Protein AF-0000000075079757 (afdb_homodimer)

Organism: Methylotuvimicrobium buryatense (NCBI:txid95641)

Structure (mmCIF, N/CA/C/O backbone):
data_AF-0000000075079757-model_v1
#
loop_
_entity.id
_entity.type
_entity.pdbx_description
1 polymer "Bis(5'-nucleosyl)-tetraphosphatase, symmetrical"
#
loop_
_atom_site.group_PDB
_atom_site.id
_atom_site.type_symbol
_atom_site.label_atom_id
_atom_site.label_alt_id
_atom_site.label_comp_id
_atom_site.label_asym_id
_atom_site.label_entity_id
_atom_site.label_seq_id
_atom_site.pdbx_PDB_ins_code
_atom_site.Cartn_x
_atom_site.Cartn_y
_atom_site.Cartn_z
_atom_site.occupancy
_atom_site.B_iso_or_equiv
_atom_site.auth_seq_id
_atom_site.auth_comp_id
_atom_site.auth_asym_id
_atom_site.auth_atom_id
_atom_site.pdbx_PDB_model_num
ATOM 1 N N . MET A 1 1 ? -8.094 17.25 -14.203 1 77.25 1 MET A N 1
ATOM 2 C CA . MET A 1 1 ? -7.004 17.594 -13.289 1 77.25 1 MET A CA 1
ATOM 3 C C . MET A 1 1 ? -6.969 16.625 -12.109 1 77.25 1 MET A C 1
ATOM 5 O O . MET A 1 1 ? -7.992 16.359 -11.477 1 77.25 1 MET A O 1
ATOM 9 N N . SER A 1 2 ? -5.805 15.953 -11.891 1 91.06 2 SER A N 1
ATOM 10 C CA . SER A 1 2 ? -5.684 14.984 -10.805 1 91.06 2 SER A CA 1
ATOM 11 C C . SER A 1 2 ? -5 15.609 -9.594 1 91.06 2 SER A C 1
ATOM 13 O O . SER A 1 2 ? -4.062 16.391 -9.734 1 91.06 2 SER A O 1
ATOM 15 N N . ILE A 1 3 ? -5.578 15.391 -8.453 1 97.31 3 ILE A N 1
ATOM 16 C CA . ILE A 1 3 ? -4.965 15.805 -7.195 1 97.31 3 ILE A CA 1
ATOM 17 C C . ILE A 1 3 ? -4.383 14.594 -6.477 1 97.31 3 ILE A C 1
ATOM 19 O O . ILE A 1 3 ? -5.059 13.57 -6.324 1 97.31 3 ILE A O 1
ATOM 23 N N . TYR A 1 4 ? -3.117 14.688 -6.078 1 98.44 4 TYR A N 1
ATOM 24 C CA . TYR A 1 4 ? -2.459 13.672 -5.266 1 98.44 4 TYR A CA 1
ATOM 25 C C . TYR A 1 4 ? -2.012 14.242 -3.928 1 98.44 4 TYR A C 1
ATOM 27 O O . TYR A 1 4 ? -1.356 15.289 -3.881 1 98.44 4 TYR A O 1
ATOM 35 N N . ALA A 1 5 ? -2.391 13.578 -2.891 1 98.88 5 ALA A N 1
ATOM 36 C CA . ALA A 1 5 ? -1.828 13.922 -1.586 1 98.88 5 ALA A CA 1
ATOM 37 C C . ALA A 1 5 ? -0.62 13.047 -1.267 1 98.88 5 ALA A C 1
ATOM 39 O O . ALA A 1 5 ? -0.66 11.828 -1.456 1 98.88 5 ALA A O 1
ATOM 40 N N . ILE A 1 6 ? 0.448 13.656 -0.804 1 98.88 6 ILE A N 1
ATOM 41 C CA . ILE A 1 6 ? 1.671 12.914 -0.513 1 98.88 6 ILE A CA 1
ATOM 42 C C . ILE A 1 6 ? 2.021 13.055 0.966 1 98.88 6 ILE A C 1
ATOM 44 O O . ILE A 1 6 ? 1.962 14.156 1.521 1 98.88 6 ILE A O 1
ATOM 48 N N . GLY A 1 7 ? 2.389 11.945 1.608 1 98.81 7 GLY A N 1
ATOM 49 C CA . GLY A 1 7 ? 2.709 11.922 3.027 1 98.81 7 GLY A CA 1
ATOM 50 C C . GLY A 1 7 ? 4.047 12.562 3.35 1 98.81 7 GLY A C 1
ATOM 51 O O . GLY A 1 7 ? 4.656 13.195 2.49 1 98.81 7 GLY A O 1
ATOM 52 N N . ASP A 1 8 ? 4.539 12.398 4.594 1 98.75 8 ASP A N 1
ATOM 53 C CA . ASP A 1 8 ? 5.723 13.055 5.141 1 98.75 8 ASP A CA 1
ATOM 54 C C . ASP A 1 8 ? 6.973 12.688 4.348 1 98.75 8 ASP A C 1
ATOM 56 O O . ASP A 1 8 ? 7.309 11.508 4.223 1 98.75 8 ASP A O 1
ATOM 60 N N . ILE A 1 9 ? 7.691 13.75 3.871 1 98.5 9 ILE A N 1
ATOM 61 C CA . ILE A 1 9 ? 8.898 13.539 3.078 1 98.5 9 ILE A CA 1
ATOM 62 C C . ILE A 1 9 ? 10.117 13.523 3.992 1 98.5 9 ILE A C 1
ATOM 64 O O . ILE A 1 9 ? 11 12.664 3.852 1 98.5 9 ILE A O 1
ATOM 68 N N . GLN A 1 10 ? 10.203 14.531 4.875 1 97.94 10 GLN A N 1
ATOM 69 C CA . GLN A 1 10 ? 11.242 14.688 5.879 1 97.94 10 GLN A CA 1
ATOM 70 C C . GLN A 1 10 ? 12.633 14.625 5.25 1 97.94 10 GLN A C 1
ATOM 72 O O . GLN A 1 10 ? 13.516 13.922 5.75 1 97.94 10 GLN A O 1
ATOM 77 N N . GLY A 1 11 ? 12.719 15.305 4.09 1 98 11 GLY A N 1
ATOM 78 C CA . GLY A 1 11 ? 14.023 15.438 3.463 1 98 11 GLY A CA 1
ATOM 79 C C . GLY A 1 11 ? 14.383 14.266 2.568 1 98 11 GLY A C 1
ATOM 80 O O . GLY A 1 11 ? 15.484 14.219 2.012 1 98 11 GLY A O 1
ATOM 81 N N . CYS A 1 12 ? 13.531 13.297 2.42 1 97.88 12 CYS A N 1
ATOM 82 C CA . CYS A 1 12 ? 13.75 12.18 1.512 1 97.88 12 CYS A CA 1
ATOM 83 C C . CYS A 1 12 ? 13.422 12.562 0.076 1 97.88 12 CYS A C 1
ATOM 85 O O . CYS A 1 12 ? 12.547 11.961 -0.549 1 97.88 12 CYS A O 1
ATOM 87 N N . TYR A 1 13 ? 14.266 13.43 -0.418 1 98 13 TYR A N 1
ATOM 88 C CA . TYR A 1 13 ? 14.055 14.102 -1.692 1 98 13 TYR A CA 1
ATOM 89 C C . TYR A 1 13 ? 14.109 13.117 -2.85 1 98 13 TYR A C 1
ATOM 91 O O . TYR A 1 13 ? 13.273 13.172 -3.762 1 98 13 TYR A O 1
ATOM 99 N N . ASP A 1 14 ? 15.062 12.227 -2.865 1 97.69 14 ASP A N 1
ATOM 100 C CA . ASP A 1 14 ? 15.203 11.258 -3.949 1 97.69 14 ASP A CA 1
ATOM 101 C C . ASP A 1 14 ? 13.984 10.344 -4.027 1 97.69 14 ASP A C 1
ATOM 103 O O . ASP A 1 14 ? 13.547 9.984 -5.121 1 97.69 14 ASP A O 1
ATOM 107 N N . ASP A 1 15 ? 13.469 9.945 -2.9 1 97.88 15 ASP A N 1
ATOM 108 C CA . ASP A 1 15 ? 12.25 9.141 -2.865 1 97.88 15 ASP A CA 1
ATOM 109 C C . ASP A 1 15 ? 11.07 9.914 -3.441 1 97.88 15 ASP A C 1
ATOM 111 O O . ASP A 1 15 ? 10.234 9.344 -4.148 1 97.88 15 ASP A O 1
ATOM 115 N N . LEU A 1 16 ? 10.977 11.195 -3.105 1 98.44 16 LEU A N 1
ATOM 116 C CA . LEU A 1 16 ? 9.922 12.031 -3.666 1 98.44 16 LEU A CA 1
ATOM 117 C C . LEU A 1 16 ? 9.992 12.047 -5.188 1 98.44 16 LEU A C 1
ATOM 119 O O . LEU A 1 16 ? 8.969 11.891 -5.863 1 98.44 16 LEU A O 1
ATOM 123 N N . LEU A 1 17 ? 11.164 12.219 -5.727 1 97.94 17 LEU A N 1
ATOM 124 C CA . LEU A 1 17 ? 11.32 12.25 -7.176 1 97.94 17 LEU A CA 1
ATOM 125 C C . LEU A 1 17 ? 10.891 10.922 -7.801 1 97.94 17 LEU A C 1
ATOM 127 O O . LEU A 1 17 ? 10.242 10.906 -8.844 1 97.94 17 LEU A O 1
ATOM 131 N N . ARG A 1 18 ? 11.258 9.844 -7.168 1 97 18 ARG A N 1
ATOM 132 C CA . ARG A 1 18 ? 10.867 8.523 -7.664 1 97 18 ARG A CA 1
ATOM 133 C C . ARG A 1 18 ? 9.352 8.367 -7.66 1 97 18 ARG A C 1
ATOM 135 O O . ARG A 1 18 ? 8.773 7.805 -8.594 1 97 18 ARG A O 1
ATOM 142 N N . LEU A 1 19 ? 8.75 8.836 -6.598 1 98.19 19 LEU A N 1
ATOM 143 C CA . LEU A 1 19 ? 7.293 8.758 -6.516 1 98.19 19 LEU A CA 1
ATOM 144 C C . LEU A 1 19 ? 6.641 9.594 -7.613 1 98.19 19 LEU A C 1
ATOM 146 O O . LEU A 1 19 ? 5.695 9.141 -8.266 1 98.19 19 LEU A O 1
ATOM 150 N N . LEU A 1 20 ? 7.137 10.773 -7.812 1 97.75 20 LEU A N 1
ATO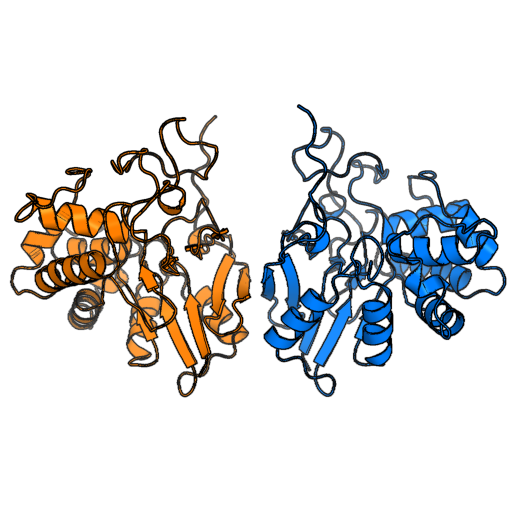M 151 C CA . LEU A 1 20 ? 6.578 11.648 -8.836 1 97.75 20 LEU A CA 1
ATOM 152 C C . LEU A 1 20 ? 6.75 11.047 -10.227 1 97.75 20 LEU A C 1
ATOM 154 O O . LEU A 1 20 ? 5.883 11.211 -11.086 1 97.75 20 LEU A O 1
ATOM 158 N N . ASP A 1 21 ? 7.859 10.43 -10.453 1 95.69 21 ASP A N 1
ATOM 159 C CA . ASP A 1 21 ? 8.07 9.711 -11.711 1 95.69 21 ASP A CA 1
ATOM 160 C C . ASP A 1 21 ? 7.031 8.602 -11.891 1 95.69 21 ASP A C 1
ATOM 162 O O . ASP A 1 21 ? 6.445 8.461 -12.961 1 95.69 21 ASP A O 1
ATOM 166 N N . ALA A 1 22 ? 6.793 7.891 -10.836 1 93.88 22 ALA A N 1
ATOM 167 C CA . ALA A 1 22 ? 5.805 6.816 -10.875 1 93.88 22 ALA A CA 1
ATOM 168 C C . ALA A 1 22 ? 4.414 7.359 -11.188 1 93.88 22 ALA A C 1
ATOM 170 O O . ALA A 1 22 ? 3.635 6.719 -11.898 1 93.88 22 ALA A O 1
ATOM 171 N N . LEU A 1 23 ? 4.125 8.508 -10.656 1 94.75 23 LEU A N 1
ATOM 172 C CA . LEU A 1 23 ? 2.834 9.148 -10.867 1 94.75 23 LEU A CA 1
ATOM 173 C C . LEU A 1 23 ? 2.744 9.758 -12.258 1 94.75 23 LEU A C 1
ATOM 175 O O . LEU A 1 23 ? 1.661 10.148 -12.703 1 94.75 23 LEU A O 1
ATOM 179 N N . ARG A 1 24 ? 3.854 9.852 -12.938 1 92.44 24 ARG A N 1
ATOM 180 C CA . ARG A 1 24 ? 3.92 10.664 -14.148 1 92.44 24 ARG A CA 1
ATOM 181 C C . ARG A 1 24 ? 3.332 12.047 -13.914 1 92.44 24 ARG A C 1
ATOM 183 O O . ARG A 1 24 ? 2.504 12.516 -14.695 1 92.44 24 ARG A O 1
ATOM 190 N N . PHE A 1 25 ? 3.785 12.625 -12.844 1 95.44 25 PHE A N 1
ATOM 191 C CA . PHE A 1 25 ? 3.256 13.922 -12.43 1 95.44 25 PHE A CA 1
ATOM 192 C C . PHE A 1 25 ? 3.535 14.984 -13.484 1 95.44 25 PHE A C 1
ATOM 194 O O . PHE A 1 25 ? 4.656 15.086 -13.984 1 95.44 25 PHE A O 1
ATOM 201 N N . ASN A 1 26 ? 2.488 15.688 -13.781 1 94.62 26 ASN A N 1
ATOM 202 C CA . ASN A 1 26 ? 2.559 16.812 -14.695 1 94.62 26 ASN A CA 1
ATOM 203 C C . ASN A 1 26 ? 2.066 18.109 -14.039 1 94.62 26 ASN A C 1
ATOM 205 O O . ASN A 1 26 ? 0.864 18.281 -13.836 1 94.62 26 ASN A O 1
ATOM 209 N N . GLU A 1 27 ? 2.979 19.016 -13.836 1 92.94 27 GLU A N 1
ATOM 210 C CA . GLU A 1 27 ? 2.672 20.219 -13.086 1 92.94 27 GLU A CA 1
ATOM 211 C C . GLU A 1 27 ? 1.675 21.094 -13.836 1 92.94 27 GLU A C 1
ATOM 213 O O . GLU A 1 27 ? 1.091 22.016 -13.266 1 92.94 27 GLU A O 1
ATOM 218 N N . ARG A 1 28 ? 1.474 20.891 -15.078 1 92.81 28 ARG A N 1
ATOM 219 C CA . ARG A 1 28 ? 0.554 21.703 -15.875 1 92.81 28 ARG A CA 1
ATOM 220 C C . ARG A 1 28 ? -0.88 21.203 -15.727 1 92.81 28 ARG A C 1
ATOM 222 O O . ARG A 1 28 ? -1.831 21.953 -15.969 1 92.81 28 ARG A O 1
ATOM 229 N N . SER A 1 29 ? -0.98 19.906 -15.312 1 94.12 29 SER A N 1
ATOM 230 C CA . SER A 1 29 ? -2.326 19.344 -15.305 1 94.12 29 SER A CA 1
ATOM 231 C C . SER A 1 29 ? -2.662 18.734 -13.953 1 94.12 29 SER A C 1
ATOM 233 O O . SER A 1 29 ? -3.822 18.422 -13.672 1 94.12 29 SER A O 1
ATOM 235 N N . ASP A 1 30 ? -1.65 18.547 -13.094 1 96.06 30 ASP A N 1
ATOM 236 C CA . ASP A 1 30 ? -1.853 17.906 -11.797 1 96.06 30 ASP A CA 1
ATOM 237 C C . ASP A 1 30 ? -1.539 18.875 -10.656 1 96.06 30 ASP A C 1
ATOM 239 O O . ASP A 1 30 ? -0.921 19.922 -10.867 1 96.06 30 ASP A O 1
ATOM 243 N N . GLN A 1 31 ? -2.061 18.531 -9.516 1 97.81 31 GLN A N 1
ATOM 244 C CA . GLN A 1 31 ? -1.737 19.25 -8.289 1 97.81 31 GLN A CA 1
ATOM 245 C C . GLN A 1 31 ? -1.336 18.297 -7.172 1 97.81 31 GLN A C 1
ATOM 247 O O . GLN A 1 31 ? -1.921 17.219 -7.031 1 97.81 31 GLN A O 1
ATOM 252 N N . ILE A 1 32 ? -0.38 18.719 -6.352 1 98.62 32 ILE A N 1
ATOM 253 C CA . ILE A 1 32 ? 0.059 17.906 -5.223 1 98.62 32 ILE A CA 1
ATOM 254 C C . ILE A 1 32 ? -0.317 18.594 -3.914 1 98.62 32 ILE A C 1
ATOM 256 O O . ILE A 1 32 ? -0.126 19.797 -3.766 1 98.62 32 ILE A O 1
ATOM 260 N N . TRP A 1 33 ? -0.937 17.844 -3.004 1 98.88 33 TRP A N 1
ATOM 261 C CA . TRP A 1 33 ? -1.124 18.234 -1.612 1 98.88 33 TRP A CA 1
ATOM 262 C C . TRP A 1 33 ? -0.117 17.547 -0.707 1 98.88 33 TRP A C 1
ATOM 264 O O . TRP A 1 33 ? -0.206 16.328 -0.489 1 98.88 33 TRP A O 1
ATOM 274 N N . PHE A 1 34 ? 0.832 18.25 -0.147 1 98.94 34 PHE A N 1
ATOM 275 C CA . PHE A 1 34 ? 1.771 17.656 0.795 1 98.94 34 PHE A CA 1
ATOM 276 C C . PHE A 1 34 ? 1.229 17.734 2.217 1 98.94 34 PHE A C 1
ATOM 278 O O . PHE A 1 34 ? 0.808 18.797 2.678 1 98.94 34 PHE A O 1
ATOM 285 N N . ALA A 1 35 ? 1.307 16.609 2.949 1 98.88 35 ALA A N 1
ATOM 286 C CA . ALA A 1 35 ? 0.706 16.5 4.277 1 98.88 35 ALA A CA 1
ATOM 287 C C . ALA A 1 35 ? 1.61 17.109 5.344 1 98.88 35 ALA A C 1
ATOM 289 O O . ALA A 1 35 ? 1.354 16.953 6.539 1 98.88 35 ALA A O 1
ATOM 290 N N . GLY A 1 36 ? 2.627 17.812 4.957 1 98.75 36 GLY A N 1
ATOM 291 C CA . GLY A 1 36 ? 3.516 18.453 5.902 1 98.75 36 GLY A CA 1
ATOM 292 C C . GLY A 1 36 ? 4.738 17.625 6.246 1 98.75 36 GLY A C 1
ATOM 293 O O . GLY A 1 36 ? 4.934 16.547 5.695 1 98.75 36 GLY A O 1
ATOM 294 N N . ASP A 1 37 ? 5.574 18.266 7.129 1 98.75 37 ASP A N 1
ATOM 295 C CA . ASP A 1 37 ? 6.855 17.641 7.465 1 98.75 37 ASP A CA 1
ATOM 296 C C . ASP A 1 37 ? 7.672 17.359 6.207 1 98.75 37 ASP A C 1
ATOM 298 O O . ASP A 1 37 ? 8.086 16.219 5.977 1 98.75 37 ASP A O 1
ATOM 302 N N . LEU A 1 38 ? 7.965 18.453 5.531 1 98.69 38 LEU A N 1
ATOM 303 C CA . LEU A 1 38 ? 8.812 18.391 4.344 1 98.69 38 LEU A CA 1
ATOM 304 C C . LEU A 1 38 ? 10.266 18.125 4.727 1 98.69 38 LEU A C 1
ATOM 306 O O . LEU A 1 38 ? 10.984 17.438 3.992 1 98.69 38 LEU A O 1
ATOM 310 N N . VAL A 1 39 ? 10.594 18.594 5.914 1 97.81 39 VAL A N 1
ATOM 311 C CA . VAL A 1 39 ? 12.008 18.703 6.25 1 97.81 39 VAL A CA 1
ATOM 312 C C . VAL A 1 39 ? 12.289 17.938 7.543 1 97.81 39 VAL A C 1
ATOM 314 O O . VAL A 1 39 ? 11.359 17.453 8.195 1 97.81 39 VAL A O 1
ATOM 317 N N . ASN A 1 40 ? 13.586 17.828 7.789 1 93.81 40 ASN A N 1
ATOM 318 C CA . ASN A 1 40 ? 14.172 17.344 9.031 1 93.81 40 ASN A CA 1
ATOM 319 C C . ASN A 1 40 ? 14.344 15.82 9 1 93.81 40 ASN A C 1
ATOM 321 O O . ASN A 1 40 ? 13.516 15.109 8.438 1 93.81 40 ASN A O 1
ATOM 325 N N . ARG A 1 41 ? 15.438 15.352 9.508 1 94.69 41 ARG A N 1
ATOM 326 C CA . ARG A 1 41 ? 15.852 13.977 9.742 1 94.69 41 ARG A CA 1
ATOM 327 C C . ARG A 1 41 ? 16.453 13.359 8.477 1 94.69 41 ARG A C 1
ATOM 329 O O . ARG A 1 41 ? 17.516 12.758 8.523 1 94.69 41 ARG A O 1
ATOM 336 N N . GLY A 1 42 ? 15.797 13.523 7.344 1 94.88 42 GLY A N 1
ATOM 337 C CA . GLY A 1 42 ? 16.359 13.016 6.102 1 94.88 42 GLY A CA 1
ATOM 338 C C . GLY A 1 42 ? 17.5 13.852 5.574 1 94.88 42 GLY A C 1
ATOM 339 O O . GLY A 1 42 ? 17.766 14.945 6.086 1 94.88 42 GLY A O 1
ATOM 340 N N . PRO A 1 43 ? 18.125 13.414 4.523 1 94.94 43 PRO A N 1
ATOM 341 C CA . PRO A 1 43 ? 19.406 13.984 4.121 1 94.94 43 PRO A CA 1
ATOM 342 C C . PRO A 1 43 ? 19.266 15.227 3.24 1 94.94 43 PRO A C 1
ATOM 344 O O . PRO A 1 43 ? 20.203 16.016 3.102 1 94.94 43 PRO A O 1
ATOM 347 N N . LYS A 1 44 ? 18.188 15.438 2.572 1 97.75 44 LYS A N 1
ATOM 348 C CA . LYS A 1 44 ? 18.078 16.484 1.548 1 97.75 44 LYS A CA 1
ATOM 349 C C . LYS A 1 44 ? 16.891 17.406 1.813 1 97.75 44 LYS A C 1
ATOM 351 O O . LYS A 1 44 ? 16.078 17.625 0.925 1 97.75 44 LYS A O 1
ATOM 356 N N . SER A 1 45 ? 16.906 17.938 3.027 1 97.94 45 SER A N 1
ATOM 357 C CA . SER A 1 45 ? 15.844 18.844 3.436 1 97.94 45 SER A CA 1
ATOM 358 C C . SER A 1 45 ? 15.836 20.109 2.582 1 97.94 45 SER A C 1
ATOM 360 O O . SER A 1 45 ? 14.773 20.594 2.191 1 97.94 45 SER A O 1
ATOM 362 N N . LEU A 1 46 ? 17.031 20.641 2.281 1 98.31 46 LEU A N 1
ATOM 363 C CA . LEU A 1 46 ? 17.125 21.859 1.487 1 98.31 46 LEU A CA 1
ATOM 364 C C . LEU A 1 46 ? 16.578 21.641 0.084 1 98.31 46 LEU A C 1
ATOM 366 O O . LEU A 1 46 ? 15.758 22.438 -0.396 1 98.31 46 LEU A O 1
ATOM 370 N N . GLU A 1 47 ? 17 20.578 -0.577 1 98.5 47 GLU A N 1
ATOM 371 C CA . GLU A 1 47 ? 16.531 20.234 -1.915 1 98.5 47 GLU A CA 1
ATOM 372 C C . GLU A 1 47 ? 15.016 20.047 -1.928 1 98.5 47 GLU A C 1
ATOM 374 O O . GLU A 1 47 ? 14.336 20.469 -2.859 1 98.5 47 GLU A O 1
ATOM 379 N N . THR A 1 48 ? 14.523 19.422 -0.893 1 98.69 48 THR A N 1
ATOM 380 C CA . THR A 1 48 ? 13.094 19.188 -0.783 1 98.69 48 THR A CA 1
ATOM 381 C C . THR A 1 48 ? 12.32 20.5 -0.709 1 98.69 48 THR A C 1
ATOM 383 O O . THR A 1 48 ? 11.359 20.703 -1.452 1 98.69 48 THR A O 1
ATOM 386 N N . LEU A 1 49 ? 12.773 21.328 0.17 1 98.56 49 LEU A N 1
ATOM 387 C CA . LEU A 1 49 ? 12.109 22.609 0.368 1 98.56 49 LEU A CA 1
ATOM 388 C C . LEU A 1 49 ? 12.117 23.422 -0.917 1 98.56 49 LEU A C 1
ATOM 390 O O . LEU A 1 49 ? 11.086 23.969 -1.322 1 98.56 49 LEU A O 1
ATOM 394 N N . ARG A 1 50 ? 13.242 23.516 -1.576 1 98.62 50 ARG A N 1
ATOM 395 C CA . ARG A 1 50 ? 13.375 24.266 -2.822 1 98.62 50 ARG A CA 1
ATOM 396 C C . ARG A 1 50 ? 12.461 23.703 -3.902 1 98.62 50 ARG A C 1
ATOM 398 O O . ARG A 1 50 ? 11.812 24.453 -4.633 1 98.62 50 ARG A O 1
ATOM 405 N N . PHE A 1 51 ? 12.492 22.469 -3.99 1 98.69 51 PHE A N 1
ATOM 406 C CA . PHE A 1 51 ? 11.695 21.812 -5.02 1 98.69 51 PHE A CA 1
ATOM 407 C C . PHE A 1 51 ? 10.211 22.094 -4.824 1 98.69 51 PHE A C 1
ATOM 409 O O . PHE A 1 51 ? 9.523 22.5 -5.762 1 98.69 51 PHE A O 1
ATOM 416 N N . VAL A 1 52 ? 9.68 21.875 -3.602 1 98.69 52 VAL A N 1
ATOM 417 C CA . VAL A 1 52 ? 8.25 22.062 -3.34 1 98.69 52 VAL A CA 1
ATOM 418 C C . VAL A 1 52 ? 7.867 23.516 -3.59 1 98.69 52 VAL A C 1
ATOM 420 O O . VAL A 1 52 ? 6.82 23.797 -4.18 1 98.69 52 VAL A O 1
ATOM 423 N N . ARG A 1 53 ? 8.664 24.359 -3.15 1 98.38 53 ARG A N 1
ATOM 424 C CA . ARG A 1 53 ? 8.406 25.781 -3.406 1 98.38 53 ARG A CA 1
ATOM 425 C C . ARG A 1 53 ? 8.336 26.062 -4.902 1 98.38 53 ARG A C 1
ATOM 427 O O . ARG A 1 53 ? 7.496 26.844 -5.352 1 98.38 53 ARG A O 1
ATOM 434 N N . SER A 1 54 ? 9.219 25.453 -5.664 1 98.19 54 SER A N 1
ATOM 435 C CA . SER A 1 54 ? 9.328 25.719 -7.094 1 98.19 54 SER A CA 1
ATOM 436 C C . SER A 1 54 ? 8.078 25.266 -7.84 1 98.19 54 SER A C 1
ATOM 438 O O . SER A 1 54 ? 7.832 25.688 -8.969 1 98.19 54 SER A O 1
ATOM 440 N N . LEU A 1 55 ? 7.305 24.453 -7.238 1 97.88 55 LEU A N 1
ATOM 441 C CA . LEU A 1 55 ? 6.109 23.922 -7.883 1 97.88 55 LEU A CA 1
ATOM 442 C C . LEU A 1 55 ? 5.016 24.984 -7.953 1 97.88 55 LEU A C 1
ATOM 444 O O . LEU A 1 55 ? 4.047 24.828 -8.703 1 97.88 55 LEU A O 1
ATOM 448 N N . GLY A 1 56 ? 5.129 26.016 -7.16 1 96.62 56 GLY A N 1
ATOM 449 C CA . GLY A 1 56 ? 4.184 27.109 -7.211 1 96.62 56 GLY A CA 1
ATOM 450 C C . GLY A 1 56 ? 2.748 26.688 -6.961 1 96.62 56 GLY A C 1
ATOM 451 O O . GLY A 1 56 ? 2.461 26 -5.973 1 96.62 56 GLY A O 1
ATOM 452 N N . SER A 1 57 ? 1.841 26.969 -7.891 1 95.56 57 SER A N 1
ATOM 453 C CA . SER A 1 57 ? 0.415 26.719 -7.703 1 95.56 57 SER A CA 1
ATOM 454 C C . SER A 1 57 ? 0.073 25.25 -7.926 1 95.56 57 SER A C 1
ATOM 456 O O . SER A 1 57 ? -1.03 24.812 -7.598 1 95.56 57 SER A O 1
ATOM 458 N N . SER A 1 58 ? 0.982 24.516 -8.391 1 97.38 58 SER A N 1
ATOM 459 C CA . SER A 1 58 ? 0.732 23.109 -8.625 1 97.38 58 SER A CA 1
ATOM 460 C C . SER A 1 58 ? 0.94 22.281 -7.359 1 97.38 58 SER A C 1
ATOM 462 O O . SER A 1 58 ? 0.816 21.062 -7.379 1 97.38 58 SER A O 1
ATOM 464 N N . ALA A 1 59 ? 1.233 22.984 -6.277 1 98.06 59 ALA A N 1
ATOM 465 C CA . ALA A 1 59 ? 1.37 22.266 -5.012 1 98.06 59 ALA A CA 1
ATOM 466 C C . ALA A 1 59 ? 0.894 23.125 -3.842 1 98.06 59 ALA A C 1
ATOM 468 O O . ALA A 1 59 ? 0.998 24.359 -3.883 1 98.06 59 ALA A O 1
ATOM 469 N N . VAL A 1 60 ? 0.359 22.469 -2.914 1 98.38 60 VAL A N 1
ATOM 470 C CA . VAL A 1 60 ? 0.08 23.047 -1.607 1 98.38 60 VAL A CA 1
ATOM 471 C C . VAL A 1 60 ? 0.655 22.156 -0.507 1 98.38 60 VAL A C 1
ATOM 473 O O . VAL A 1 60 ? 0.642 20.938 -0.624 1 98.38 60 VAL A O 1
ATOM 476 N N . THR A 1 61 ? 1.222 22.797 0.49 1 98.88 61 THR A N 1
ATOM 477 C CA . THR A 1 61 ? 1.72 22.031 1.632 1 98.88 61 THR A CA 1
ATOM 478 C C . THR A 1 61 ? 1.211 22.625 2.941 1 98.88 61 THR A C 1
ATOM 480 O O . THR A 1 61 ? 1.243 23.844 3.131 1 98.88 61 THR A O 1
ATOM 483 N N . VAL A 1 62 ? 0.679 21.719 3.758 1 98.94 62 VAL A N 1
ATOM 484 C CA . VAL A 1 62 ? 0.367 22.188 5.105 1 98.94 62 VAL A CA 1
ATOM 485 C C . VAL A 1 62 ? 1.606 22.078 5.992 1 98.94 62 VAL A C 1
ATOM 487 O O . VAL A 1 62 ? 2.541 21.328 5.668 1 98.94 62 VAL A O 1
ATOM 490 N N . LEU A 1 63 ? 1.604 22.812 7.09 1 98.88 63 LEU A N 1
ATOM 491 C CA . LEU A 1 63 ? 2.74 22.812 8 1 98.88 63 LEU A CA 1
ATOM 492 C C . LEU A 1 63 ? 2.676 21.625 8.953 1 98.88 63 LEU A C 1
ATOM 494 O O . LEU A 1 63 ? 1.611 21.312 9.492 1 98.88 63 LEU A O 1
ATOM 498 N N . GLY A 1 64 ? 3.766 20.922 9.125 1 98.75 64 GLY A N 1
ATOM 499 C CA . GLY A 1 64 ? 3.928 19.906 10.156 1 98.75 64 GLY A CA 1
ATOM 500 C C . GLY A 1 64 ? 4.824 20.344 11.297 1 98.75 64 GLY A C 1
ATOM 501 O O . GLY A 1 64 ? 5.352 21.469 11.281 1 98.75 64 GLY A O 1
ATOM 502 N N . ASN A 1 65 ? 4.973 19.5 12.305 1 98.38 65 ASN A N 1
ATOM 503 C CA . ASN A 1 65 ? 5.754 19.875 13.477 1 98.38 65 ASN A CA 1
ATOM 504 C C . ASN A 1 65 ? 7.234 20.016 13.148 1 98.38 65 ASN A C 1
ATOM 506 O O . ASN A 1 65 ? 7.934 20.828 13.758 1 98.38 65 ASN A O 1
ATOM 510 N N . HIS A 1 66 ? 7.715 19.281 12.242 1 98 66 HIS A N 1
ATOM 511 C CA . HIS A 1 66 ? 9.117 19.422 11.859 1 98 66 HIS A CA 1
ATOM 512 C C . HIS A 1 66 ? 9.344 20.688 11.047 1 98 66 HIS A C 1
ATOM 514 O O . HIS A 1 66 ? 10.414 21.297 11.109 1 98 66 HIS A O 1
ATOM 520 N N . ASP A 1 67 ? 8.414 21.078 10.297 1 98.56 67 ASP A N 1
ATOM 521 C CA . ASP A 1 67 ? 8.477 22.359 9.594 1 98.56 67 ASP A CA 1
ATOM 522 C C . ASP A 1 67 ? 8.508 23.531 10.578 1 98.56 67 ASP A C 1
ATOM 524 O O . ASP A 1 67 ? 9.328 24.438 10.445 1 98.56 67 ASP A O 1
ATOM 528 N N . LEU A 1 68 ? 7.656 23.438 11.539 1 98 68 LEU A N 1
ATOM 529 C CA . LEU A 1 68 ? 7.613 24.484 12.562 1 98 68 LEU A CA 1
ATOM 530 C C . LEU A 1 68 ? 8.898 24.484 13.391 1 98 68 LEU A C 1
ATOM 532 O O . LEU A 1 68 ? 9.367 25.547 13.812 1 98 68 LEU A O 1
ATOM 536 N N . HIS A 1 69 ? 9.414 23.328 13.602 1 96.25 69 HIS A N 1
ATOM 537 C CA . HIS A 1 69 ? 10.68 23.234 14.32 1 96.25 69 HIS A CA 1
ATOM 538 C C . HIS A 1 69 ? 11.797 23.953 13.57 1 96.25 69 HIS A C 1
ATOM 540 O O . HIS A 1 69 ? 12.633 24.625 14.18 1 96.25 69 HIS A O 1
ATOM 546 N N . LEU A 1 70 ? 11.844 23.766 12.297 1 96.69 70 LEU A N 1
ATOM 547 C CA . LEU A 1 70 ? 12.812 24.484 11.484 1 96.69 70 LEU A CA 1
ATOM 548 C C . LEU A 1 70 ? 12.68 26 11.672 1 96.69 70 LEU A C 1
ATOM 550 O O . LEU A 1 70 ? 13.68 26.688 11.875 1 96.69 70 LEU A O 1
ATOM 554 N N . LEU A 1 71 ? 11.484 26.5 11.625 1 97.25 71 LEU A N 1
ATOM 555 C CA . LEU A 1 71 ? 11.234 27.922 11.789 1 97.25 71 LEU A CA 1
ATOM 556 C C . LEU A 1 71 ? 11.68 28.406 13.172 1 97.25 71 LEU A C 1
ATOM 558 O O . LEU A 1 71 ? 12.32 29.453 13.297 1 97.25 71 LEU A O 1
ATOM 562 N N . ALA A 1 72 ? 11.398 27.641 14.18 1 95.5 72 ALA A N 1
ATOM 563 C CA . ALA A 1 72 ? 11.797 27.984 15.547 1 95.5 72 ALA A CA 1
ATOM 564 C C . ALA A 1 72 ? 13.312 27.984 15.695 1 95.5 72 ALA A C 1
ATOM 566 O O . ALA A 1 72 ? 13.883 28.891 16.312 1 95.5 72 ALA A O 1
ATOM 567 N N . THR A 1 73 ? 13.875 26.984 15.133 1 93.62 73 THR A N 1
ATOM 568 C CA . THR A 1 73 ? 15.328 26.875 15.188 1 93.62 73 THR A CA 1
ATOM 569 C C . THR A 1 73 ? 15.992 28.078 14.523 1 93.62 73 THR A C 1
ATOM 571 O O . THR A 1 73 ? 16.984 28.609 15.023 1 93.62 73 THR A O 1
ATOM 574 N N . ALA A 1 74 ? 15.508 28.484 13.453 1 93.69 74 ALA A N 1
ATOM 575 C CA . ALA A 1 74 ? 16.047 29.609 12.703 1 93.69 74 ALA A CA 1
ATOM 576 C C . ALA A 1 74 ? 15.977 30.891 13.531 1 93.69 74 ALA A C 1
ATOM 578 O O . ALA A 1 74 ? 16.781 31.812 13.336 1 93.69 74 ALA A O 1
ATOM 579 N N . CYS A 1 75 ? 15.023 31.016 14.422 1 92.06 75 CYS A N 1
ATOM 580 C CA . CYS A 1 75 ? 14.836 32.219 15.25 1 92.06 75 CYS A CA 1
ATOM 581 C C . CYS A 1 75 ? 15.719 32.156 16.484 1 92.06 75 CYS A C 1
ATOM 583 O O . CYS A 1 75 ? 15.883 33.156 17.188 1 92.06 75 CYS A O 1
ATOM 585 N N . SER A 1 76 ? 16.156 31.047 16.797 1 83.75 76 SER A N 1
ATOM 586 C CA . SER A 1 76 ? 16.969 30.891 18 1 83.75 76 SER A CA 1
ATOM 587 C C . SER A 1 76 ? 18.422 31.219 17.75 1 83.75 76 SER A C 1
ATOM 589 O O . SER A 1 76 ? 18.938 31 16.641 1 83.75 76 SER A O 1
ATOM 591 N N . ILE A 1 77 ? 19.047 32.219 18.453 1 60.78 77 ILE A N 1
ATOM 592 C CA . ILE A 1 77 ? 20.422 32.656 18.344 1 60.78 77 ILE A CA 1
ATOM 593 C C . ILE A 1 77 ? 21.375 31.484 18.438 1 60.78 77 ILE A C 1
ATOM 595 O O . ILE A 1 77 ? 22.422 31.453 17.781 1 60.78 77 ILE A O 1
ATOM 599 N N . ARG A 1 78 ? 21.156 30.531 19.344 1 55.09 78 ARG A N 1
ATOM 600 C CA . ARG A 1 78 ? 22.125 29.5 19.688 1 55.09 78 ARG A CA 1
ATOM 601 C C . ARG A 1 78 ? 22.125 28.375 18.641 1 55.09 78 ARG A C 1
ATOM 603 O O . ARG A 1 78 ? 22.344 27.219 18.984 1 55.09 78 ARG A O 1
ATOM 610 N N . SER A 1 79 ? 21.609 28.688 17.562 1 50.97 79 SER A N 1
ATOM 611 C CA . SER A 1 79 ? 21.484 27.562 16.641 1 50.97 79 SER A CA 1
ATOM 612 C C . SER A 1 79 ? 22.844 26.922 16.359 1 50.97 79 SER A C 1
ATOM 614 O O . SER A 1 79 ? 23.562 27.359 15.453 1 50.97 79 SER A O 1
ATOM 616 N N . GLU A 1 80 ? 23.625 26.938 17.25 1 47.62 80 GLU A N 1
ATOM 617 C CA . GLU A 1 80 ? 24.938 26.375 16.969 1 47.62 80 GLU A CA 1
ATOM 618 C C . GLU A 1 80 ? 24.844 25.141 16.078 1 47.62 80 GLU A C 1
ATOM 620 O O . GLU A 1 80 ? 23.75 24.578 15.922 1 47.62 80 GLU A O 1
ATOM 625 N N . ARG A 1 81 ? 26.141 24.25 16.078 1 45.81 81 ARG A N 1
ATOM 626 C CA . ARG A 1 81 ? 27.094 23.375 15.383 1 45.81 81 ARG A CA 1
ATOM 627 C C . ARG A 1 81 ? 26.469 22.016 15.086 1 45.81 81 ARG A C 1
ATOM 629 O O . ARG A 1 81 ? 27.109 21.141 14.508 1 45.81 81 ARG A O 1
ATOM 636 N N . LYS A 1 82 ? 25.641 21.625 15.953 1 48.78 82 LYS A N 1
ATOM 637 C CA . LYS A 1 82 ? 25.672 20.203 15.625 1 48.78 82 LYS A CA 1
ATOM 638 C C . LYS A 1 82 ? 25 19.938 14.273 1 48.78 82 LYS A C 1
ATOM 640 O O . LYS A 1 82 ? 23.953 20.531 13.969 1 48.78 82 LYS A O 1
ATOM 645 N N . LYS A 1 83 ? 25.734 19.406 13.461 1 54.78 83 LYS A N 1
ATOM 646 C CA . LYS A 1 83 ? 25.453 18.844 12.141 1 54.78 83 LYS A CA 1
ATOM 647 C C . LYS A 1 83 ? 24.109 18.125 12.125 1 54.78 83 LYS A C 1
ATOM 649 O O . LYS A 1 83 ? 24.031 16.938 12.461 1 54.78 83 LYS A O 1
ATOM 654 N N . ASP A 1 84 ? 22.875 19.109 12.172 1 79.75 84 ASP A N 1
ATOM 655 C CA . ASP A 1 84 ? 21.609 18.375 12.055 1 79.75 84 ASP A CA 1
ATOM 656 C C . ASP A 1 84 ? 21.047 18.484 10.641 1 79.75 84 ASP A C 1
ATOM 658 O O . ASP A 1 84 ? 21.672 19.094 9.758 1 79.75 84 ASP A O 1
ATOM 662 N N . SER A 1 85 ? 20.062 17.781 10.328 1 83.38 85 SER A N 1
ATOM 663 C CA . SER A 1 85 ? 19.469 17.641 9 1 83.38 85 SER A CA 1
ATOM 664 C C . SER A 1 85 ? 18.906 18.969 8.508 1 83.38 85 SER A C 1
ATOM 666 O O . SER A 1 85 ? 18.5 19.078 7.348 1 83.38 85 SER A O 1
ATOM 668 N N . LEU A 1 86 ? 19.094 20.125 9.398 1 92.19 86 LEU A N 1
ATOM 669 C CA . LEU A 1 86 ? 18.516 21.406 9.055 1 92.19 86 LEU A CA 1
ATOM 670 C C . LEU A 1 86 ? 19.594 22.438 8.75 1 92.19 86 LEU A C 1
ATOM 672 O O . LEU A 1 86 ? 19.297 23.516 8.234 1 92.19 86 LEU A O 1
ATOM 676 N N . SER A 1 87 ? 20.828 22.125 8.992 1 92.19 87 SER A N 1
ATOM 677 C CA . SER A 1 87 ? 21.938 23.062 8.891 1 92.19 87 SER A CA 1
ATOM 678 C C . SER A 1 87 ? 22.078 23.609 7.477 1 92.19 87 SER A C 1
ATOM 680 O O . SER A 1 87 ? 22.359 24.797 7.289 1 92.19 87 SER A O 1
ATOM 682 N N . GLU A 1 88 ? 21.875 22.734 6.531 1 94.44 88 GLU A N 1
ATOM 683 C CA . GLU A 1 88 ? 22.031 23.141 5.141 1 94.44 88 GLU A CA 1
ATOM 684 C C . GLU A 1 88 ? 21.031 24.234 4.785 1 94.44 88 GLU A C 1
ATOM 686 O O . GLU A 1 88 ? 21.328 25.141 3.998 1 94.44 88 GLU A O 1
ATOM 691 N N . ILE A 1 89 ? 19.859 24.156 5.336 1 96.19 89 ILE A N 1
ATOM 692 C CA . ILE A 1 89 ? 18.859 25.188 5.094 1 96.19 89 ILE A CA 1
ATOM 693 C C . ILE A 1 89 ? 19.266 26.469 5.793 1 96.19 89 ILE A C 1
ATOM 695 O O . ILE A 1 89 ? 19.219 27.547 5.191 1 96.19 89 ILE A O 1
ATOM 699 N N . LEU A 1 90 ? 19.703 26.391 7.023 1 94.69 90 LEU A N 1
ATOM 700 C CA . LEU A 1 90 ? 20.016 27.531 7.863 1 94.69 90 LEU A CA 1
ATOM 701 C C . LEU A 1 90 ? 21.234 28.281 7.336 1 94.69 90 LEU A C 1
ATOM 703 O O . LEU A 1 90 ? 21.406 29.469 7.598 1 94.69 90 LEU A O 1
ATOM 707 N N . GLU A 1 91 ? 22.062 27.594 6.582 1 94.31 91 GLU A N 1
ATOM 708 C CA . GLU A 1 91 ? 23.281 28.188 6.055 1 94.31 91 GLU A CA 1
ATOM 709 C C . GLU A 1 91 ? 23.125 28.578 4.59 1 94.31 91 GLU A C 1
ATOM 711 O O . GLU A 1 91 ? 24.016 29.188 3.998 1 94.31 91 GLU A O 1
ATOM 716 N N . ALA A 1 92 ? 22.047 28.281 4.027 1 96.44 92 ALA A N 1
ATOM 717 C CA . ALA A 1 92 ? 21.844 28.531 2.604 1 96.44 92 ALA A CA 1
ATOM 718 C C . ALA A 1 92 ? 21.719 30.016 2.316 1 96.44 92 ALA A C 1
ATOM 720 O O . ALA A 1 92 ? 21.188 30.781 3.131 1 96.44 92 ALA A O 1
ATOM 721 N N . PRO A 1 93 ? 22.141 30.469 1.075 1 97.5 93 PRO A N 1
ATOM 722 C CA . PRO A 1 93 ? 22.031 31.891 0.722 1 97.5 93 PRO A CA 1
ATOM 723 C C . PRO A 1 93 ? 20.594 32.375 0.619 1 97.5 93 PRO A C 1
ATOM 725 O O . PRO A 1 93 ? 20.297 33.531 0.847 1 97.5 93 PRO A O 1
ATOM 728 N N . ASP A 1 94 ? 19.703 31.453 0.269 1 97.94 94 ASP A N 1
ATOM 729 C CA . ASP A 1 94 ? 18.297 31.812 0.122 1 97.94 94 ASP A CA 1
ATOM 730 C C . ASP A 1 94 ? 17.484 31.391 1.344 1 97.94 94 ASP A C 1
ATOM 732 O O . ASP A 1 94 ? 16.281 31.156 1.248 1 97.94 94 ASP A O 1
ATOM 736 N N . ARG A 1 95 ? 18.125 31.234 2.451 1 96.62 95 ARG A N 1
ATOM 737 C CA . ARG A 1 95 ? 17.531 30.812 3.715 1 96.62 95 ARG A CA 1
ATOM 738 C C . ARG A 1 95 ? 16.297 31.641 4.051 1 96.62 95 ARG A C 1
ATOM 740 O O . ARG A 1 95 ? 15.219 31.078 4.297 1 96.62 95 ARG A O 1
ATOM 747 N N . ASP A 1 96 ? 16.469 32.938 4.059 1 97.12 96 ASP A N 1
ATOM 748 C CA . ASP A 1 96 ? 15.398 33.812 4.512 1 97.12 96 ASP A CA 1
ATOM 749 C C . ASP A 1 96 ? 14.18 33.719 3.602 1 97.12 96 ASP A C 1
ATOM 751 O O . ASP A 1 96 ? 13.039 33.75 4.074 1 97.12 96 ASP A O 1
ATOM 755 N N . GLU A 1 97 ? 14.398 33.594 2.348 1 98.06 97 GLU A N 1
ATOM 756 C CA . GLU A 1 97 ? 13.305 33.406 1.397 1 98.06 97 GLU A CA 1
ATOM 757 C C . GLU A 1 97 ? 12.57 32.094 1.642 1 98.06 97 GLU A C 1
ATOM 759 O O . GLU A 1 97 ? 11.336 32.062 1.61 1 98.06 97 GLU A O 1
ATOM 764 N N . LEU A 1 98 ? 13.328 31.062 1.834 1 98.44 98 LEU A N 1
ATOM 765 C CA . LEU A 1 98 ? 12.758 29.734 2.074 1 98.44 98 LEU A CA 1
ATOM 766 C C . LEU A 1 98 ? 11.945 29.734 3.365 1 98.44 98 LEU A C 1
ATOM 768 O O . LEU A 1 98 ? 10.836 29.188 3.402 1 98.44 98 LEU A O 1
ATOM 772 N N . LEU A 1 99 ? 12.484 30.312 4.391 1 98.12 99 LEU A N 1
ATOM 773 C CA . LEU A 1 99 ? 11.812 30.344 5.688 1 98.12 99 LEU A CA 1
ATOM 774 C C . LEU A 1 99 ? 10.547 31.188 5.625 1 98.12 99 LEU A C 1
ATOM 776 O O . LEU A 1 99 ? 9.531 30.844 6.23 1 98.12 99 LEU A O 1
ATOM 780 N N . ASP A 1 100 ? 10.664 32.281 4.961 1 98.31 100 ASP A N 1
ATOM 781 C CA . ASP A 1 100 ? 9.484 33.125 4.797 1 98.31 100 ASP A CA 1
ATOM 782 C C . ASP A 1 100 ? 8.383 32.406 4.027 1 98.31 100 ASP A C 1
ATOM 784 O O . ASP A 1 100 ? 7.211 32.469 4.398 1 98.31 100 ASP A O 1
ATOM 788 N N . TRP A 1 101 ? 8.75 31.766 2.963 1 98.62 101 TRP A N 1
ATOM 789 C CA . TRP A 1 101 ? 7.797 30.969 2.193 1 98.62 101 TRP A CA 1
ATOM 790 C C . TRP A 1 101 ? 7.133 29.906 3.072 1 98.62 101 TRP A C 1
ATOM 792 O O . TRP A 1 101 ? 5.906 29.766 3.066 1 98.62 101 TRP A O 1
ATOM 802 N N . LEU A 1 102 ? 7.945 29.203 3.811 1 98.62 102 LEU A N 1
ATOM 803 C CA . LEU A 1 102 ? 7.453 28.125 4.652 1 98.62 102 LEU A CA 1
ATOM 804 C C . LEU A 1 102 ? 6.488 28.641 5.711 1 98.62 102 LEU A C 1
ATOM 806 O O . LEU A 1 102 ? 5.434 28.047 5.941 1 98.62 102 LEU A O 1
ATOM 810 N N . ARG A 1 103 ? 6.863 29.734 6.293 1 97.88 103 ARG A N 1
ATOM 811 C CA . ARG A 1 103 ? 6.09 30.344 7.371 1 97.88 103 ARG A CA 1
ATOM 812 C C . ARG A 1 103 ? 4.695 30.734 6.891 1 97.88 103 ARG A C 1
ATOM 814 O O . ARG A 1 103 ? 3.773 30.875 7.699 1 97.88 103 ARG A O 1
ATOM 821 N N . HIS A 1 104 ? 4.5 30.891 5.641 1 98.5 104 HIS A N 1
ATOM 822 C CA . HIS A 1 104 ? 3.246 31.375 5.07 1 98.5 104 HIS A CA 1
ATOM 823 C C . HIS A 1 104 ? 2.406 30.219 4.535 1 98.5 104 HIS A C 1
ATOM 825 O O . HIS A 1 104 ? 1.351 30.438 3.938 1 98.5 104 HIS A O 1
ATOM 831 N N . ARG A 1 105 ? 2.852 28.984 4.645 1 98.69 105 ARG A N 1
ATOM 832 C CA . ARG A 1 105 ? 2.043 27.844 4.254 1 98.69 105 ARG A CA 1
ATOM 833 C C . ARG A 1 105 ? 0.894 27.625 5.234 1 98.69 105 ARG A C 1
ATOM 835 O O . ARG A 1 105 ? 1.002 27.969 6.414 1 98.69 105 ARG A O 1
ATOM 842 N N . PRO A 1 106 ? -0.173 27.031 4.773 1 98.88 106 PRO A N 1
ATOM 843 C CA . PRO A 1 106 ? -1.347 26.875 5.637 1 98.88 106 PRO A CA 1
ATOM 844 C C . PRO A 1 106 ? -1.205 25.719 6.613 1 98.88 106 PRO A C 1
ATOM 846 O O . PRO A 1 106 ? -0.318 24.875 6.453 1 98.88 106 PRO A O 1
ATOM 849 N N . LEU A 1 107 ? -2.053 25.719 7.66 1 98.88 107 LEU A N 1
ATOM 850 C CA . LEU A 1 107 ? -2.195 24.594 8.586 1 98.88 107 LEU A CA 1
ATOM 851 C C . LEU A 1 107 ? -3.361 23.703 8.188 1 98.88 107 LEU A C 1
ATOM 853 O O . LEU A 1 107 ? -3.463 22.562 8.648 1 98.88 107 LEU A O 1
ATOM 857 N N . PHE A 1 108 ? -4.234 24.234 7.438 1 98.94 108 PHE A N 1
ATOM 858 C CA . PHE A 1 108 ? -5.453 23.562 6.992 1 98.94 108 PHE A CA 1
ATOM 859 C C . PHE A 1 108 ? -5.758 23.891 5.539 1 98.94 108 PHE A C 1
ATOM 861 O O . PHE A 1 108 ? -5.742 25.062 5.152 1 98.94 108 PHE A O 1
ATOM 868 N N . HIS A 1 109 ? -5.902 22.891 4.691 1 98.88 109 HIS A N 1
ATOM 869 C CA . HIS A 1 109 ? -6.301 23.047 3.295 1 98.88 109 HIS A CA 1
ATOM 870 C C . HIS A 1 109 ? -7.477 22.141 2.949 1 98.88 109 HIS A C 1
ATOM 872 O O . HIS A 1 109 ? -7.641 21.078 3.543 1 98.88 109 HIS A O 1
ATOM 878 N N . TYR A 1 110 ? -8.289 22.625 2.057 1 98.69 110 TYR A N 1
ATOM 879 C CA . TYR A 1 110 ? -9.469 21.828 1.739 1 98.69 110 TYR A CA 1
ATOM 880 C C . TYR A 1 110 ? -10.031 22.203 0.371 1 98.69 110 TYR A C 1
ATOM 882 O O . TYR A 1 110 ? -9.688 23.25 -0.181 1 98.69 110 TYR A O 1
ATOM 890 N N . ASN A 1 111 ? -10.695 21.344 -0.243 1 97.62 111 ASN A N 1
ATOM 891 C CA . ASN A 1 111 ? -11.625 21.594 -1.336 1 97.62 111 ASN A CA 1
ATOM 892 C C . ASN A 1 111 ? -13.016 21.047 -1.03 1 97.62 111 ASN A C 1
ATOM 894 O O . ASN A 1 111 ? -13.359 20.812 0.132 1 97.62 111 ASN A O 1
ATOM 898 N N . ASP A 1 112 ? -13.891 20.844 -1.978 1 96.62 112 ASP A N 1
ATOM 899 C CA . ASP A 1 112 ? -15.281 20.469 -1.753 1 96.62 112 ASP A CA 1
ATOM 900 C C . ASP A 1 112 ? -15.375 19.047 -1.206 1 96.62 112 ASP A C 1
ATOM 902 O O . ASP A 1 112 ? -16.328 18.703 -0.515 1 96.62 112 ASP A O 1
ATOM 906 N N . ASP A 1 113 ? -14.344 18.281 -1.443 1 97.31 113 ASP A N 1
ATOM 907 C CA . ASP A 1 113 ? -14.484 16.859 -1.174 1 97.31 113 ASP A CA 1
ATOM 908 C C . ASP A 1 113 ? -13.531 16.406 -0.071 1 97.31 113 ASP A C 1
ATOM 910 O O . ASP A 1 113 ? -13.82 15.453 0.651 1 97.31 113 ASP A O 1
ATOM 914 N N . PHE A 1 114 ? -12.367 17.156 0.051 1 98.5 114 PHE A N 1
ATOM 915 C CA . PHE A 1 114 ? -11.328 16.656 0.944 1 98.5 114 PHE A CA 1
ATOM 916 C C . PHE A 1 114 ? -10.75 17.797 1.787 1 98.5 114 PHE A C 1
ATOM 918 O O . PHE A 1 114 ? -10.758 18.953 1.365 1 98.5 114 PHE A O 1
ATOM 925 N N . CYS A 1 115 ? -10.273 17.391 2.971 1 98.81 115 CYS A N 1
ATOM 926 C CA . CYS A 1 115 ? -9.492 18.25 3.857 1 98.81 115 CYS A CA 1
ATOM 927 C C . CYS A 1 115 ? -8.094 17.672 4.062 1 98.81 115 CYS A C 1
ATOM 929 O O . CYS A 1 115 ? -7.902 16.469 4.055 1 98.81 115 CYS A O 1
ATOM 931 N N . LEU A 1 116 ? -7.152 18.578 4.246 1 98.94 116 LEU A N 1
ATOM 932 C CA . LEU A 1 116 ? -5.766 18.188 4.484 1 98.94 116 LEU A CA 1
ATOM 933 C C . LEU A 1 116 ? -5.227 18.844 5.75 1 98.94 116 LEU A C 1
ATOM 935 O O . LEU A 1 116 ? -5.301 20.062 5.898 1 98.94 116 LEU A O 1
ATOM 939 N N . VAL A 1 117 ? -4.797 18.031 6.664 1 98.94 117 VAL A N 1
ATOM 940 C CA . VAL A 1 117 ? -4.059 18.469 7.848 1 98.94 117 VAL A CA 1
ATOM 941 C C . VAL A 1 117 ? -2.826 17.594 8.039 1 98.94 117 VAL A C 1
ATOM 943 O O . VAL A 1 117 ? -2.719 16.516 7.434 1 98.94 117 VAL A O 1
ATOM 946 N N . HIS A 1 118 ? -1.893 18.062 8.859 1 98.94 118 HIS A N 1
ATOM 947 C CA . HIS A 1 118 ? -0.708 17.25 9.086 1 98.94 118 HIS A CA 1
ATOM 948 C C . HIS A 1 118 ? -0.994 16.141 10.086 1 98.94 118 HIS A C 1
ATOM 950 O O . HIS A 1 118 ? -0.664 14.969 9.844 1 98.94 118 HIS A O 1
ATOM 956 N N . ALA A 1 119 ? -1.619 16.438 11.172 1 98.88 119 ALA A N 1
ATOM 957 C CA . ALA A 1 119 ? -1.772 15.461 12.242 1 98.88 119 ALA A CA 1
ATOM 958 C C . ALA A 1 119 ? -3.234 15.047 12.406 1 98.88 119 ALA A C 1
ATOM 960 O O . ALA A 1 119 ? -3.605 13.914 12.094 1 98.88 119 ALA A O 1
ATOM 961 N N . GLY A 1 120 ? -4.082 16.016 12.922 1 98.69 120 GLY A N 1
ATOM 962 C CA . GLY A 1 120 ? -5.477 15.656 13.109 1 98.69 120 GLY A CA 1
ATOM 963 C C . GLY A 1 120 ? -6.32 16.812 13.633 1 98.69 120 GLY A C 1
ATOM 964 O O . GLY A 1 120 ? -5.844 17.938 13.75 1 98.69 120 GLY A O 1
ATOM 965 N N . LEU A 1 121 ? -7.605 16.484 13.867 1 98.75 121 LEU A N 1
ATOM 966 C CA . LEU A 1 121 ? -8.57 17.438 14.414 1 98.75 121 LEU A CA 1
ATOM 967 C C . LEU A 1 121 ? -9.18 16.906 15.703 1 98.75 121 LEU A C 1
ATOM 969 O O . LEU A 1 121 ? -9.594 15.742 15.766 1 98.75 121 LEU A O 1
ATOM 973 N N . PRO A 1 122 ? -9.203 17.734 16.719 1 98.56 122 PRO A N 1
ATOM 974 C CA . PRO A 1 122 ? -9.883 17.281 17.938 1 98.56 122 PRO A CA 1
ATOM 975 C C . PRO A 1 122 ? -11.383 17.078 17.734 1 98.56 122 PRO A C 1
ATOM 977 O O . PRO A 1 122 ? -11.992 17.75 16.906 1 98.56 122 PRO A O 1
ATOM 980 N N . PRO A 1 123 ? -11.953 16.156 18.5 1 98.44 123 PRO A N 1
ATOM 981 C CA . PRO A 1 123 ? -13.359 15.812 18.281 1 98.44 123 PRO A CA 1
ATOM 982 C C . PRO A 1 123 ? -14.297 17.016 18.438 1 98.44 123 PRO A C 1
ATOM 984 O O . PRO A 1 123 ? -15.406 17 17.906 1 98.44 123 PRO A O 1
ATOM 987 N N . GLN A 1 124 ? -13.875 18.047 19.047 1 98.12 124 GLN A N 1
ATOM 988 C CA . GLN A 1 124 ? -14.711 19.203 19.359 1 98.12 124 GLN A CA 1
ATOM 989 C C . GLN A 1 124 ? -14.812 20.156 18.172 1 98.12 124 GLN A C 1
ATOM 991 O O . GLN A 1 124 ? -15.633 21.078 18.188 1 98.12 124 GLN A O 1
ATOM 996 N N . TRP A 1 125 ? -13.953 20.031 17.203 1 98.75 125 TRP A N 1
ATOM 997 C CA . TRP A 1 125 ? -13.898 21 16.109 1 98.75 125 TRP A CA 1
ATOM 998 C C . TRP A 1 125 ? -14.703 20.516 14.914 1 98.75 125 TRP A C 1
ATOM 1000 O O . TRP A 1 125 ? -14.508 19.406 14.43 1 98.75 125 TRP A O 1
ATOM 1010 N N . ASP A 1 126 ? -15.656 21.266 14.43 1 98.56 126 ASP A N 1
ATOM 1011 C CA . ASP A 1 126 ? -16.281 21.078 13.125 1 98.56 126 ASP A CA 1
ATOM 1012 C C . ASP A 1 126 ? -15.508 21.828 12.039 1 98.56 126 ASP A C 1
ATOM 1014 O O . ASP A 1 126 ? -14.438 22.375 12.289 1 98.56 126 ASP A O 1
ATOM 1018 N N . PHE A 1 127 ? -16.031 21.812 10.844 1 98.75 127 PHE A N 1
ATOM 1019 C CA . PHE A 1 127 ? -15.352 22.422 9.711 1 98.75 127 PHE A CA 1
ATOM 1020 C C . PHE A 1 127 ? -15.094 23.906 9.977 1 98.75 127 PHE A C 1
ATOM 1022 O O . PHE A 1 127 ? -13.977 24.375 9.781 1 98.75 127 PHE A O 1
ATOM 1029 N N . ASP A 1 128 ? -16.062 24.609 10.453 1 98.69 128 ASP A N 1
ATOM 1030 C CA . ASP A 1 128 ? -15.961 26.047 10.648 1 98.69 128 ASP A CA 1
ATOM 1031 C C . ASP A 1 128 ? -14.945 26.375 11.742 1 98.69 128 ASP A C 1
ATOM 1033 O O . ASP A 1 128 ? -14.117 27.281 11.57 1 98.69 128 ASP A O 1
ATOM 1037 N N . THR A 1 129 ? -15.086 25.672 12.812 1 98.69 129 THR A N 1
ATOM 1038 C CA . THR A 1 129 ? -14.125 25.891 13.891 1 98.69 129 THR A CA 1
ATOM 1039 C C . THR A 1 129 ? -12.711 25.594 13.43 1 98.69 129 THR A C 1
ATOM 1041 O O . THR A 1 129 ? -11.773 26.328 13.742 1 98.69 129 THR A O 1
ATOM 1044 N N . THR A 1 130 ? -12.547 24.5 12.688 1 98.88 130 THR A N 1
ATOM 1045 C CA . THR A 1 130 ? -11.242 24.141 12.141 1 98.88 130 THR A CA 1
ATOM 1046 C C . THR A 1 130 ? -10.672 25.281 11.305 1 98.88 130 THR A C 1
ATOM 1048 O O . THR A 1 130 ? -9.516 25.672 11.484 1 98.88 130 THR A O 1
ATOM 1051 N N . ARG A 1 131 ? -11.445 25.828 10.445 1 98.81 131 ARG A N 1
ATOM 1052 C CA . ARG A 1 131 ? -11.031 26.922 9.57 1 98.81 131 ARG A CA 1
ATOM 1053 C C . ARG A 1 131 ? -10.633 28.141 10.383 1 98.81 131 ARG A C 1
ATOM 1055 O O . ARG A 1 131 ? -9.609 28.766 10.102 1 98.81 131 ARG A O 1
ATOM 1062 N N . GLU A 1 132 ? -11.406 28.438 11.336 1 98.75 132 GLU A N 1
ATOM 1063 C CA . GLU A 1 132 ? -11.148 29.594 12.172 1 98.75 132 GLU A CA 1
ATOM 1064 C C . GLU A 1 132 ? -9.859 29.438 12.969 1 98.75 132 GLU A C 1
ATOM 1066 O O . GLU A 1 132 ? -9.062 30.375 13.062 1 98.75 132 GLU A O 1
ATOM 1071 N N . MET A 1 133 ? -9.727 28.297 13.562 1 98.75 133 MET A N 1
ATOM 1072 C CA . MET A 1 133 ? -8.539 28.047 14.375 1 98.75 133 MET A CA 1
ATOM 1073 C C . MET A 1 133 ? -7.281 28.031 13.516 1 98.75 133 MET A C 1
ATOM 1075 O O . MET A 1 133 ? -6.242 28.547 13.914 1 98.75 133 MET A O 1
ATOM 1079 N N . ALA A 1 134 ? -7.383 27.438 12.336 1 98.94 134 ALA A N 1
ATOM 1080 C CA . ALA A 1 134 ? -6.246 27.453 11.422 1 98.94 134 ALA A CA 1
ATOM 1081 C C . ALA A 1 134 ? -5.848 28.875 11.062 1 98.94 134 ALA A C 1
ATOM 1083 O O . ALA A 1 134 ? -4.668 29.234 11.109 1 98.94 134 ALA A O 1
ATOM 1084 N N . ALA A 1 135 ? -6.816 29.688 10.75 1 98.75 135 ALA A N 1
ATOM 1085 C CA . ALA A 1 135 ? -6.57 31.078 10.367 1 98.75 135 ALA A CA 1
ATOM 1086 C C . ALA A 1 135 ? -5.891 31.828 11.5 1 98.75 135 ALA A C 1
ATOM 1088 O O . ALA A 1 135 ? -4.984 32.625 11.266 1 98.75 135 ALA A O 1
ATOM 1089 N N . LEU A 1 136 ? -6.336 31.594 12.648 1 98.56 136 LEU A N 1
ATOM 1090 C CA . LEU A 1 136 ? -5.781 32.281 13.812 1 98.56 136 LEU A CA 1
ATOM 1091 C C . LEU A 1 136 ? -4.293 31.969 13.969 1 98.56 136 LEU A C 1
ATOM 1093 O O . LEU A 1 136 ? -3.48 32.875 14.133 1 98.56 136 LEU A O 1
ATOM 1097 N N . ALA A 1 137 ? -3.979 30.75 13.945 1 98.62 137 ALA A N 1
ATOM 1098 C CA . ALA A 1 137 ? -2.586 30.344 14.109 1 98.62 137 ALA A CA 1
ATOM 1099 C C . ALA A 1 137 ? -1.738 30.797 12.922 1 98.62 137 ALA A C 1
ATOM 1101 O O . ALA A 1 137 ? -0.588 31.203 13.094 1 98.62 137 ALA A O 1
ATOM 1102 N N . GLU A 1 138 ? -2.271 30.672 11.703 1 98.81 138 GLU A N 1
ATOM 1103 C CA . GLU A 1 138 ? -1.571 31.141 10.508 1 98.81 138 GLU A CA 1
ATOM 1104 C C . GLU A 1 138 ? -1.259 32.625 10.594 1 98.81 138 GLU A C 1
ATOM 1106 O O . GLU A 1 138 ? -0.154 33.062 10.25 1 98.81 138 GLU A O 1
ATOM 1111 N N . ASN A 1 139 ? -2.191 33.406 11.047 1 98.5 139 ASN A N 1
ATOM 1112 C CA . ASN A 1 139 ? -1.963 34.812 11.219 1 98.5 139 ASN A CA 1
ATOM 1113 C C . ASN A 1 139 ? -0.815 35.094 12.188 1 98.5 139 ASN A C 1
ATOM 1115 O O . ASN A 1 139 ? -0.011 36 11.969 1 98.5 139 ASN A O 1
ATOM 1119 N N . ALA A 1 140 ? -0.778 34.344 13.242 1 98.19 140 ALA A N 1
ATOM 1120 C CA . ALA A 1 140 ? 0.307 34.5 14.203 1 98.19 140 ALA A CA 1
ATOM 1121 C C . ALA A 1 140 ? 1.656 34.156 13.57 1 98.19 140 ALA A C 1
ATOM 1123 O O . ALA A 1 140 ? 2.648 34.875 13.82 1 98.19 140 ALA A O 1
ATOM 1124 N N . LEU A 1 141 ? 1.701 33.156 12.758 1 98.12 141 LEU A N 1
ATOM 1125 C CA . LEU A 1 141 ? 2.93 32.719 12.102 1 98.12 141 LEU A CA 1
ATOM 1126 C C . LEU A 1 141 ? 3.375 33.719 11.047 1 98.12 141 LEU A C 1
ATOM 1128 O O . LEU A 1 141 ? 4.566 33.844 10.742 1 98.12 141 LEU A O 1
ATOM 1132 N N . GLN A 1 142 ? 2.424 34.438 10.484 1 97.94 142 GLN A N 1
ATOM 1133 C CA . GLN A 1 142 ? 2.711 35.375 9.398 1 97.94 142 GLN A CA 1
ATOM 1134 C C . GLN A 1 142 ? 2.924 36.781 9.922 1 97.94 142 GLN A C 1
ATOM 1136 O O . GLN A 1 142 ? 3.338 37.688 9.172 1 97.94 142 GLN A O 1
ATOM 1141 N N . ASP A 1 143 ? 2.736 36.938 11.211 1 96.56 143 ASP A N 1
ATOM 1142 C CA . ASP A 1 143 ? 2.883 38.219 11.859 1 96.56 143 ASP A CA 1
ATOM 1143 C C . ASP A 1 143 ? 4.355 38.594 12.031 1 96.56 143 ASP A C 1
ATOM 1145 O O . ASP A 1 143 ? 5.23 37.75 11.914 1 96.56 143 ASP A O 1
ATOM 1149 N N . SER A 1 144 ? 4.637 39.906 12.32 1 95.12 144 SER A N 1
ATOM 1150 C CA . SER A 1 144 ? 6 40.375 12.531 1 95.12 144 SER A CA 1
ATOM 1151 C C . SER A 1 144 ? 6.598 39.781 13.812 1 95.12 144 SER A C 1
ATOM 1153 O O . SER A 1 144 ? 7.816 39.656 13.922 1 95.12 144 SER A O 1
ATOM 1155 N N . ASN A 1 145 ? 5.777 39.469 14.773 1 94.31 145 ASN A N 1
ATOM 1156 C CA . ASN A 1 145 ? 6.246 38.938 16.047 1 94.31 145 ASN A CA 1
ATOM 1157 C C . ASN A 1 145 ? 6.18 37.406 16.094 1 94.31 145 ASN A C 1
ATOM 1159 O O . ASN A 1 145 ? 6.016 36.812 17.156 1 94.31 145 ASN A O 1
ATOM 1163 N N . TYR A 1 146 ? 6.254 36.812 14.945 1 96.06 146 TYR A N 1
ATOM 1164 C CA . TYR A 1 146 ? 6.102 35.375 14.844 1 96.06 146 TYR A CA 1
ATOM 1165 C C . TYR A 1 146 ? 7.172 34.656 15.664 1 96.06 146 TYR A C 1
ATOM 1167 O O . TYR A 1 146 ? 6.945 33.531 16.156 1 96.06 146 TYR A O 1
ATOM 1175 N N . ALA A 1 147 ? 8.305 35.188 15.812 1 95.38 147 ALA A N 1
ATOM 1176 C CA . ALA A 1 147 ? 9.398 34.562 16.547 1 95.38 147 ALA A CA 1
ATOM 1177 C C . ALA A 1 147 ? 9.008 34.281 18 1 95.38 147 ALA A C 1
ATOM 1179 O O . ALA A 1 147 ? 9.352 33.219 18.547 1 95.38 147 ALA A O 1
ATOM 1180 N N . ASP A 1 148 ? 8.359 35.219 18.594 1 93.81 148 ASP A N 1
ATOM 1181 C CA . ASP A 1 148 ? 7.891 35.031 19.969 1 93.81 148 ASP A CA 1
ATOM 1182 C C . ASP A 1 148 ? 6.895 33.875 20.047 1 93.81 148 ASP A C 1
ATOM 1184 O O . ASP A 1 148 ? 6.945 33.062 20.984 1 93.81 148 ASP A O 1
ATOM 1188 N N . PHE A 1 149 ? 6.047 33.875 19.125 1 95.25 149 PHE A N 1
ATOM 1189 C CA . PHE A 1 149 ? 5.066 32.812 19.078 1 95.25 149 PHE A CA 1
ATOM 1190 C C . PHE A 1 149 ? 5.758 31.453 18.938 1 95.25 149 PHE A C 1
ATOM 1192 O O . PHE A 1 149 ? 5.41 30.5 19.641 1 95.25 149 PHE A O 1
ATOM 1199 N N . LEU A 1 150 ? 6.758 31.344 18.062 1 95.75 150 LEU A N 1
ATOM 1200 C CA . LEU A 1 150 ? 7.473 30.094 17.797 1 95.75 150 LEU A CA 1
ATOM 1201 C C . LEU A 1 150 ? 8.164 29.594 19.062 1 95.75 150 LEU A C 1
ATOM 1203 O O . LEU A 1 150 ? 8.258 28.375 19.281 1 95.75 150 LEU A O 1
ATOM 1207 N N . LYS A 1 151 ? 8.547 30.438 19.875 1 91.75 151 LYS A N 1
ATOM 1208 C CA . LYS A 1 151 ? 9.172 30.078 21.141 1 91.75 151 LYS A CA 1
ATOM 1209 C C . LYS A 1 151 ? 8.141 29.5 22.125 1 91.75 151 LYS A C 1
ATOM 1211 O O . LYS A 1 151 ? 8.445 28.594 22.891 1 91.75 151 LYS A O 1
ATOM 1216 N N . ASP A 1 152 ? 7.012 30 22 1 92 152 ASP A N 1
ATOM 1217 C CA . ASP A 1 152 ? 6 29.703 23 1 92 152 ASP A CA 1
ATOM 1218 C C . ASP A 1 152 ? 5.145 28.5 22.578 1 92 152 ASP A C 1
ATOM 1220 O O . ASP A 1 152 ? 4.344 28 23.359 1 92 152 ASP A O 1
ATOM 1224 N N . MET A 1 153 ? 5.316 28.062 21.406 1 92.38 153 MET A N 1
ATOM 1225 C CA . MET A 1 153 ? 4.383 27.078 20.875 1 92.38 153 MET A CA 1
ATOM 1226 C C . MET A 1 153 ? 4.664 25.703 21.453 1 92.38 153 MET A C 1
ATOM 1228 O O . MET A 1 153 ? 3.818 24.812 21.375 1 92.38 153 MET A O 1
ATOM 1232 N N . TYR A 1 154 ? 5.816 25.578 22.047 1 91.31 154 TYR A N 1
ATOM 1233 C CA . TYR A 1 154 ? 6.18 24.266 22.578 1 91.31 154 TYR A CA 1
ATOM 1234 C C . TYR A 1 154 ? 5.441 23.984 23.875 1 91.31 154 TYR A C 1
ATOM 1236 O O . TYR A 1 154 ? 5.289 24.875 24.719 1 91.31 154 TYR A O 1
ATOM 1244 N N . GLY A 1 155 ? 4.996 22.812 23.984 1 94.62 155 GLY A N 1
ATOM 1245 C CA . GLY A 1 155 ? 4.32 22.391 25.203 1 94.62 155 GLY A CA 1
ATOM 1246 C C . GLY A 1 155 ? 3.152 21.453 24.938 1 94.62 155 GLY A C 1
ATOM 1247 O O . GLY A 1 155 ? 2.621 21.406 23.828 1 94.62 155 GLY A O 1
ATOM 1248 N N . ASN A 1 156 ? 2.721 20.812 26.016 1 96.81 156 ASN A N 1
ATOM 1249 C CA . ASN A 1 156 ? 1.668 19.797 25.875 1 96.81 156 ASN A CA 1
ATOM 1250 C C . ASN A 1 156 ? 0.354 20.281 26.484 1 96.81 156 ASN A C 1
ATOM 1252 O O . ASN A 1 156 ? -0.631 19.547 26.516 1 96.81 156 ASN A O 1
ATOM 1256 N N . LYS A 1 157 ? 0.425 21.422 27.062 1 95.81 157 LYS A N 1
ATOM 1257 C CA . LYS A 1 157 ? -0.773 22 27.656 1 95.81 157 LYS A CA 1
ATOM 1258 C C . LYS A 1 157 ? -1.125 23.344 27.016 1 95.81 157 LYS A C 1
ATOM 1260 O O . LYS A 1 157 ? -0.237 24.094 26.609 1 95.81 157 LYS A O 1
ATOM 1265 N N . PRO A 1 158 ? -2.344 23.688 26.953 1 97.88 158 PRO A N 1
ATOM 1266 C CA . PRO A 1 158 ? -3.5 22.875 27.344 1 97.88 158 PRO A CA 1
ATOM 1267 C C . PRO A 1 158 ? -3.734 21.703 26.391 1 97.88 158 PRO A C 1
ATOM 1269 O O . PRO A 1 158 ? -3.34 21.75 25.234 1 97.88 158 PRO A O 1
ATOM 1272 N N . ASN A 1 159 ? -4.371 20.641 26.906 1 98.38 159 ASN A N 1
ATOM 1273 C CA . ASN A 1 159 ? -4.59 19.453 26.094 1 98.38 159 ASN A CA 1
ATOM 1274 C C . ASN A 1 159 ? -6.074 19.109 25.984 1 98.38 159 ASN A C 1
ATOM 1276 O O . ASN A 1 159 ? -6.434 18 25.594 1 98.38 159 ASN A O 1
ATOM 1280 N N . LEU A 1 160 ? -6.844 20.047 26.406 1 98.5 160 LEU A N 1
ATOM 1281 C CA . LEU A 1 160 ? -8.289 19.953 26.219 1 98.5 160 LEU A CA 1
ATOM 1282 C C . LEU A 1 160 ? -8.852 21.25 25.656 1 98.5 160 LEU A C 1
ATOM 1284 O O . LEU A 1 160 ? -8.539 22.328 26.156 1 98.5 160 LEU A O 1
ATOM 1288 N N . TRP A 1 161 ? -9.719 21.062 24.656 1 98.25 161 TRP A N 1
ATOM 1289 C CA . TRP A 1 161 ? -10.281 22.234 23.984 1 98.25 161 TRP A CA 1
ATOM 1290 C C . TRP A 1 161 ? -11.281 22.953 24.875 1 98.25 161 TRP A C 1
ATOM 1292 O O . TRP A 1 161 ? -12.094 22.328 25.547 1 98.25 161 TRP A O 1
ATOM 1302 N N . SER A 1 162 ? -11.188 24.266 24.844 1 97.56 162 SER A N 1
ATOM 1303 C CA . SER A 1 162 ? -12.172 25.156 25.438 1 97.56 162 SER A CA 1
ATOM 1304 C C . SER A 1 162 ? -12.281 26.453 24.641 1 97.56 162 SER A C 1
ATOM 1306 O O . SER A 1 162 ? -11.266 27.047 24.281 1 97.56 162 SER A O 1
ATOM 1308 N N . PRO A 1 163 ? -13.523 26.922 24.406 1 95.31 163 PRO A N 1
ATOM 1309 C CA . PRO A 1 163 ? -13.664 28.203 23.734 1 95.31 163 PRO A CA 1
ATOM 1310 C C . PRO A 1 163 ? -13.117 29.375 24.562 1 95.31 163 PRO A C 1
ATOM 1312 O O . PRO A 1 163 ? -12.945 30.484 24.047 1 95.31 163 PRO A O 1
ATOM 1315 N N . GLN A 1 164 ? -12.789 29.109 25.781 1 96.62 164 GLN A N 1
ATOM 1316 C CA . GLN A 1 164 ? -12.32 30.156 26.688 1 96.62 164 GLN A CA 1
ATOM 1317 C C . GLN A 1 164 ? -10.805 30.328 26.594 1 96.62 164 GLN A C 1
ATOM 1319 O O . GLN A 1 164 ? -10.25 31.281 27.125 1 96.62 164 GLN A O 1
ATOM 1324 N N . LEU A 1 165 ? -10.172 29.359 25.938 1 97.38 165 LEU A N 1
ATOM 1325 C CA . LEU A 1 165 ? -8.734 29.5 25.75 1 97.38 165 LEU A CA 1
ATOM 1326 C C . LEU A 1 165 ? -8.398 30.797 25.031 1 97.38 165 LEU A C 1
ATOM 1328 O O . LEU A 1 165 ? -9.102 31.188 24.094 1 97.38 165 LEU A O 1
ATOM 1332 N N . LYS A 1 166 ? -7.305 31.5 25.484 1 96.44 166 LYS A N 1
ATOM 1333 C CA . LYS A 1 166 ? -6.906 32.75 24.875 1 96.44 166 LYS A CA 1
ATOM 1334 C C . LYS A 1 166 ? -5.387 32.844 24.734 1 96.44 166 LYS A C 1
ATOM 1336 O O . LYS A 1 166 ? -4.656 32.062 25.359 1 96.44 166 LYS A O 1
ATOM 1341 N N . GLY A 1 167 ? -4.965 33.719 23.828 1 95.5 167 GLY A N 1
ATOM 1342 C CA . GLY A 1 167 ? -3.553 34.031 23.703 1 95.5 167 GLY A CA 1
ATOM 1343 C C . GLY A 1 167 ? -2.697 32.844 23.312 1 95.5 167 GLY A C 1
ATOM 1344 O O . GLY A 1 167 ? -3.049 32.094 22.406 1 95.5 167 GLY A O 1
AT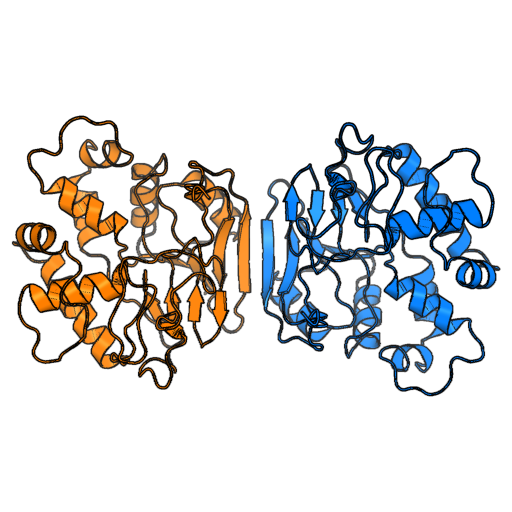OM 1345 N N . VAL A 1 168 ? -1.609 32.75 24.062 1 96 168 VAL A N 1
ATOM 1346 C CA . VAL A 1 168 ? -0.585 31.766 23.719 1 96 168 VAL A CA 1
ATOM 1347 C C . VAL A 1 168 ? -1.105 30.359 23.984 1 96 168 VAL A C 1
ATOM 1349 O O . VAL A 1 168 ? -0.788 29.422 23.234 1 96 168 VAL A O 1
ATOM 1352 N N . GLU A 1 169 ? -1.894 30.234 24.969 1 97.5 169 GLU A N 1
ATOM 1353 C CA . GLU A 1 169 ? -2.451 28.922 25.297 1 97.5 169 GLU A CA 1
ATOM 1354 C C . GLU A 1 169 ? -3.342 28.422 24.172 1 97.5 169 GLU A C 1
ATOM 1356 O O . GLU A 1 169 ? -3.285 27.234 23.812 1 97.5 169 GLU A O 1
ATOM 1361 N N . ARG A 1 170 ? -4.176 29.312 23.625 1 98.06 170 ARG A N 1
ATOM 1362 C CA . ARG A 1 170 ? -5.035 28.953 22.516 1 98.06 170 ARG A CA 1
ATOM 1363 C C . ARG A 1 170 ? -4.207 28.594 21.281 1 98.06 170 ARG A C 1
ATOM 1365 O O . ARG A 1 170 ? -4.453 27.562 20.641 1 98.06 170 ARG A O 1
ATOM 1372 N N . LEU A 1 171 ? -3.279 29.406 21.016 1 98.12 171 LEU A N 1
ATOM 1373 C CA . LEU A 1 171 ? -2.434 29.188 19.844 1 98.12 171 LEU A CA 1
ATOM 1374 C C . LEU A 1 171 ? -1.661 27.875 19.969 1 98.12 171 LEU A C 1
ATOM 1376 O O . LEU A 1 171 ? -1.555 27.125 19 1 98.12 171 LEU A O 1
ATOM 1380 N N . ARG A 1 172 ? -1.127 27.594 21.141 1 98.25 172 ARG A N 1
ATOM 1381 C CA . ARG A 1 172 ? -0.393 26.359 21.375 1 98.25 172 ARG A CA 1
ATOM 1382 C C . ARG A 1 172 ? -1.299 25.141 21.188 1 98.25 172 ARG A C 1
ATOM 1384 O O . ARG A 1 172 ? -0.9 24.141 20.578 1 98.25 172 ARG A O 1
ATOM 1391 N N . PHE A 1 173 ? -2.477 25.203 21.719 1 98.62 173 PHE A N 1
ATOM 1392 C CA . PHE A 1 173 ? -3.436 24.125 21.531 1 98.62 173 PHE A CA 1
ATOM 1393 C C . PHE A 1 173 ? -3.715 23.875 20.062 1 98.62 173 PHE A C 1
ATOM 1395 O O . PHE A 1 173 ? -3.742 22.734 19.609 1 98.62 173 PHE A O 1
ATOM 1402 N N . ILE A 1 174 ? -3.922 24.969 19.344 1 98.75 174 ILE A N 1
ATOM 1403 C CA . ILE A 1 174 ? -4.223 24.906 17.922 1 98.75 174 ILE A CA 1
ATOM 1404 C C . ILE A 1 174 ? -3.074 24.219 17.188 1 98.75 174 ILE A C 1
ATOM 1406 O O . ILE A 1 174 ? -3.295 23.281 16.406 1 98.75 174 ILE A O 1
ATOM 1410 N N . ILE A 1 175 ? -1.88 24.594 17.438 1 98.75 175 ILE A N 1
ATOM 1411 C CA . ILE A 1 175 ? -0.698 24.047 16.781 1 98.75 175 ILE A CA 1
ATOM 1412 C C . ILE A 1 175 ? -0.569 22.562 17.109 1 98.75 175 ILE A C 1
ATOM 1414 O O . ILE A 1 175 ? -0.293 21.734 16.234 1 98.75 175 ILE A O 1
ATOM 1418 N N . ASN A 1 176 ? -0.762 22.234 18.359 1 98.62 176 ASN A N 1
ATOM 1419 C CA . ASN A 1 176 ? -0.671 20.844 18.797 1 98.62 176 ASN A CA 1
ATOM 1420 C C . ASN A 1 176 ? -1.688 19.969 18.062 1 98.62 176 ASN A C 1
ATOM 1422 O O . ASN A 1 176 ? -1.378 18.828 17.672 1 98.62 176 ASN A O 1
ATOM 1426 N N . CYS A 1 177 ? -2.854 20.438 17.859 1 98.69 177 CYS A N 1
ATOM 1427 C CA . CYS A 1 177 ? -3.883 19.688 17.156 1 98.69 177 CYS A CA 1
ATOM 1428 C C . CYS A 1 177 ? -3.475 19.438 15.703 1 98.69 177 CYS A C 1
ATOM 1430 O O . CYS A 1 177 ? -3.465 18.297 15.234 1 98.69 177 CYS A O 1
ATOM 1432 N N . PHE A 1 178 ? -3.043 20.484 15.047 1 98.88 178 PHE A N 1
ATOM 1433 C CA . PHE A 1 178 ? -2.789 20.406 13.609 1 98.88 178 PHE A CA 1
ATOM 1434 C C . PHE A 1 178 ? -1.49 19.656 13.328 1 98.88 178 PHE A C 1
ATOM 1436 O O . PHE A 1 178 ? -1.306 19.109 12.242 1 98.88 178 PHE A O 1
ATOM 1443 N N . THR A 1 179 ? -0.575 19.531 14.359 1 98.81 179 THR A N 1
ATOM 1444 C CA . THR A 1 179 ? 0.744 19.094 13.914 1 98.81 179 THR A CA 1
ATOM 1445 C C . THR A 1 179 ? 1.271 17.969 14.805 1 98.81 179 THR A C 1
ATOM 1447 O O . THR A 1 179 ? 2.279 17.344 14.484 1 98.81 179 THR A O 1
ATOM 1450 N N . ARG A 1 180 ? 0.505 17.594 15.914 1 98.5 180 ARG A N 1
ATOM 1451 C CA . ARG A 1 180 ? 1.158 16.656 16.828 1 98.5 180 ARG A CA 1
ATOM 1452 C C . ARG A 1 180 ? 0.179 15.594 17.312 1 98.5 180 ARG A C 1
ATOM 1454 O O . ARG A 1 180 ? 0.589 14.578 17.875 1 98.5 180 ARG A O 1
ATOM 1461 N N . MET A 1 181 ? -1.068 15.82 17.156 1 98.38 181 MET A N 1
ATOM 1462 C CA . MET A 1 181 ? -2.021 14.953 17.844 1 98.38 181 MET A CA 1
ATOM 1463 C C . MET A 1 181 ? -2.088 13.578 17.188 1 98.38 181 MET A C 1
ATOM 1465 O O . MET A 1 181 ? -1.867 13.453 15.984 1 98.38 181 MET A O 1
ATOM 1469 N N . ARG A 1 182 ? -2.391 12.539 18.016 1 98.62 182 ARG A N 1
ATOM 1470 C CA . ARG A 1 182 ? -2.602 11.164 17.578 1 98.62 182 ARG A CA 1
ATOM 1471 C C . ARG A 1 182 ? -3.777 10.539 18.328 1 98.62 182 ARG A C 1
ATOM 1473 O O . ARG A 1 182 ? -4.734 10.078 17.703 1 98.62 182 ARG A O 1
ATOM 1480 N N . TYR A 1 183 ? -3.699 10.617 19.625 1 98.69 183 TYR A N 1
ATOM 1481 C CA . TYR A 1 183 ? -4.684 9.977 20.484 1 98.69 183 TYR A CA 1
ATOM 1482 C C . TYR A 1 183 ? -5.375 11 21.375 1 98.69 183 TYR A C 1
ATOM 1484 O O . TYR A 1 183 ? -4.805 12.047 21.688 1 98.69 183 TYR A O 1
ATOM 1492 N N . CYS A 1 184 ? -6.602 10.656 21.828 1 98.25 184 CYS A N 1
ATOM 1493 C CA . CYS A 1 184 ? -7.289 11.391 22.875 1 98.25 184 CYS A CA 1
ATOM 1494 C C . CYS A 1 184 ? -8.281 10.5 23.609 1 98.25 184 CYS A C 1
ATOM 1496 O O . CYS A 1 184 ? -8.508 9.359 23.203 1 98.25 184 CYS A O 1
ATOM 1498 N N . ASP A 1 185 ? -8.695 10.875 24.719 1 98 185 ASP A N 1
ATOM 1499 C CA . ASP A 1 185 ? -9.719 10.109 25.438 1 98 185 ASP A CA 1
ATOM 1500 C C . ASP A 1 185 ? -11.117 10.445 24.922 1 98 185 ASP A C 1
ATOM 1502 O O . ASP A 1 185 ? -11.266 11.227 23.984 1 98 185 ASP A O 1
ATOM 1506 N N . ASP A 1 186 ? -12.117 9.891 25.547 1 96.81 186 ASP A N 1
ATOM 1507 C CA . ASP A 1 186 ? -13.484 10.008 25.047 1 96.81 186 ASP A CA 1
ATOM 1508 C C . ASP A 1 186 ? -13.992 11.445 25.156 1 96.81 186 ASP A C 1
ATOM 1510 O O . ASP A 1 186 ? -14.945 11.82 24.469 1 96.81 186 ASP A O 1
ATOM 1514 N N . ASN A 1 187 ? -13.344 12.242 26 1 95.38 187 ASN A N 1
ATOM 1515 C CA . ASN A 1 187 ? -13.742 13.641 26.172 1 95.38 187 ASN A CA 1
ATOM 1516 C C . ASN A 1 187 ? -12.953 14.562 25.234 1 95.38 187 ASN A C 1
ATOM 1518 O O . ASN A 1 187 ? -13.195 15.773 25.219 1 95.38 187 ASN A O 1
ATOM 1522 N N . GLY A 1 188 ? -12.031 14.016 24.5 1 97.5 188 GLY A N 1
ATOM 1523 C CA . GLY A 1 188 ? -11.25 14.797 23.562 1 97.5 188 GLY A CA 1
ATOM 1524 C C . GLY A 1 188 ? -9.969 15.344 24.156 1 97.5 188 GLY A C 1
ATOM 1525 O O . GLY A 1 188 ? -9.344 16.234 23.578 1 97.5 188 GLY A O 1
ATOM 1526 N N . LYS A 1 189 ? -9.688 14.93 25.359 1 98.19 189 LYS A N 1
ATOM 1527 C CA . LYS A 1 189 ? -8.414 15.328 25.953 1 98.19 189 LYS A CA 1
ATOM 1528 C C . LYS A 1 189 ? -7.242 14.68 25.219 1 98.19 189 LYS A C 1
ATOM 1530 O O . LYS A 1 189 ? -7.105 13.453 25.219 1 98.19 189 LYS A O 1
ATOM 1535 N N . LEU A 1 190 ? -6.348 15.461 24.719 1 98.31 190 LEU A N 1
ATOM 1536 C CA . LEU A 1 190 ? -5.285 14.992 23.844 1 98.31 190 LEU A CA 1
ATOM 1537 C C . LEU A 1 190 ? -4.16 14.344 24.656 1 98.31 190 LEU A C 1
ATOM 1539 O O . LEU A 1 190 ? -3.807 14.828 25.734 1 98.31 190 LEU A O 1
ATOM 1543 N N . ASP A 1 191 ? -3.568 13.297 24.141 1 98.25 191 ASP A N 1
ATOM 1544 C CA . ASP A 1 191 ? -2.373 12.648 24.672 1 98.25 191 ASP A CA 1
ATOM 1545 C C . ASP A 1 191 ? -1.174 12.875 23.75 1 98.25 191 ASP A C 1
ATOM 1547 O O . ASP A 1 191 ? -1.232 12.555 22.562 1 98.25 191 ASP A O 1
ATOM 1551 N N . PHE A 1 192 ? -0.15 13.406 24.297 1 96.69 192 PHE A N 1
ATOM 1552 C CA . PHE A 1 192 ? 1.026 13.688 23.484 1 96.69 192 PHE A CA 1
ATOM 1553 C C . PHE A 1 192 ? 2.172 12.75 23.859 1 96.69 192 PHE A C 1
ATOM 1555 O O . PHE A 1 192 ? 3.311 12.961 23.422 1 96.69 192 PHE A O 1
ATOM 1562 N N . ILE A 1 193 ? 1.908 11.75 24.578 1 94.75 193 ILE A N 1
ATOM 1563 C CA . ILE A 1 193 ? 2.943 10.852 25.078 1 94.75 193 ILE A CA 1
ATOM 1564 C C . ILE A 1 193 ? 2.998 9.602 24.219 1 94.75 193 ILE A C 1
ATOM 1566 O O . ILE A 1 193 ? 4.062 9.219 23.719 1 94.75 193 ILE A O 1
ATOM 1570 N N . HIS A 1 194 ? 1.881 8.977 24.062 1 95.5 194 HIS A N 1
ATOM 1571 C CA . HIS A 1 194 ? 1.842 7.723 23.312 1 95.5 194 HIS A CA 1
ATOM 1572 C C . HIS A 1 194 ? 1.92 7.98 21.812 1 95.5 194 HIS A C 1
ATOM 1574 O O . HIS A 1 194 ? 1.104 8.727 21.25 1 95.5 194 HIS A O 1
ATOM 1580 N N . ASN A 1 195 ? 2.82 7.336 21.141 1 95 195 ASN A N 1
ATOM 1581 C CA . ASN A 1 195 ? 2.986 7.578 19.719 1 95 195 ASN A CA 1
ATOM 1582 C C . ASN A 1 195 ? 3.041 6.273 18.938 1 95 195 ASN A C 1
ATOM 1584 O O . ASN A 1 195 ? 3.363 6.273 17.734 1 95 195 ASN A O 1
ATOM 1588 N N . GLY A 1 196 ? 2.738 5.152 19.547 1 94.81 196 GLY A N 1
ATOM 1589 C CA . GLY A 1 196 ? 2.723 3.85 18.906 1 94.81 196 GLY A CA 1
ATOM 1590 C C . GLY A 1 196 ? 1.485 3.619 18.047 1 94.81 196 GLY A C 1
ATOM 1591 O O . GLY A 1 196 ? 0.603 4.477 17.984 1 94.81 196 GLY A O 1
ATOM 1592 N N . PRO A 1 197 ? 1.463 2.455 17.422 1 94.69 197 PRO A N 1
ATOM 1593 C CA . PRO A 1 197 ? 0.287 2.121 16.609 1 94.69 197 PRO A CA 1
ATOM 1594 C C . PRO A 1 197 ? -0.928 1.754 17.453 1 94.69 197 PRO A C 1
ATOM 1596 O O . PRO A 1 197 ? -0.78 1.368 18.625 1 94.69 197 PRO A O 1
ATOM 1599 N N . PRO A 1 198 ? -2.133 1.896 16.844 1 94.62 198 PRO A N 1
ATOM 1600 C CA . PRO A 1 198 ? -3.338 1.474 17.562 1 94.62 198 PRO A CA 1
ATOM 1601 C C . PRO A 1 198 ? -3.23 0.053 18.109 1 94.62 198 PRO A C 1
ATOM 1603 O O . PRO A 1 198 ? -2.686 -0.831 17.453 1 94.62 198 PRO A O 1
ATOM 1606 N N . GLY A 1 199 ? -3.805 -0.175 19.203 1 92.81 199 GLY A N 1
ATOM 1607 C CA . GLY A 1 199 ? -3.725 -1.46 19.875 1 92.81 199 GLY A CA 1
ATOM 1608 C C . GLY A 1 199 ? -2.672 -1.496 20.969 1 92.81 199 GLY A C 1
ATOM 1609 O O . GLY A 1 199 ? -2.678 -2.393 21.812 1 92.81 199 GLY A O 1
ATOM 1610 N N . THR A 1 200 ? -1.748 -0.529 21.016 1 93.69 200 THR A N 1
ATOM 1611 C CA . THR A 1 200 ? -0.657 -0.512 21.984 1 93.69 200 THR A CA 1
ATOM 1612 C C . THR A 1 200 ? -0.9 0.548 23.062 1 93.69 200 THR A C 1
ATOM 1614 O O . THR A 1 200 ? -0.137 0.653 24.016 1 93.69 200 THR A O 1
ATOM 1617 N N . GLN A 1 201 ? -1.894 1.327 22.891 1 94.19 201 GLN A N 1
ATOM 1618 C CA . GLN A 1 201 ? -2.176 2.428 23.812 1 94.19 201 GLN A CA 1
ATOM 1619 C C . GLN A 1 201 ? -2.959 1.944 25.031 1 94.19 201 GLN A C 1
ATOM 1621 O O . GLN A 1 201 ? -3.475 0.825 25.031 1 94.19 201 GLN A O 1
ATOM 1626 N N . SER A 1 202 ? -3.012 2.816 26.047 1 95.81 202 SER A N 1
ATOM 1627 C CA . SER A 1 202 ? -3.844 2.533 27.219 1 95.81 202 SER A CA 1
ATOM 1628 C C . SER A 1 202 ? -5.32 2.473 26.844 1 95.81 202 SER A C 1
ATOM 1630 O O . SER A 1 202 ? -5.742 3.088 25.859 1 95.81 202 SER A O 1
ATOM 1632 N N . LYS A 1 203 ? -6.117 1.768 27.578 1 95.25 203 LYS A N 1
ATOM 1633 C CA . LYS A 1 203 ? -7.516 1.468 27.266 1 95.25 203 LYS A CA 1
ATOM 1634 C C . LYS A 1 203 ? -8.344 2.746 27.172 1 95.25 203 LYS A C 1
ATOM 1636 O O . LYS A 1 203 ? -9.344 2.789 26.453 1 95.25 203 LYS A O 1
ATOM 1641 N N . ASN A 1 204 ? -7.914 3.744 27.828 1 96.62 204 ASN A N 1
ATOM 1642 C CA . ASN A 1 204 ? -8.711 4.969 27.875 1 96.62 204 ASN A CA 1
ATOM 1643 C C . ASN A 1 204 ? -8.422 5.859 26.672 1 96.62 204 ASN A C 1
ATOM 1645 O O . ASN A 1 204 ? -9.07 6.891 26.484 1 96.62 204 ASN A O 1
ATOM 1649 N N . LEU A 1 205 ? -7.488 5.559 25.875 1 98.12 205 LEU A N 1
ATOM 1650 C CA . LEU A 1 205 ? -7.094 6.352 24.719 1 98.12 205 LEU A CA 1
ATOM 1651 C C . LEU A 1 205 ? -7.59 5.711 23.422 1 98.12 205 LEU A C 1
ATOM 1653 O O . LEU A 1 205 ? -7.57 4.484 23.297 1 98.12 205 LEU A O 1
ATOM 1657 N N . LYS A 1 206 ? -7.977 6.531 22.5 1 98.38 206 LYS A N 1
ATOM 1658 C CA . LYS A 1 206 ? -8.359 6.121 21.156 1 98.38 206 LYS A CA 1
ATOM 1659 C C . LYS A 1 206 ? -7.711 7.012 20.094 1 98.38 206 LYS A C 1
ATOM 1661 O O . LYS A 1 206 ? -7.449 8.188 20.359 1 98.38 206 LYS A O 1
ATOM 1666 N N . PRO A 1 207 ? -7.453 6.402 18.969 1 98.69 207 PRO A N 1
ATOM 1667 C CA . PRO A 1 207 ? -7.129 7.312 17.859 1 98.69 207 PRO A CA 1
ATOM 1668 C C . PRO A 1 207 ? -8.148 8.438 17.703 1 98.69 207 PRO A C 1
ATOM 1670 O O . PRO A 1 207 ? -9.359 8.203 17.828 1 98.69 207 PRO A O 1
ATOM 1673 N N . TRP A 1 208 ? -7.668 9.617 17.391 1 98.62 208 TRP A N 1
ATOM 1674 C CA . TRP A 1 208 ? -8.562 10.773 17.391 1 98.62 208 TRP A CA 1
ATOM 1675 C C . TRP A 1 208 ? -9.727 10.555 16.422 1 98.62 208 TRP A C 1
ATOM 1677 O O . TRP A 1 208 ? -10.844 10.992 16.688 1 98.62 208 TRP A O 1
ATOM 1687 N N . PHE A 1 209 ? -9.516 9.867 15.336 1 98.5 209 PHE A N 1
ATOM 1688 C CA . PHE A 1 209 ? -10.523 9.711 14.289 1 98.5 209 PHE A CA 1
ATOM 1689 C C . PHE A 1 209 ? -11.539 8.648 14.672 1 98.5 209 PHE A C 1
ATOM 1691 O O . PHE A 1 209 ? -12.531 8.445 13.961 1 98.5 209 PHE A O 1
ATOM 1698 N N . GLU A 1 210 ? -11.352 7.926 15.727 1 98.06 210 GLU A N 1
ATOM 1699 C CA . GLU A 1 210 ? -12.273 6.875 16.156 1 98.06 210 GLU A CA 1
ATOM 1700 C C . GLU A 1 210 ? -13.219 7.383 17.25 1 98.06 210 GLU A C 1
ATOM 1702 O O . GLU A 1 210 ? -14.117 6.656 17.688 1 98.06 210 GLU A O 1
ATOM 1707 N N . ILE A 1 211 ? -13.008 8.57 17.734 1 97.81 211 ILE A N 1
ATOM 1708 C CA . ILE A 1 211 ? -13.828 9.109 18.828 1 97.81 211 ILE A CA 1
ATOM 1709 C C . ILE A 1 211 ? -15.281 9.203 18.359 1 97.81 211 ILE A C 1
ATOM 1711 O O . ILE A 1 211 ? -15.57 9.766 17.312 1 97.81 211 ILE A O 1
ATOM 1715 N N . ALA A 1 212 ? -16.125 8.688 19.203 1 94.12 212 ALA A N 1
ATOM 1716 C CA . ALA A 1 212 ? -17.547 8.672 18.875 1 94.12 212 ALA A CA 1
ATOM 1717 C C . ALA A 1 212 ? -18.109 10.094 18.828 1 94.12 212 ALA A C 1
ATOM 1719 O O . ALA A 1 212 ? -17.75 10.93 19.672 1 94.12 212 ALA A O 1
ATOM 1720 N N . ASN A 1 213 ? -18.906 10.422 17.922 1 92.5 213 ASN A N 1
ATOM 1721 C CA . ASN A 1 213 ? -19.656 11.664 17.797 1 92.5 213 ASN A CA 1
ATOM 1722 C C . ASN A 1 213 ? -18.75 12.859 17.594 1 92.5 213 ASN A C 1
ATOM 1724 O O . ASN A 1 213 ? -19.047 13.969 18.031 1 92.5 213 ASN A O 1
ATOM 1728 N N . ARG A 1 214 ? -17.562 12.594 17.156 1 97.44 214 ARG A N 1
ATOM 1729 C CA . ARG A 1 214 ? -16.719 13.75 16.859 1 97.44 214 ARG A CA 1
ATOM 1730 C C . ARG A 1 214 ? -17.391 14.664 15.844 1 97.44 214 ARG A C 1
ATOM 1732 O O . ARG A 1 214 ? -18.062 14.195 14.922 1 97.44 214 ARG A O 1
ATOM 1739 N N . LYS A 1 215 ? -17.188 15.945 15.914 1 98.38 215 LYS A N 1
ATOM 1740 C CA . LYS A 1 215 ? -17.891 16.953 15.141 1 98.38 215 LYS A CA 1
ATOM 1741 C C . LYS A 1 215 ? -17.391 16.984 13.695 1 98.38 215 LYS A C 1
ATOM 1743 O O . LYS A 1 215 ? -18.047 17.562 12.82 1 98.38 215 LYS A O 1
ATOM 1748 N N . ASN A 1 216 ? -16.281 16.375 13.445 1 98.5 216 ASN A N 1
ATOM 1749 C CA . ASN A 1 216 ? -15.703 16.391 12.102 1 98.5 216 ASN A CA 1
ATOM 1750 C C . ASN A 1 216 ? -15.836 15.031 11.422 1 98.5 216 ASN A C 1
ATOM 1752 O O . ASN A 1 216 ? -15.07 14.719 10.508 1 98.5 216 ASN A O 1
ATOM 1756 N N . ALA A 1 217 ? -16.766 14.195 11.836 1 97.88 217 ALA A N 1
ATOM 1757 C CA . ALA A 1 217 ? -16.906 12.828 11.336 1 97.88 217 ALA A CA 1
ATOM 1758 C C . ALA A 1 217 ? -17.344 12.82 9.875 1 97.88 217 ALA A C 1
ATOM 1760 O O . ALA A 1 217 ? -17.141 11.836 9.164 1 97.88 217 ALA A O 1
ATOM 1761 N N . ASP A 1 218 ? -17.953 13.891 9.391 1 97.5 218 ASP A N 1
ATOM 1762 C CA . ASP A 1 218 ? -18.469 13.938 8.023 1 97.5 218 ASP A CA 1
ATOM 1763 C C . ASP A 1 218 ? -17.391 14.438 7.055 1 97.5 218 ASP A C 1
ATOM 1765 O O . ASP A 1 218 ? -17.594 14.398 5.836 1 97.5 218 ASP A O 1
ATOM 1769 N N . LEU A 1 219 ? -16.312 14.977 7.586 1 98.38 219 LEU A N 1
ATOM 1770 C CA . LEU A 1 219 ? -15.234 15.453 6.738 1 98.38 219 LEU A CA 1
ATOM 1771 C C . LEU A 1 219 ? -14.367 14.297 6.254 1 98.38 219 LEU A C 1
ATOM 1773 O O . LEU A 1 219 ? -14.086 13.367 7.012 1 98.38 219 LEU A O 1
ATOM 1777 N N . ARG A 1 220 ? -13.938 14.305 4.977 1 98.44 220 ARG A N 1
ATOM 1778 C CA . ARG A 1 220 ? -12.891 13.422 4.48 1 98.44 220 ARG A CA 1
ATOM 1779 C C . ARG A 1 220 ? -11.508 14.016 4.719 1 98.44 220 ARG A C 1
ATOM 1781 O O . ARG A 1 220 ? -11.094 14.938 4.008 1 98.44 220 ARG A O 1
ATOM 1788 N N . ILE A 1 221 ? -10.836 13.492 5.699 1 98.88 221 ILE A N 1
ATOM 1789 C CA . ILE A 1 221 ? -9.617 14.133 6.188 1 98.88 221 ILE A CA 1
ATOM 1790 C C . ILE A 1 221 ? -8.406 13.305 5.785 1 98.88 221 ILE A C 1
ATOM 1792 O O . ILE A 1 221 ? -8.289 12.133 6.156 1 98.88 221 ILE A O 1
ATOM 1796 N N . VAL A 1 222 ? -7.516 13.859 5.027 1 98.94 222 VAL A N 1
ATOM 1797 C CA . VAL A 1 222 ? -6.215 13.289 4.707 1 98.94 222 VAL A CA 1
ATOM 1798 C C . VAL A 1 222 ? -5.148 13.859 5.645 1 98.94 222 VAL A C 1
ATOM 1800 O O . VAL A 1 222 ? -5.094 15.07 5.859 1 98.94 222 VAL A O 1
ATOM 1803 N N . PHE A 1 223 ? -4.355 12.953 6.238 1 98.94 223 PHE A N 1
ATOM 1804 C CA . PHE A 1 223 ? -3.346 13.469 7.156 1 98.94 223 PHE A CA 1
ATOM 1805 C C . PHE A 1 223 ? -2.086 12.609 7.109 1 98.94 223 PHE A C 1
ATOM 1807 O O . PHE A 1 223 ? -2.064 11.562 6.457 1 98.94 223 PHE A O 1
ATOM 1814 N N . GLY A 1 224 ? -0.953 13.117 7.637 1 98.75 224 GLY A N 1
ATOM 1815 C CA . GLY A 1 224 ? 0.31 12.422 7.816 1 98.75 224 GLY A CA 1
ATOM 1816 C C . GLY A 1 224 ? 0.707 12.273 9.273 1 98.75 224 GLY A C 1
ATOM 1817 O O . GLY A 1 224 ? -0.087 11.805 10.094 1 98.75 224 GLY A O 1
ATOM 1818 N N . HIS A 1 225 ? 1.93 12.508 9.641 1 98.44 225 HIS A N 1
ATOM 1819 C CA . HIS A 1 225 ? 2.441 12.703 10.992 1 98.44 225 HIS A CA 1
ATOM 1820 C C . HIS A 1 225 ? 2.621 11.375 11.711 1 98.44 225 HIS A C 1
ATOM 1822 O O . HIS A 1 225 ? 3.51 11.234 12.555 1 98.44 225 HIS A O 1
ATOM 1828 N N . TRP A 1 226 ? 1.822 10.406 11.461 1 98.25 226 TRP A N 1
ATOM 1829 C CA . TRP A 1 226 ? 1.717 9.203 12.281 1 98.25 226 TRP A CA 1
ATOM 1830 C C . TRP A 1 226 ? 2.256 7.988 11.539 1 98.25 226 TRP A C 1
ATOM 1832 O O . TRP A 1 226 ? 1.511 7.047 11.25 1 98.25 226 TRP A O 1
ATOM 1842 N N . SER A 1 227 ? 3.586 7.84 11.414 1 96.88 227 SER A N 1
ATOM 1843 C CA . SER A 1 227 ? 4.242 6.793 10.633 1 96.88 227 SER A CA 1
ATOM 1844 C C . SER A 1 227 ? 4.016 5.418 11.25 1 96.88 227 SER A C 1
ATOM 1846 O O . SER A 1 227 ? 3.965 4.414 10.539 1 96.88 227 SER A O 1
ATOM 1848 N N . SER A 1 228 ? 3.857 5.367 12.555 1 95.75 228 SER A N 1
ATOM 1849 C CA . SER A 1 228 ? 3.645 4.074 13.195 1 95.75 228 SER A CA 1
ATOM 1850 C C . SER A 1 228 ? 2.256 3.527 12.891 1 95.75 228 SER A C 1
ATOM 1852 O O . SER A 1 228 ? 2.01 2.328 13.039 1 95.75 228 SER A O 1
ATOM 1854 N N . LEU A 1 229 ? 1.361 4.41 12.602 1 96.75 229 LEU A N 1
ATOM 1855 C CA . LEU A 1 229 ? 0.068 3.979 12.086 1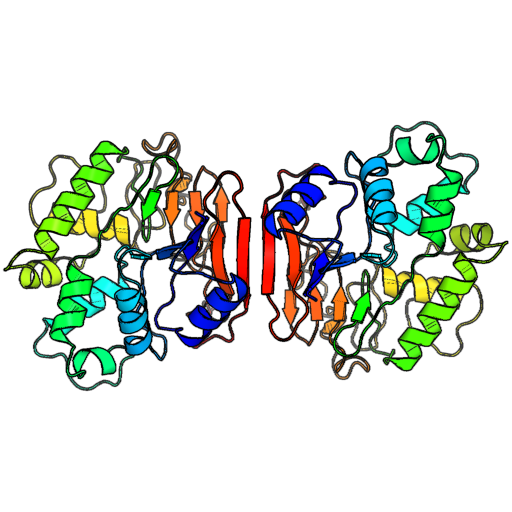 96.75 229 LEU A CA 1
ATOM 1856 C C . LEU A 1 229 ? 0.199 3.455 10.656 1 96.75 229 LEU A C 1
ATOM 1858 O O . LEU A 1 229 ? -0.399 2.436 10.312 1 96.75 229 LEU A O 1
ATOM 1862 N N . GLY A 1 230 ? 1.042 4.105 9.867 1 96.94 230 GLY A N 1
ATOM 1863 C CA . GLY A 1 230 ? 1.144 3.764 8.453 1 96.94 230 GLY A CA 1
ATOM 1864 C C . GLY A 1 230 ? -0.075 4.18 7.648 1 96.94 230 GLY A C 1
ATOM 1865 O O . GLY A 1 230 ? -0.707 5.195 7.949 1 96.94 230 GLY A O 1
ATOM 1866 N N . TYR A 1 231 ? -0.255 3.521 6.543 1 97.44 231 TYR A N 1
ATOM 1867 C CA . TYR A 1 231 ? -1.452 3.82 5.766 1 97.44 231 TYR A CA 1
ATOM 1868 C C . TYR A 1 231 ? -2.709 3.387 6.512 1 97.44 231 TYR A C 1
ATOM 1870 O O . TYR A 1 231 ? -2.742 2.307 7.109 1 97.44 231 TYR A O 1
ATOM 1878 N N . TYR A 1 232 ? -3.664 4.203 6.418 1 97.12 232 TYR A N 1
ATOM 1879 C CA . TYR A 1 232 ? -4.957 3.92 7.027 1 97.12 232 TYR A CA 1
ATOM 1880 C C . TYR A 1 232 ? -6.09 4.527 6.211 1 97.12 232 TYR A C 1
ATOM 1882 O O . TYR A 1 232 ? -5.977 5.648 5.715 1 97.12 232 TYR A O 1
ATOM 1890 N N . ARG A 1 233 ? -7.137 3.82 6.07 1 96.5 233 ARG A N 1
ATOM 1891 C CA . ARG A 1 233 ? -8.398 4.316 5.531 1 96.5 233 ARG A CA 1
ATOM 1892 C C . ARG A 1 233 ? -9.578 3.855 6.383 1 96.5 233 ARG A C 1
ATOM 1894 O O . ARG A 1 233 ? -9.828 2.654 6.504 1 96.5 233 ARG A O 1
ATOM 1901 N N . GLY A 1 234 ? -10.227 4.727 6.891 1 95.94 234 GLY A N 1
ATOM 1902 C CA . GLY A 1 234 ? -11.367 4.469 7.754 1 95.94 234 GLY A CA 1
ATOM 1903 C C . GLY A 1 234 ? -11.883 5.715 8.445 1 95.94 234 GLY A C 1
ATOM 1904 O O . GLY A 1 234 ? -11.156 6.703 8.578 1 95.94 234 GLY A O 1
ATOM 1905 N N . ASN A 1 235 ? -13.078 5.656 8.891 1 97.38 235 ASN A N 1
ATOM 1906 C CA . ASN A 1 235 ? -13.68 6.758 9.633 1 97.38 235 ASN A CA 1
ATOM 1907 C C . ASN A 1 235 ? -13.625 8.062 8.844 1 97.38 235 ASN A C 1
ATOM 1909 O O . ASN A 1 235 ? -13.391 9.133 9.406 1 97.38 235 ASN A O 1
ATOM 1913 N N . ASN A 1 236 ? -13.625 7.992 7.523 1 97.31 236 ASN A N 1
ATOM 1914 C CA . ASN A 1 236 ? -13.555 9.117 6.602 1 97.31 236 ASN A CA 1
ATOM 1915 C C . ASN A 1 236 ? -12.203 9.82 6.672 1 97.31 236 ASN A C 1
ATOM 1917 O O . ASN A 1 236 ? -12.102 11.016 6.387 1 97.31 236 ASN A O 1
ATOM 1921 N N . CYS A 1 237 ? -11.25 9.062 7.148 1 98.44 237 CYS A N 1
ATOM 1922 C CA . CYS A 1 237 ? -9.898 9.602 7.25 1 98.44 237 CYS A CA 1
ATOM 1923 C C . CYS A 1 237 ? -8.914 8.758 6.461 1 98.44 237 CYS A C 1
ATOM 1925 O O . CYS A 1 237 ? -9.148 7.566 6.238 1 98.44 237 CYS A O 1
ATOM 1927 N N . TYR A 1 238 ? -7.875 9.375 6.008 1 98.56 238 TYR A N 1
ATOM 1928 C CA . TYR A 1 238 ? -6.781 8.727 5.285 1 98.56 238 TYR A CA 1
ATOM 1929 C C . TYR A 1 238 ? -5.434 9.133 5.867 1 98.56 238 TYR A C 1
ATOM 1931 O O . TYR A 1 238 ? -5.043 10.297 5.801 1 98.56 238 TYR A O 1
ATOM 1939 N N . CYS A 1 239 ? -4.77 8.219 6.453 1 98.75 239 CYS A N 1
ATOM 1940 C CA . CYS A 1 239 ? -3.391 8.477 6.848 1 98.75 239 CYS A CA 1
ATOM 1941 C C . CYS A 1 239 ? -2.424 8.062 5.742 1 98.75 239 CYS A C 1
ATOM 1943 O O . CYS A 1 239 ? -2.498 6.945 5.234 1 98.75 239 CYS A O 1
ATOM 1945 N N . ILE A 1 240 ? -1.479 8.93 5.441 1 98.75 240 ILE A N 1
ATOM 1946 C CA . ILE A 1 240 ? -0.626 8.602 4.305 1 98.75 240 ILE A CA 1
ATOM 1947 C C . ILE A 1 240 ? 0.842 8.742 4.703 1 98.75 240 ILE A C 1
ATOM 1949 O O . ILE A 1 240 ? 1.717 8.859 3.84 1 98.75 240 ILE A O 1
ATOM 1953 N N . ASP A 1 241 ? 1.111 8.898 6.02 1 98.62 241 ASP A N 1
ATOM 1954 C CA . ASP A 1 241 ? 2.486 8.734 6.484 1 98.62 241 ASP A CA 1
ATOM 1955 C C . ASP A 1 241 ? 2.863 7.262 6.57 1 98.62 241 ASP A C 1
ATOM 1957 O O . ASP A 1 241 ? 2.604 6.605 7.582 1 98.62 241 ASP A O 1
ATOM 1961 N N . THR A 1 242 ? 3.582 6.836 5.551 1 97.94 242 THR A N 1
ATOM 1962 C CA . THR A 1 242 ? 3.861 5.41 5.457 1 97.94 242 THR A CA 1
ATOM 1963 C C . THR A 1 242 ? 5.328 5.125 5.773 1 97.94 242 THR A C 1
ATOM 1965 O O . THR A 1 242 ? 5.863 4.09 5.371 1 97.94 242 THR A O 1
ATOM 1968 N N . GLY A 1 243 ? 6.016 6.098 6.395 1 97.38 243 GLY A N 1
ATOM 1969 C CA . GLY A 1 243 ? 7.301 5.855 7.031 1 97.38 243 GLY A CA 1
ATOM 1970 C C . GLY A 1 243 ? 8.461 5.836 6.051 1 97.38 243 GLY A C 1
ATOM 1971 O O . GLY A 1 243 ? 9.352 4.996 6.156 1 97.38 243 GLY A O 1
ATOM 1972 N N . CYS A 1 244 ? 8.484 6.711 5.098 1 97 244 CYS A N 1
ATOM 1973 C CA . CYS A 1 244 ? 9.562 6.812 4.121 1 97 244 CYS A CA 1
ATOM 1974 C C . CYS A 1 244 ? 10.914 6.914 4.812 1 97 244 CYS A C 1
ATOM 1976 O O . CYS A 1 244 ? 11.852 6.184 4.473 1 97 244 CYS A O 1
ATOM 1978 N N . LEU A 1 245 ? 10.984 7.73 5.785 1 95.75 245 LEU A N 1
ATOM 1979 C CA . LEU A 1 245 ? 12.211 8 6.531 1 95.75 245 LEU A CA 1
ATOM 1980 C C . LEU A 1 245 ? 12.773 6.723 7.148 1 95.75 245 LEU A C 1
ATOM 1982 O O . LEU A 1 245 ? 13.984 6.562 7.262 1 95.75 245 LEU A O 1
ATOM 1986 N N . TRP A 1 246 ? 11.938 5.801 7.438 1 94.38 246 TRP A N 1
ATOM 1987 C CA . TRP A 1 246 ? 12.297 4.645 8.25 1 94.38 246 TRP A CA 1
ATOM 1988 C C . TRP A 1 246 ? 12.477 3.404 7.379 1 94.38 246 TRP A C 1
ATOM 1990 O O . TRP A 1 246 ? 12.672 2.301 7.895 1 94.38 246 TRP A O 1
ATOM 2000 N N . GLY A 1 247 ? 12.305 3.559 6.152 1 94.44 247 GLY A N 1
ATOM 2001 C CA . GLY A 1 247 ? 12.453 2.422 5.254 1 94.44 247 GLY A CA 1
ATOM 2002 C C . GLY A 1 247 ? 11.125 1.792 4.867 1 94.44 247 GLY A C 1
ATOM 2003 O O . GLY A 1 247 ? 11.094 0.683 4.328 1 94.44 247 GLY A O 1
ATOM 2004 N N . GLY A 1 248 ? 10.086 2.389 5.219 1 95.69 248 GLY A N 1
ATOM 2005 C CA . GLY A 1 248 ? 8.773 1.973 4.746 1 95.69 248 GLY A CA 1
ATOM 2006 C C . GLY A 1 248 ? 8.523 2.346 3.297 1 95.69 248 GLY A C 1
ATOM 2007 O O . GLY A 1 248 ? 9.266 1.932 2.404 1 95.69 248 GLY A O 1
ATOM 2008 N N . ALA A 1 249 ? 7.508 3.148 3.086 1 97.5 249 ALA A N 1
ATOM 2009 C CA . ALA A 1 249 ? 7.152 3.609 1.746 1 97.5 249 ALA A CA 1
ATOM 2010 C C . ALA A 1 249 ? 6.867 5.109 1.741 1 97.5 249 ALA A C 1
ATOM 2012 O O . ALA A 1 249 ? 6.742 5.727 2.801 1 97.5 249 ALA A O 1
ATOM 2013 N N . LEU A 1 250 ? 7.016 5.699 0.611 1 98.56 250 LEU A N 1
ATOM 2014 C CA . LEU A 1 250 ? 6.387 6.992 0.369 1 98.56 250 LEU A CA 1
ATOM 2015 C C . LEU A 1 250 ? 5.113 6.832 -0.452 1 98.56 250 LEU A C 1
ATOM 2017 O O . LEU A 1 250 ? 5.121 6.176 -1.496 1 98.56 250 LEU A O 1
ATOM 2021 N N . THR A 1 251 ? 4.035 7.422 0.012 1 98.75 251 THR A N 1
ATOM 2022 C CA . THR A 1 251 ? 2.719 7.129 -0.545 1 98.75 251 THR A CA 1
ATOM 2023 C C . THR A 1 251 ? 2.043 8.406 -1.036 1 98.75 251 THR A C 1
ATOM 2025 O O . THR A 1 251 ? 2.084 9.438 -0.359 1 98.75 251 THR A O 1
ATOM 2028 N N . ALA A 1 252 ? 1.482 8.312 -2.236 1 98.75 252 ALA A N 1
ATOM 2029 C CA . ALA A 1 252 ? 0.562 9.305 -2.773 1 98.75 252 ALA A CA 1
ATOM 2030 C C . ALA A 1 252 ? -0.863 8.766 -2.83 1 98.75 252 ALA A C 1
ATOM 2032 O O . ALA A 1 252 ? -1.078 7.602 -3.18 1 98.75 252 ALA A O 1
ATOM 2033 N N . LEU A 1 253 ? -1.782 9.531 -2.428 1 98.69 253 LEU A N 1
ATOM 2034 C CA . LEU A 1 253 ? -3.201 9.211 -2.521 1 98.69 253 LEU A CA 1
ATOM 2035 C C . LEU A 1 253 ? -3.879 10.047 -3.604 1 98.69 253 LEU A C 1
ATOM 2037 O O . LEU A 1 253 ? -3.852 11.281 -3.551 1 98.69 253 LEU A O 1
ATOM 2041 N N . HIS A 1 254 ? -4.422 9.406 -4.574 1 98.06 254 HIS A N 1
ATOM 2042 C CA . HIS A 1 254 ? -5.219 10.117 -5.566 1 98.06 254 HIS A CA 1
ATOM 2043 C C . HIS A 1 254 ? -6.551 10.57 -4.98 1 98.06 254 HIS A C 1
ATOM 2045 O O . HIS A 1 254 ? -7.309 9.758 -4.445 1 98.06 254 HIS A O 1
ATOM 2051 N N . LEU A 1 255 ? -6.758 11.844 -5.082 1 97.31 255 LEU A N 1
ATOM 2052 C CA . LEU A 1 255 ? -7.98 12.438 -4.543 1 97.31 255 LEU A CA 1
ATOM 2053 C C . LEU A 1 255 ? -8.953 12.781 -5.664 1 97.31 255 LEU A C 1
ATOM 2055 O O . LEU A 1 255 ? -8.844 13.836 -6.289 1 97.31 255 LEU A O 1
ATOM 2059 N N . GLY A 1 256 ? -9.883 11.984 -5.934 1 92.62 256 GLY A N 1
ATOM 2060 C CA . GLY A 1 256 ? -10.898 12.172 -6.953 1 92.62 256 GLY A CA 1
ATOM 2061 C C . GLY A 1 256 ? -12.125 11.297 -6.746 1 92.62 256 GLY A C 1
ATOM 2062 O O . GLY A 1 256 ? -12.445 10.93 -5.613 1 92.62 256 GLY A O 1
ATOM 2063 N N . GLU A 1 257 ? -12.781 11.117 -7.848 1 86.94 257 GLU A N 1
ATOM 2064 C CA . GLU A 1 257 ? -13.93 10.219 -7.785 1 86.94 257 GLU A CA 1
ATOM 2065 C C . GLU A 1 257 ? -13.516 8.836 -7.27 1 86.94 257 GLU A C 1
ATOM 2067 O O . GLU A 1 257 ? -14.234 8.227 -6.484 1 86.94 257 GLU A O 1
ATOM 2072 N N . SER A 1 258 ? -12.367 8.477 -7.75 1 88.56 258 SER A N 1
ATOM 2073 C CA . SER A 1 258 ? -11.766 7.254 -7.219 1 88.56 258 SER A CA 1
ATOM 2074 C C . SER A 1 258 ? -10.547 7.57 -6.355 1 88.56 258 SER A C 1
ATOM 2076 O O . SER A 1 258 ? -9.68 8.344 -6.762 1 88.56 258 SER A O 1
ATOM 2078 N N . VAL A 1 259 ? -10.625 6.992 -5.203 1 94.81 259 VAL A N 1
ATOM 2079 C CA . VAL A 1 259 ? -9.492 7.16 -4.297 1 94.81 259 VAL A CA 1
ATOM 2080 C C . VAL A 1 259 ? -8.633 5.898 -4.305 1 94.81 259 VAL A C 1
ATOM 2082 O O . VAL A 1 259 ? -9.133 4.797 -4.07 1 94.81 259 VAL A O 1
ATOM 2085 N N . PHE A 1 260 ? -7.324 6.07 -4.66 1 95.94 260 PHE A N 1
ATOM 2086 C CA . PHE A 1 260 ? -6.391 4.953 -4.652 1 95.94 260 PHE A CA 1
ATOM 2087 C C . PHE A 1 260 ? -4.984 5.422 -4.309 1 95.94 260 PHE A C 1
ATOM 2089 O O . PHE A 1 260 ? -4.688 6.617 -4.379 1 95.94 260 PHE A O 1
ATOM 2096 N N . ARG A 1 261 ? -4.156 4.508 -3.922 1 97.06 261 ARG A N 1
ATOM 2097 C CA . ARG A 1 261 ? -2.826 4.91 -3.482 1 97.06 261 ARG A CA 1
ATOM 2098 C C . ARG A 1 261 ? -1.756 4.395 -4.441 1 97.06 261 ARG A C 1
ATOM 2100 O O . ARG A 1 261 ? -1.914 3.332 -5.043 1 97.06 261 ARG A O 1
ATOM 2107 N N . VAL A 1 262 ? -0.759 5.145 -4.609 1 97.62 262 VAL A N 1
ATOM 2108 C CA . VAL A 1 262 ? 0.495 4.801 -5.273 1 97.62 262 VAL A CA 1
ATOM 2109 C C . VAL A 1 262 ? 1.646 4.887 -4.273 1 97.62 262 VAL A C 1
ATOM 2111 O O . VAL A 1 262 ? 1.836 5.914 -3.619 1 97.62 262 VAL A O 1
ATOM 2114 N N . SER A 1 263 ? 2.357 3.824 -4.109 1 98 263 SER A N 1
ATOM 2115 C CA . SER A 1 263 ? 3.426 3.799 -3.115 1 98 263 SER A CA 1
ATOM 2116 C C . SER A 1 263 ? 4.73 3.283 -3.717 1 98 263 SER A C 1
ATOM 2118 O O . SER A 1 263 ? 4.723 2.346 -4.516 1 98 263 SER A O 1
ATOM 2120 N N . ILE A 1 264 ? 5.816 3.893 -3.371 1 97 264 ILE A N 1
ATOM 2121 C CA . ILE A 1 264 ? 7.148 3.375 -3.672 1 97 264 ILE A CA 1
ATOM 2122 C C . ILE A 1 264 ? 7.832 2.936 -2.381 1 97 264 ILE A C 1
ATOM 2124 O O . ILE A 1 264 ? 7.652 3.555 -1.331 1 97 264 ILE A O 1
ATOM 2128 N N . ASP A 1 265 ? 8.555 1.827 -2.451 1 94.81 265 ASP A N 1
ATOM 2129 C CA . ASP A 1 265 ? 9.328 1.389 -1.296 1 94.81 265 ASP A CA 1
ATOM 2130 C C . ASP A 1 265 ? 10.578 2.25 -1.114 1 94.81 265 ASP A C 1
ATOM 2132 O O . ASP A 1 265 ? 11.227 2.629 -2.092 1 94.81 265 ASP A O 1
ATOM 2136 N N . CYS A 1 266 ? 10.836 2.502 0.087 1 94.81 266 CYS A N 1
ATOM 2137 C CA . CYS A 1 266 ? 11.961 3.381 0.38 1 94.81 266 CYS A CA 1
ATOM 2138 C C . CYS A 1 266 ? 13.07 2.623 1.101 1 94.81 266 CYS A C 1
ATOM 2140 O O . CYS A 1 266 ? 12.805 1.669 1.833 1 94.81 266 CYS A O 1
ATOM 2142 N N . GLU A 1 267 ? 14.242 3.016 0.852 1 88.75 267 GLU A N 1
ATOM 2143 C CA . GLU A 1 267 ? 15.391 2.365 1.477 1 88.75 267 GLU A CA 1
ATOM 2144 C C . GLU A 1 267 ? 15.508 2.748 2.949 1 88.75 267 GLU A C 1
ATOM 2146 O O . GLU A 1 267 ? 16.016 1.972 3.758 1 88.75 267 GLU A O 1
ATOM 2151 N N . GLY A 1 268 ? 15.016 3.873 3.242 1 88.5 268 GLY A N 1
ATOM 2152 C CA . GLY A 1 268 ? 15.141 4.367 4.602 1 88.5 268 GLY A CA 1
ATOM 2153 C C . GLY A 1 268 ? 16.422 5.141 4.84 1 88.5 268 GLY A C 1
ATOM 2154 O O . GLY A 1 268 ? 17.422 4.934 4.145 1 88.5 268 GLY A O 1
ATOM 2155 N N . VAL A 1 269 ? 16.344 6.016 5.754 1 86.31 269 VAL A N 1
ATOM 2156 C CA . VAL A 1 269 ? 17.5 6.816 6.156 1 86.31 269 VAL A CA 1
ATOM 2157 C C . VAL A 1 269 ? 17.844 6.531 7.613 1 86.31 269 VAL A C 1
ATOM 2159 O O . VAL A 1 269 ? 19.016 6.523 7.992 1 86.31 269 VAL A O 1
ATOM 2162 N N . LEU A 1 270 ? 16.781 6.258 8.359 1 85.25 270 LEU A N 1
ATOM 2163 C CA . LEU A 1 270 ? 16.922 5.965 9.781 1 85.25 270 LEU A CA 1
ATOM 2164 C C . LEU A 1 270 ? 16.219 4.664 10.141 1 85.25 270 LEU A C 1
ATOM 2166 O O . LEU A 1 270 ? 15.375 4.18 9.383 1 85.25 270 LEU A O 1
ATOM 2170 N N . LYS A 1 271 ? 16.625 4.031 11.148 1 80.25 271 LYS A N 1
ATOM 2171 C CA . LYS A 1 271 ? 15.953 2.855 11.688 1 80.25 271 LYS A CA 1
ATOM 2172 C C . LYS A 1 271 ? 14.977 3.242 12.797 1 80.25 271 LYS A C 1
ATOM 2174 O O . LYS A 1 271 ? 15.289 4.09 13.633 1 80.25 271 LYS A O 1
ATOM 2179 N N . PRO A 1 272 ? 13.852 2.645 12.766 1 70.88 272 PRO A N 1
ATOM 2180 C CA . PRO A 1 272 ? 12.906 2.99 13.836 1 70.88 272 PRO A CA 1
ATOM 2181 C C . PRO A 1 272 ? 13.414 2.592 15.219 1 70.88 272 PRO A C 1
ATOM 2183 O O . PRO A 1 272 ? 14.148 1.611 15.352 1 70.88 272 PRO A O 1
ATOM 2186 N N . ARG A 1 273 ? 13.234 3.457 16.234 1 61.31 273 ARG A N 1
ATOM 2187 C CA . ARG A 1 273 ? 13.656 3.15 17.594 1 61.31 273 ARG A CA 1
ATOM 2188 C C . ARG A 1 273 ? 13.008 1.858 18.078 1 61.31 273 ARG A C 1
ATOM 2190 O O . ARG A 1 273 ? 11.805 1.65 17.906 1 61.31 273 ARG A O 1
ATOM 2197 N N . GLN A 1 274 ? 13.641 0.652 18.109 1 53.03 274 GLN A N 1
ATOM 2198 C CA . GLN A 1 274 ? 13.156 -0.607 18.656 1 53.03 274 GLN A CA 1
ATOM 2199 C C . GLN A 1 274 ? 12.695 -0.427 20.109 1 53.03 274 GLN A C 1
ATOM 2201 O O . GLN A 1 274 ? 13.383 0.216 20.906 1 53.03 274 GLN A O 1
ATOM 2206 N N . LYS A 1 275 ? 11.391 -0.51 20.406 1 41.09 275 LYS A N 1
ATOM 2207 C CA . LYS A 1 275 ? 11.078 -0.583 21.828 1 41.09 275 LYS A CA 1
ATOM 2208 C C . LYS A 1 275 ? 11.859 -1.704 22.516 1 41.09 275 LYS A C 1
ATOM 2210 O O . LYS A 1 275 ? 11.945 -2.814 21.984 1 41.09 275 LYS A O 1
ATOM 2215 N N . LYS A 1 276 ? 12.938 -1.384 23.391 1 34.97 276 LYS A N 1
ATOM 2216 C CA . LYS A 1 276 ? 13.43 -2.391 24.328 1 34.97 276 LYS A CA 1
ATOM 2217 C C . LYS A 1 276 ? 12.273 -3.113 25.016 1 34.97 276 LYS A C 1
ATOM 2219 O O . LYS A 1 276 ? 11.391 -2.473 25.594 1 34.97 276 LYS A O 1
ATOM 2224 N N . SER A 1 277 ? 11.961 -4.422 24.547 1 27.44 277 SER A N 1
ATOM 2225 C CA . SER A 1 277 ? 11.289 -5.211 25.578 1 27.44 277 SER A CA 1
ATOM 2226 C C . SER A 1 277 ? 11.867 -4.926 26.953 1 27.44 277 SER A C 1
ATOM 2228 O O . SER A 1 277 ? 13.07 -4.715 27.094 1 27.44 277 SER A O 1
ATOM 2230 N N . MET B 1 1 ? 6.105 0.26 -23.172 1 77.31 1 MET B N 1
ATOM 2231 C CA . MET B 1 1 ? 5.109 -0.714 -22.734 1 77.31 1 MET B CA 1
ATOM 2232 C C . MET B 1 1 ? 5.242 -1.003 -21.25 1 77.31 1 MET B C 1
ATOM 2234 O O . MET B 1 1 ? 6.34 -1.289 -20.766 1 77.31 1 MET B O 1
ATOM 2238 N N . SER B 1 2 ? 4.152 -0.799 -20.469 1 91.12 2 SER B N 1
ATOM 2239 C CA . SER B 1 2 ? 4.191 -1.031 -19.031 1 91.12 2 SER B CA 1
ATOM 2240 C C . SER B 1 2 ? 3.611 -2.396 -18.672 1 91.12 2 SER B C 1
ATOM 2242 O O . SER B 1 2 ? 2.627 -2.834 -19.266 1 91.12 2 SER B O 1
ATOM 2244 N N . ILE B 1 3 ? 4.316 -3.105 -17.828 1 97.44 3 ILE B N 1
ATOM 2245 C CA . ILE B 1 3 ? 3.818 -4.371 -17.297 1 97.44 3 ILE B CA 1
ATOM 2246 C C . ILE B 1 3 ? 3.375 -4.184 -15.852 1 97.44 3 ILE B C 1
ATOM 2248 O O . ILE B 1 3 ? 4.113 -3.619 -15.039 1 97.44 3 ILE B O 1
ATOM 2252 N N . TYR B 1 4 ? 2.156 -4.609 -15.539 1 98.44 4 TYR B N 1
ATOM 2253 C CA . TYR B 1 4 ? 1.641 -4.621 -14.18 1 98.44 4 TYR B CA 1
ATOM 2254 C C . TYR B 1 4 ? 1.308 -6.039 -13.734 1 98.44 4 TYR B C 1
ATOM 2256 O O . TYR B 1 4 ? 0.613 -6.773 -14.438 1 98.44 4 TYR B O 1
ATOM 2264 N N . ALA B 1 5 ? 1.827 -6.398 -12.609 1 98.88 5 ALA B N 1
ATOM 2265 C CA . ALA B 1 5 ? 1.39 -7.645 -11.992 1 98.88 5 ALA B CA 1
ATOM 2266 C C . ALA B 1 5 ? 0.267 -7.395 -10.984 1 98.88 5 ALA B C 1
ATOM 2268 O O . ALA B 1 5 ? 0.348 -6.473 -10.172 1 98.88 5 ALA B O 1
ATOM 2269 N N . ILE B 1 6 ? -0.78 -8.195 -11.047 1 98.88 6 ILE B N 1
ATOM 2270 C CA . ILE B 1 6 ? -1.928 -8.008 -10.164 1 98.88 6 ILE B CA 1
ATOM 2271 C C . ILE B 1 6 ? -2.129 -9.258 -9.312 1 98.88 6 ILE B C 1
ATOM 2273 O O . ILE B 1 6 ? -2.061 -10.383 -9.812 1 98.88 6 ILE B O 1
ATOM 2277 N N . GLY B 1 7 ? -2.371 -9.07 -8.016 1 98.81 7 GLY B N 1
ATOM 2278 C CA . GLY B 1 7 ? -2.537 -10.164 -7.07 1 98.81 7 GLY B CA 1
ATOM 2279 C C . GLY B 1 7 ? -3.865 -10.883 -7.219 1 98.81 7 GLY B C 1
ATOM 2280 O O . GLY B 1 7 ? -4.59 -10.664 -8.188 1 98.81 7 GLY B O 1
ATOM 2281 N N . ASP B 1 8 ? -4.223 -11.75 -6.258 1 98.75 8 ASP B N 1
ATOM 2282 C CA . ASP B 1 8 ? -5.375 -12.641 -6.297 1 98.75 8 ASP B CA 1
ATOM 2283 C C . ASP B 1 8 ? -6.68 -11.859 -6.383 1 98.75 8 ASP B C 1
ATOM 2285 O O . ASP B 1 8 ? -6.965 -11.023 -5.52 1 98.75 8 ASP B O 1
ATOM 2289 N N . ILE B 1 9 ? -7.492 -12.211 -7.434 1 98.5 9 ILE B N 1
ATOM 2290 C CA . ILE B 1 9 ? -8.766 -11.523 -7.641 1 98.5 9 ILE B CA 1
ATOM 2291 C C . ILE B 1 9 ? -9.883 -12.273 -6.918 1 98.5 9 ILE B C 1
ATOM 2293 O O . ILE B 1 9 ? -10.719 -11.664 -6.25 1 98.5 9 ILE B O 1
ATOM 2297 N N . GLN B 1 10 ? -9.93 -13.602 -7.145 1 97.94 10 GLN B N 1
ATOM 2298 C CA . GLN B 1 10 ? -10.867 -14.531 -6.52 1 97.94 10 GLN B CA 1
ATOM 2299 C C . GLN B 1 10 ? -12.305 -14.078 -6.723 1 97.94 10 GLN B C 1
ATOM 2301 O O . GLN B 1 10 ? -13.102 -14.062 -5.777 1 97.94 10 GLN B O 1
ATOM 2306 N N . GLY B 1 11 ? -12.547 -13.617 -7.957 1 98 11 GLY B N 1
ATOM 2307 C CA . GLY B 1 11 ? -13.914 -13.281 -8.312 1 98 11 GLY B CA 1
ATOM 2308 C C . GLY B 1 11 ? -14.305 -11.867 -7.934 1 98 11 GLY B C 1
ATOM 2309 O O . GLY B 1 11 ? -15.461 -11.469 -8.125 1 98 11 GLY B O 1
ATOM 2310 N N . CYS B 1 12 ? -13.43 -11.094 -7.383 1 97.88 12 CYS B N 1
ATOM 2311 C CA . CYS B 1 12 ? -13.695 -9.695 -7.066 1 97.88 12 CYS B CA 1
ATOM 2312 C C . CYS B 1 12 ? -13.539 -8.82 -8.305 1 97.88 12 CYS B C 1
ATOM 2314 O O . CYS B 1 12 ? -12.703 -7.91 -8.32 1 97.88 12 CYS B O 1
ATOM 2316 N N . TYR B 1 13 ? -14.453 -9.039 -9.188 1 98.06 13 TYR B N 1
ATOM 2317 C CA . TYR B 1 13 ? -14.406 -8.477 -10.531 1 98.06 13 TYR B CA 1
ATOM 2318 C C . TYR B 1 13 ? -14.523 -6.957 -10.492 1 98.06 13 TYR B C 1
ATOM 2320 O O . TYR B 1 13 ? -13.797 -6.25 -11.195 1 98.06 13 TYR B O 1
ATOM 2328 N N . ASP B 1 14 ? -15.438 -6.418 -9.719 1 97.69 14 ASP B N 1
ATOM 2329 C CA . ASP B 1 14 ? -15.641 -4.977 -9.641 1 97.69 14 ASP B CA 1
ATOM 2330 C C . ASP B 1 14 ? -14.398 -4.27 -9.109 1 97.69 14 ASP B C 1
ATOM 2332 O O . ASP B 1 14 ? -14.055 -3.178 -9.57 1 97.69 14 ASP B O 1
ATOM 2336 N N . ASP B 1 15 ? -13.742 -4.867 -8.148 1 97.94 15 ASP B N 1
ATOM 2337 C CA . ASP B 1 15 ? -12.492 -4.32 -7.641 1 97.94 15 ASP B CA 1
ATOM 2338 C C . ASP B 1 15 ? -11.414 -4.312 -8.719 1 97.94 15 ASP B C 1
ATOM 2340 O O . ASP B 1 15 ? -10.625 -3.365 -8.812 1 97.94 15 ASP B O 1
ATOM 2344 N N . LEU B 1 16 ? -11.352 -5.379 -9.5 1 98.5 16 LEU B N 1
ATOM 2345 C CA . LEU B 1 16 ? -10.406 -5.43 -10.609 1 98.5 16 LEU B CA 1
ATOM 2346 C C . LEU B 1 16 ? -10.641 -4.27 -11.578 1 98.5 16 LEU B C 1
ATOM 2348 O O . LEU B 1 16 ? -9.688 -3.6 -11.984 1 98.5 16 LEU B O 1
ATOM 2352 N N . LEU B 1 17 ? -11.867 -4.012 -11.922 1 98 17 LEU B N 1
ATOM 2353 C CA . LEU B 1 17 ? -12.172 -2.924 -12.844 1 98 17 LEU B CA 1
ATOM 2354 C C . LEU B 1 17 ? -11.742 -1.581 -12.266 1 98 17 LEU B C 1
ATOM 2356 O O . LEU B 1 17 ? -11.211 -0.732 -12.977 1 98 17 LEU B O 1
ATOM 2360 N N . ARG B 1 18 ? -11.992 -1.402 -10.992 1 97 18 ARG B N 1
ATOM 2361 C CA . ARG B 1 18 ? -11.586 -0.164 -10.328 1 97 18 ARG B CA 1
ATOM 2362 C C . ARG B 1 18 ? -10.07 0.007 -10.367 1 97 18 ARG B C 1
ATOM 2364 O O . ARG B 1 18 ? -9.57 1.114 -10.578 1 97 18 ARG B O 1
ATOM 2371 N N . LEU B 1 19 ? -9.391 -1.077 -10.117 1 98.19 19 LEU B N 1
ATOM 2372 C CA . LEU B 1 19 ? -7.938 -1.018 -10.164 1 98.19 19 LEU B CA 1
ATOM 2373 C C . LEU B 1 19 ? -7.449 -0.672 -11.562 1 98.19 19 LEU B C 1
ATOM 2375 O O . LEU B 1 19 ? -6.551 0.16 -11.727 1 98.19 19 LEU B O 1
ATOM 2379 N N . LEU B 1 20 ? -8.016 -1.294 -12.539 1 97.81 20 LEU B N 1
ATOM 2380 C CA . LEU B 1 20 ? -7.613 -1.041 -13.914 1 97.81 20 LEU B CA 1
ATOM 2381 C C . LEU B 1 20 ? -7.898 0.404 -14.312 1 97.81 20 LEU B C 1
ATOM 2383 O O . LEU B 1 20 ? -7.137 1.007 -15.07 1 97.81 20 LEU B O 1
ATOM 2387 N N . ASP B 1 21 ? -8.992 0.925 -13.867 1 95.81 21 ASP B N 1
ATOM 2388 C CA . ASP B 1 21 ? -9.297 2.336 -14.086 1 95.81 21 ASP B CA 1
ATOM 2389 C C . ASP B 1 21 ? -8.227 3.229 -13.453 1 95.81 21 ASP B C 1
ATOM 2391 O O . ASP B 1 21 ? -7.754 4.176 -14.078 1 95.81 21 ASP B O 1
ATOM 2395 N N . ALA B 1 22 ? -7.852 2.879 -12.273 1 93.94 22 ALA B N 1
ATOM 2396 C CA . ALA B 1 22 ? -6.82 3.637 -11.57 1 93.94 22 ALA B CA 1
ATOM 2397 C C . ALA B 1 22 ? -5.5 3.604 -12.336 1 93.94 22 ALA B C 1
ATOM 2399 O O . ALA B 1 22 ? -4.766 4.594 -12.367 1 93.94 22 ALA B O 1
ATOM 2400 N N . LEU B 1 23 ? -5.215 2.486 -12.914 1 94.88 23 LEU B N 1
ATOM 2401 C CA . LEU B 1 23 ? -3.984 2.297 -13.672 1 94.88 23 LEU B CA 1
ATOM 2402 C C . LEU B 1 23 ? -4.074 2.986 -15.031 1 94.88 23 LEU B C 1
ATOM 2404 O O . LEU B 1 23 ? -3.062 3.137 -15.719 1 94.88 23 LEU B O 1
ATOM 2408 N N . ARG B 1 24 ? -5.254 3.393 -15.414 1 92.62 24 ARG B N 1
ATOM 2409 C CA . ARG B 1 24 ? -5.488 3.807 -16.797 1 92.62 24 ARG B CA 1
ATOM 2410 C C . ARG B 1 24 ? -4.949 2.771 -17.781 1 92.62 24 ARG B C 1
ATOM 2412 O O . ARG B 1 24 ? -4.234 3.117 -18.719 1 92.62 24 ARG B O 1
ATOM 2419 N N . PHE B 1 25 ? -5.312 1.56 -17.5 1 95.56 25 PHE B N 1
ATOM 2420 C CA . PHE B 1 25 ? -4.809 0.442 -18.281 1 95.56 25 PHE B CA 1
ATOM 2421 C C . PHE B 1 25 ? -5.246 0.562 -19.734 1 95.56 25 PHE B C 1
ATOM 2423 O O . PHE B 1 25 ? -6.418 0.826 -20.016 1 95.56 25 PHE B O 1
ATOM 2430 N N . ASN B 1 26 ? -4.27 0.405 -20.578 1 94.75 26 ASN B N 1
ATOM 2431 C CA . ASN B 1 26 ? -4.492 0.389 -22.016 1 94.75 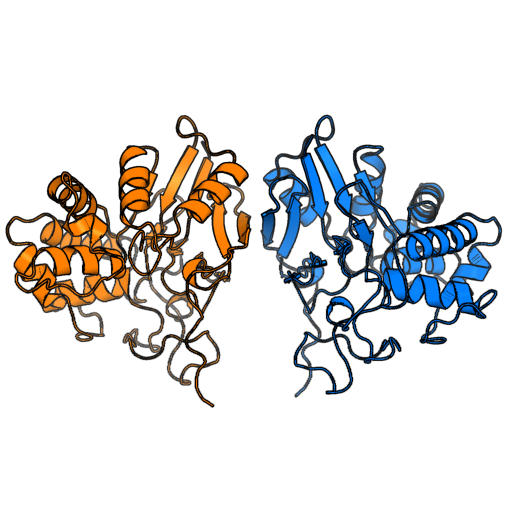26 ASN B CA 1
ATOM 2432 C C . ASN B 1 26 ? -3.998 -0.911 -22.656 1 94.75 26 ASN B C 1
ATOM 2434 O O . ASN B 1 26 ? -2.791 -1.121 -22.781 1 94.75 26 ASN B O 1
ATOM 2438 N N . GLU B 1 27 ? -4.926 -1.695 -23.125 1 93.06 27 GLU B N 1
ATOM 2439 C CA . GLU B 1 27 ? -4.605 -3.031 -23.625 1 93.06 27 GLU B CA 1
ATOM 2440 C C . GLU B 1 27 ? -3.736 -2.961 -24.875 1 93.06 27 GLU B C 1
ATOM 2442 O O . GLU B 1 27 ? -3.143 -3.961 -25.281 1 93.06 27 GLU B O 1
ATOM 2447 N N . ARG B 1 28 ? -3.65 -1.859 -25.516 1 9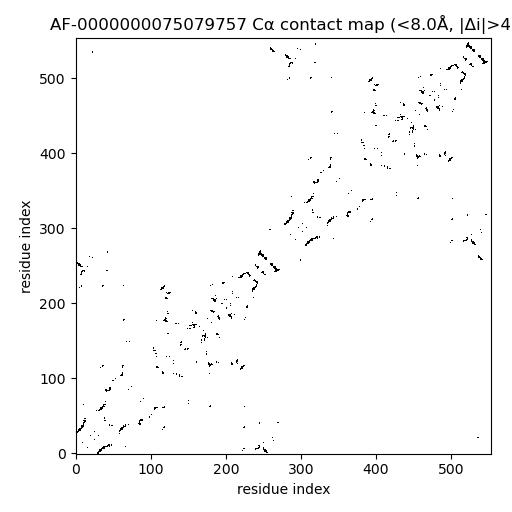2.88 28 ARG B N 1
ATOM 2448 C CA . ARG B 1 28 ? -2.859 -1.711 -26.734 1 92.88 28 ARG B CA 1
ATOM 2449 C C . ARG B 1 28 ? -1.395 -1.439 -26.406 1 92.88 28 ARG B C 1
ATOM 2451 O O . ARG B 1 28 ? -0.513 -1.676 -27.234 1 92.88 28 ARG B O 1
ATOM 2458 N N . SER B 1 29 ? -1.194 -0.937 -25.156 1 94.19 29 SER B N 1
ATOM 2459 C CA . SER B 1 29 ? 0.172 -0.518 -24.859 1 94.19 29 SER B CA 1
ATOM 2460 C C . SER B 1 29 ? 0.676 -1.157 -23.578 1 94.19 29 SER B C 1
ATOM 2462 O O . SER B 1 29 ? 1.875 -1.13 -23.281 1 94.19 29 SER B O 1
ATOM 2464 N N . ASP B 1 30 ? -0.22 -1.737 -22.797 1 96.19 30 ASP B N 1
ATOM 2465 C CA . ASP B 1 30 ? 0.146 -2.318 -21.5 1 96.19 30 ASP B CA 1
ATOM 2466 C C . ASP B 1 30 ? -0.093 -3.828 -21.5 1 96.19 30 ASP B C 1
ATOM 2468 O O . ASP B 1 30 ? -0.776 -4.359 -22.375 1 96.19 30 ASP B O 1
ATOM 2472 N N . GLN B 1 31 ? 0.557 -4.465 -20.562 1 97.88 31 GLN B N 1
ATOM 2473 C CA . GLN B 1 31 ? 0.329 -5.883 -20.312 1 97.88 31 GLN B CA 1
ATOM 2474 C C . GLN B 1 31 ? 0.095 -6.156 -18.828 1 97.88 31 GLN B C 1
ATOM 2476 O O . GLN B 1 31 ? 0.75 -5.559 -17.969 1 97.88 31 GLN B O 1
ATOM 2481 N N . ILE B 1 32 ? -0.792 -7.098 -18.531 1 98.62 32 ILE B N 1
ATOM 2482 C CA . ILE B 1 32 ? -1.071 -7.473 -17.156 1 98.62 32 ILE B CA 1
ATOM 2483 C C . ILE B 1 32 ? -0.596 -8.898 -16.906 1 98.62 32 ILE B C 1
ATOM 2485 O O . ILE B 1 32 ? -0.831 -9.797 -17.719 1 98.62 32 ILE B O 1
ATOM 2489 N N . TRP B 1 33 ? 0.153 -9.094 -15.812 1 98.88 33 TRP B N 1
ATOM 2490 C CA . TRP B 1 33 ? 0.465 -10.414 -15.266 1 98.88 33 TRP B CA 1
ATOM 2491 C C . TRP B 1 33 ? -0.406 -10.719 -14.055 1 98.88 33 TRP B C 1
ATOM 2493 O O . TRP B 1 33 ? -0.238 -10.109 -12.992 1 98.88 33 TRP B O 1
ATOM 2503 N N . PHE B 1 34 ? -1.316 -11.648 -14.148 1 98.94 34 PHE B N 1
ATOM 2504 C CA . PHE B 1 34 ? -2.121 -12.047 -13 1 98.94 34 PHE B CA 1
ATOM 2505 C C . PHE B 1 34 ? -1.437 -13.156 -12.211 1 98.94 34 PHE B C 1
ATOM 2507 O O . PHE B 1 34 ? -1.021 -14.164 -12.781 1 98.94 34 PHE B O 1
ATOM 2514 N N . ALA B 1 35 ? -1.387 -13 -10.875 1 98.88 35 ALA B N 1
ATOM 2515 C CA . ALA B 1 35 ? -0.646 -13.922 -10.016 1 98.88 35 ALA B CA 1
ATOM 2516 C C . ALA B 1 35 ? -1.467 -15.172 -9.719 1 98.88 35 ALA B C 1
ATOM 2518 O O . ALA B 1 35 ? -1.085 -15.984 -8.867 1 98.88 35 ALA B O 1
ATOM 2519 N N . GLY B 1 36 ? -2.553 -15.383 -10.406 1 98.69 36 GLY B N 1
ATOM 2520 C CA . GLY B 1 36 ? -3.369 -16.578 -10.219 1 98.69 36 GLY B CA 1
ATOM 2521 C C . GLY B 1 36 ? -4.512 -16.359 -9.242 1 98.69 36 GLY B C 1
ATOM 2522 O O . GLY B 1 36 ? -4.711 -15.258 -8.742 1 98.69 36 GLY B O 1
ATOM 2523 N N . ASP B 1 37 ? -5.273 -17.484 -9.078 1 98.75 37 ASP B N 1
ATOM 2524 C CA . ASP B 1 37 ? -6.484 -17.406 -8.266 1 98.75 37 ASP B CA 1
ATOM 2525 C C . ASP B 1 37 ? -7.41 -16.297 -8.75 1 98.75 37 ASP B C 1
ATOM 2527 O O . ASP B 1 37 ? -7.793 -15.422 -7.977 1 98.75 37 ASP B O 1
ATOM 2531 N N . LEU B 1 38 ? -7.82 -16.484 -9.984 1 98.69 38 LEU B N 1
ATOM 2532 C CA . LEU B 1 38 ? -8.781 -15.57 -10.594 1 98.69 38 LEU B CA 1
ATOM 2533 C C . LEU B 1 38 ? -10.172 -15.766 -9.992 1 98.69 38 LEU B C 1
ATOM 2535 O O . LEU B 1 38 ? -10.93 -14.805 -9.852 1 98.69 38 LEU B O 1
ATOM 2539 N N . VAL B 1 39 ? -10.391 -17 -9.578 1 97.81 39 VAL B N 1
ATOM 2540 C CA . VAL B 1 39 ? -11.773 -17.391 -9.305 1 97.81 39 VAL B CA 1
ATOM 2541 C C . VAL B 1 39 ? -11.875 -17.922 -7.871 1 97.81 39 VAL B C 1
ATOM 2543 O O . VAL B 1 39 ? -10.867 -18.062 -7.18 1 97.81 39 VAL B O 1
ATOM 2546 N N . ASN B 1 40 ? -13.141 -18.109 -7.5 1 93.81 40 ASN B N 1
ATOM 2547 C CA . ASN B 1 40 ? -13.57 -18.781 -6.273 1 93.81 40 ASN B CA 1
ATOM 2548 C C . ASN B 1 40 ? -13.672 -17.797 -5.109 1 93.81 40 ASN B C 1
ATOM 2550 O O . ASN B 1 40 ? -12.867 -16.875 -5 1 93.81 40 ASN B O 1
ATOM 2554 N N . ARG B 1 41 ? -14.688 -17.953 -4.312 1 94.75 41 ARG B N 1
ATOM 2555 C CA . ARG B 1 41 ? -15.008 -17.281 -3.059 1 94.75 41 ARG B CA 1
ATOM 2556 C C . ARG B 1 41 ? -15.703 -15.945 -3.322 1 94.75 41 ARG B C 1
ATOM 2558 O O . ARG B 1 41 ? -16.734 -15.641 -2.711 1 94.75 41 ARG B O 1
ATOM 2565 N N . GLY B 1 42 ? -15.188 -15.141 -4.227 1 94.94 42 GLY B N 1
ATOM 2566 C CA . GLY B 1 42 ? -15.844 -13.883 -4.559 1 94.94 42 GLY B CA 1
ATOM 2567 C C . GLY B 1 42 ? -17.078 -14.07 -5.414 1 94.94 42 GLY B C 1
ATOM 2568 O O . GLY B 1 42 ? -17.344 -15.172 -5.895 1 94.94 42 GLY B O 1
ATOM 2569 N N . PRO B 1 43 ? -17.781 -13 -5.676 1 94.94 43 PRO B N 1
ATOM 2570 C CA . PRO B 1 43 ? -19.125 -13.117 -6.23 1 94.94 43 PRO B CA 1
ATOM 2571 C C . PRO B 1 43 ? -19.125 -13.219 -7.754 1 94.94 43 PRO B C 1
ATOM 2573 O O . PRO B 1 43 ? -20.125 -13.656 -8.344 1 94.94 43 PRO B O 1
ATOM 2576 N N . LYS B 1 44 ? -18.141 -12.797 -8.453 1 97.75 44 LYS B N 1
ATOM 2577 C CA . LYS B 1 44 ? -18.188 -12.664 -9.906 1 97.75 44 LYS B CA 1
ATOM 2578 C C . LYS B 1 44 ? -17.031 -13.391 -10.57 1 97.75 44 LYS B C 1
ATOM 2580 O O . LYS B 1 44 ? -16.328 -12.82 -11.398 1 97.75 44 LYS B O 1
ATOM 2585 N N . SER B 1 45 ? -16.938 -14.672 -10.219 1 97.94 45 SER B N 1
ATOM 2586 C CA . SER B 1 45 ? -15.891 -15.516 -10.781 1 97.94 45 SER B CA 1
ATOM 2587 C C . SER B 1 45 ? -16.031 -15.664 -12.289 1 97.94 45 SER B C 1
ATOM 2589 O O . SER B 1 45 ? -15.047 -15.625 -13.023 1 97.94 45 SER B O 1
ATOM 2591 N N . LEU B 1 46 ? -17.266 -15.828 -12.766 1 98.31 46 LEU B N 1
ATOM 2592 C CA . LEU B 1 46 ? -17.516 -15.992 -14.188 1 98.31 46 LEU B CA 1
ATOM 2593 C C . LEU B 1 46 ? -17.094 -14.75 -14.961 1 98.31 46 LEU B C 1
ATOM 2595 O O . LEU B 1 46 ? -16.375 -14.836 -15.953 1 98.31 46 LEU B O 1
ATOM 2599 N N . GLU B 1 47 ? -17.547 -13.578 -14.508 1 98.5 47 GLU B N 1
ATOM 2600 C CA . GLU B 1 47 ? -17.203 -12.312 -15.141 1 98.5 47 GLU B CA 1
ATOM 2601 C C . GLU B 1 47 ? -15.688 -12.102 -15.156 1 98.5 47 GLU B C 1
ATOM 2603 O O . GLU B 1 47 ? -15.133 -11.625 -16.141 1 98.5 47 GLU B O 1
ATOM 2608 N N . THR B 1 48 ? -15.062 -12.484 -14.086 1 98.69 48 THR B N 1
ATOM 2609 C CA . THR B 1 48 ? -13.617 -12.344 -13.977 1 98.69 48 THR B CA 1
ATOM 2610 C C . THR B 1 48 ? -12.906 -13.203 -15.023 1 98.69 48 THR B C 1
ATOM 2612 O O . THR B 1 48 ? -12.047 -12.711 -15.75 1 98.69 48 THR B O 1
ATOM 2615 N N . LEU B 1 49 ? -13.312 -14.422 -15.062 1 98.56 49 LEU B N 1
ATOM 2616 C CA . LEU B 1 49 ? -12.695 -15.359 -16 1 98.56 49 LEU B CA 1
ATOM 2617 C C . LEU B 1 49 ? -12.883 -14.891 -17.438 1 98.56 49 LEU B C 1
ATOM 2619 O O . LEU B 1 49 ? -11.922 -14.867 -18.219 1 98.56 49 LEU B O 1
ATOM 2623 N N . ARG B 1 50 ? -14.062 -14.5 -17.797 1 98.62 50 ARG B N 1
ATOM 2624 C CA . ARG B 1 50 ? -14.367 -14.023 -19.156 1 98.62 50 ARG B CA 1
ATOM 2625 C C . ARG B 1 50 ? -13.547 -12.789 -19.484 1 98.62 50 ARG B C 1
ATOM 2627 O O . ARG B 1 50 ? -13.016 -12.672 -20.594 1 98.62 50 ARG B O 1
ATOM 2634 N N . PHE B 1 51 ? -13.516 -11.938 -18.594 1 98.62 51 PHE B N 1
ATOM 2635 C CA . PHE B 1 51 ? -12.805 -10.688 -18.812 1 98.62 51 PHE B CA 1
ATOM 2636 C C . PHE B 1 51 ? -11.32 -10.938 -19.062 1 98.62 51 PHE B C 1
ATOM 2638 O O . PHE B 1 51 ? -10.766 -10.453 -20.047 1 98.62 51 PHE B O 1
ATOM 2645 N N . VAL B 1 52 ? -10.656 -11.711 -18.188 1 98.69 52 VAL B N 1
ATOM 2646 C CA . VAL B 1 52 ? -9.227 -11.961 -18.312 1 98.69 52 VAL B CA 1
ATOM 2647 C C . VAL B 1 52 ? -8.938 -12.68 -19.625 1 98.69 52 VAL B C 1
ATOM 2649 O O . VAL B 1 52 ? -7.973 -12.344 -20.328 1 98.69 52 VAL B O 1
ATOM 2652 N N . ARG B 1 53 ? -9.719 -13.602 -19.922 1 98.38 53 ARG B N 1
ATOM 2653 C CA . ARG B 1 53 ? -9.57 -14.289 -21.203 1 98.38 53 ARG B CA 1
ATOM 2654 C C . ARG B 1 53 ? -9.664 -13.312 -22.359 1 98.38 53 ARG B C 1
ATOM 2656 O O . ARG B 1 53 ? -8.922 -13.43 -23.344 1 98.38 53 ARG B O 1
ATOM 2663 N N . SER B 1 54 ? -10.594 -12.383 -22.281 1 98.19 54 SER B N 1
ATOM 2664 C CA . SER B 1 54 ? -10.859 -11.461 -23.375 1 98.19 54 SER B CA 1
ATOM 2665 C C . SER B 1 54 ? -9.68 -10.531 -23.625 1 98.19 54 SER B C 1
ATOM 2667 O O . SER B 1 54 ? -9.57 -9.93 -24.703 1 98.19 54 SER B O 1
ATOM 2669 N N . LEU B 1 55 ? -8.797 -10.453 -22.719 1 97.88 55 LEU B N 1
ATOM 2670 C CA . LEU B 1 55 ? -7.652 -9.555 -22.844 1 97.88 55 LEU B CA 1
ATOM 2671 C C . LEU B 1 55 ? -6.629 -10.125 -23.812 1 97.88 55 LEU B C 1
ATOM 2673 O O . LEU B 1 55 ? -5.742 -9.406 -24.281 1 97.88 55 LEU B O 1
ATOM 2677 N N . GLY B 1 56 ? -6.707 -11.398 -24.094 1 96.56 56 GLY B N 1
ATOM 2678 C CA . GLY B 1 56 ? -5.828 -12.016 -25.078 1 96.56 56 GLY B CA 1
ATOM 2679 C C . GLY B 1 56 ? -4.355 -11.867 -24.75 1 96.56 56 GLY B C 1
ATOM 2680 O O . GLY B 1 56 ? -3.934 -12.18 -23.625 1 96.56 56 GLY B O 1
ATOM 2681 N N . SER B 1 57 ? -3.566 -11.281 -25.641 1 95.56 57 SER B N 1
ATOM 2682 C CA . SER B 1 57 ? -2.117 -11.203 -25.484 1 95.56 57 SER B CA 1
ATOM 2683 C C . SER B 1 57 ? -1.728 -10.078 -24.531 1 95.56 57 SER B C 1
ATOM 2685 O O . SER B 1 57 ? -0.575 -10 -24.094 1 95.56 57 SER B O 1
ATOM 2687 N N . SER B 1 58 ? -2.646 -9.289 -24.156 1 97.38 58 SER B N 1
ATOM 2688 C CA . SER B 1 58 ? -2.35 -8.195 -23.234 1 97.38 58 SER B CA 1
ATOM 2689 C C . SER B 1 58 ? -2.381 -8.656 -21.781 1 97.38 58 SER B C 1
ATOM 2691 O O . SER B 1 58 ? -2.199 -7.855 -20.875 1 97.38 58 SER B O 1
ATOM 2693 N N . ALA B 1 59 ? -2.59 -9.945 -21.609 1 98.06 59 ALA B N 1
ATOM 2694 C CA . ALA B 1 59 ? -2.559 -10.477 -20.25 1 98.06 59 ALA B CA 1
ATOM 2695 C C . ALA B 1 59 ? -2.006 -11.898 -20.219 1 98.06 59 ALA B C 1
ATOM 2697 O O . ALA B 1 59 ? -2.172 -12.648 -21.188 1 98.06 59 ALA B O 1
ATOM 2698 N N . VAL B 1 60 ? -1.345 -12.164 -19.172 1 98.38 60 VAL B N 1
ATOM 2699 C CA . VAL B 1 60 ? -0.96 -13.531 -18.844 1 98.38 60 VAL B CA 1
ATOM 2700 C C . VAL B 1 60 ? -1.374 -13.844 -17.406 1 98.38 60 VAL B C 1
ATOM 2702 O O . VAL B 1 60 ? -1.312 -12.969 -16.531 1 98.38 60 VAL B O 1
ATOM 2705 N N . THR B 1 61 ? -1.868 -15.031 -17.203 1 98.81 61 THR B N 1
ATOM 2706 C CA . THR B 1 61 ? -2.207 -15.453 -15.844 1 98.81 61 THR B CA 1
ATOM 2707 C C . THR B 1 61 ? -1.593 -16.812 -15.531 1 98.81 61 THR B C 1
ATOM 2709 O O . THR B 1 61 ? -1.654 -17.734 -16.359 1 98.81 61 THR B O 1
ATOM 2712 N N . VAL B 1 62 ? -0.935 -16.844 -14.375 1 98.94 62 VAL B N 1
ATOM 2713 C CA . VAL B 1 62 ? -0.508 -18.172 -13.922 1 98.94 62 VAL B CA 1
ATOM 2714 C C . VAL B 1 62 ? -1.642 -18.828 -13.148 1 98.94 62 VAL B C 1
ATOM 2716 O O . VAL B 1 62 ? -2.568 -18.172 -12.688 1 98.94 62 VAL B O 1
ATOM 2719 N N . LEU B 1 63 ? -1.562 -20.141 -13.016 1 98.88 63 LEU B N 1
ATOM 2720 C CA . LEU B 1 63 ? -2.598 -20.906 -12.328 1 98.88 63 LEU B CA 1
ATOM 2721 C C . LEU B 1 63 ? -2.373 -20.875 -10.82 1 98.88 63 LEU B C 1
ATOM 2723 O O . LEU B 1 63 ? -1.242 -21.047 -10.352 1 98.88 63 LEU B O 1
ATOM 2727 N N . GLY B 1 64 ? -3.41 -20.625 -10.047 1 98.75 64 GLY B N 1
ATOM 2728 C CA . GLY B 1 64 ? -3.408 -20.781 -8.602 1 98.75 64 GLY B CA 1
ATOM 2729 C C . GLY B 1 64 ? -4.207 -21.984 -8.133 1 98.75 64 GLY B C 1
ATOM 2730 O O . GLY B 1 64 ? -4.785 -22.719 -8.953 1 98.75 64 GLY B O 1
ATOM 2731 N N . ASN B 1 65 ? -4.199 -22.234 -6.832 1 98.38 65 ASN B N 1
ATOM 2732 C CA . ASN B 1 65 ? -4.867 -23.422 -6.301 1 98.38 65 ASN B CA 1
ATOM 2733 C C . ASN B 1 65 ? -6.383 -23.328 -6.469 1 98.38 65 ASN B C 1
ATOM 2735 O O . ASN B 1 65 ? -7.055 -24.344 -6.641 1 98.38 65 ASN B O 1
ATOM 2739 N N . HIS B 1 66 ? -6.918 -22.188 -6.418 1 97.94 66 HIS B N 1
ATOM 2740 C CA . HIS B 1 66 ? -8.352 -22.047 -6.621 1 97.94 66 HIS B CA 1
ATOM 2741 C C . HIS B 1 66 ? -8.727 -22.234 -8.086 1 97.94 66 HIS B C 1
ATOM 2743 O O . HIS B 1 66 ? -9.82 -22.719 -8.398 1 97.94 66 HIS B O 1
ATOM 2749 N N . ASP B 1 67 ? -7.895 -21.859 -8.969 1 98.56 67 ASP B N 1
ATOM 2750 C CA . ASP B 1 67 ? -8.102 -22.125 -10.383 1 98.56 67 ASP B CA 1
ATOM 2751 C C . ASP B 1 67 ? -8.086 -23.625 -10.664 1 98.56 67 ASP B C 1
ATOM 2753 O O . ASP B 1 67 ? -8.961 -24.141 -11.367 1 98.56 67 ASP B O 1
ATOM 2757 N N . LEU B 1 68 ? -7.137 -24.281 -10.078 1 98 68 LEU B N 1
ATOM 2758 C CA . LEU B 1 68 ? -7.039 -25.734 -10.242 1 98 68 LEU B CA 1
ATOM 2759 C C . LEU B 1 68 ? -8.227 -26.422 -9.594 1 98 68 LEU B C 1
ATOM 2761 O O . LEU B 1 68 ? -8.703 -27.453 -10.094 1 98 68 LEU B O 1
ATOM 2765 N N . HIS B 1 69 ? -8.672 -25.891 -8.516 1 96.25 69 HIS B N 1
ATOM 2766 C CA . HIS B 1 69 ? -9.852 -26.438 -7.855 1 96.25 69 HIS B CA 1
ATOM 2767 C C . HIS B 1 69 ? -11.07 -26.359 -8.766 1 96.25 69 HIS B C 1
ATOM 2769 O O . HIS B 1 69 ? -11.867 -27.297 -8.812 1 96.25 69 HIS B O 1
ATOM 2775 N N . LEU B 1 70 ? -11.25 -25.266 -9.422 1 96.69 70 LEU B N 1
ATOM 2776 C CA . LEU B 1 70 ? -12.336 -25.141 -10.391 1 96.69 70 LEU B CA 1
ATOM 2777 C C . LEU B 1 70 ? -12.25 -26.25 -11.438 1 96.69 70 LEU B C 1
ATOM 2779 O O . LEU B 1 70 ? -13.258 -26.891 -11.742 1 96.69 70 LEU B O 1
ATOM 2783 N N . LEU B 1 71 ? -11.086 -26.469 -11.992 1 97.25 71 LEU B N 1
ATOM 2784 C CA . LEU B 1 71 ? -10.891 -27.5 -13.016 1 97.25 71 LEU B CA 1
ATOM 2785 C C . LEU B 1 71 ? -11.219 -28.875 -12.461 1 97.25 71 LEU B C 1
ATOM 2787 O O . LEU B 1 71 ? -11.891 -29.672 -13.125 1 97.25 71 LEU B O 1
ATOM 2791 N N . ALA B 1 72 ? -10.789 -29.172 -11.266 1 95.38 72 ALA B N 1
ATOM 2792 C CA . ALA B 1 72 ? -11.055 -30.453 -10.633 1 95.38 72 ALA B CA 1
ATOM 2793 C C . ALA B 1 72 ? -12.547 -30.641 -10.391 1 95.38 72 ALA B C 1
ATOM 2795 O O . ALA B 1 72 ? -13.094 -31.734 -10.641 1 95.38 72 ALA B O 1
ATOM 2796 N N . THR B 1 73 ? -13.117 -29.609 -9.898 1 93.62 73 THR B N 1
ATOM 2797 C CA . THR B 1 73 ? -14.555 -29.656 -9.625 1 93.62 73 THR B CA 1
ATOM 2798 C C . THR B 1 73 ? -15.336 -29.938 -10.906 1 93.62 73 THR B C 1
ATOM 2800 O O . THR B 1 73 ? -16.297 -30.703 -10.898 1 93.62 73 THR B O 1
ATOM 2803 N N . ALA B 1 74 ? -14.984 -29.344 -11.945 1 93.62 74 ALA B N 1
ATOM 2804 C CA . ALA B 1 74 ? -15.656 -29.516 -13.234 1 93.62 74 ALA B CA 1
ATOM 2805 C C . ALA B 1 74 ? -15.57 -30.953 -13.703 1 93.62 74 ALA B C 1
ATOM 2807 O O . ALA B 1 74 ? -16.422 -31.438 -14.453 1 93.62 74 ALA B O 1
ATOM 2808 N N . CYS B 1 75 ? -14.523 -31.688 -13.344 1 92.06 75 CYS B N 1
ATOM 2809 C CA . CYS B 1 75 ? -14.305 -33.062 -13.758 1 92.06 75 CYS B CA 1
ATOM 2810 C C . CYS B 1 75 ? -15.047 -34.031 -12.836 1 92.06 75 CYS B C 1
ATOM 2812 O O . CYS B 1 75 ? -15.18 -35.219 -13.156 1 92.06 75 CYS B O 1
ATOM 2814 N N . SER B 1 76 ? -15.406 -33.594 -11.734 1 83.75 76 SER B N 1
ATOM 2815 C CA . SER B 1 76 ? -16.062 -34.469 -10.773 1 83.75 76 SER B CA 1
ATOM 2816 C C . SER B 1 76 ? -17.562 -34.531 -11.039 1 83.75 76 SER B C 1
ATOM 2818 O O . SER B 1 76 ? -18.172 -33.594 -11.5 1 83.75 76 SER B O 1
ATOM 2820 N N . ILE B 1 77 ? -18.156 -35.75 -11.266 1 60.47 77 ILE B N 1
ATOM 2821 C CA . ILE B 1 77 ? -19.562 -36 -11.547 1 60.47 77 ILE B CA 1
ATOM 2822 C C . ILE B 1 77 ? -20.438 -35.406 -10.461 1 60.47 77 ILE B C 1
ATOM 2824 O O . ILE B 1 77 ? -21.547 -34.906 -10.75 1 60.47 77 ILE B O 1
ATOM 2828 N N . ARG B 1 78 ? -20.062 -35.531 -9.164 1 55 78 ARG B N 1
ATOM 2829 C CA . ARG B 1 78 ? -20.938 -35.188 -8.039 1 55 78 ARG B CA 1
ATOM 2830 C C . ARG B 1 78 ? -20.984 -33.688 -7.805 1 55 78 ARG B C 1
ATOM 2832 O O . ARG B 1 78 ? -20.875 -33.219 -6.668 1 55 78 ARG B O 1
ATOM 2839 N N . SER B 1 79 ? -20.578 -32.969 -8.766 1 51.12 79 SER B N 1
ATOM 2840 C CA . SER B 1 79 ? -20.516 -31.562 -8.469 1 51.12 79 SER B CA 1
ATOM 2841 C C . SER B 1 79 ? -21.859 -31.031 -7.988 1 51.12 79 SER B C 1
ATOM 2843 O O . SER B 1 79 ? -22.734 -30.734 -8.797 1 51.12 79 SER B O 1
ATOM 2845 N N . GLU B 1 80 ? -22.469 -31.766 -7.242 1 48.38 80 GLU B N 1
ATOM 2846 C CA . GLU B 1 80 ? -23.781 -31.328 -6.785 1 48.38 80 GLU B CA 1
ATOM 2847 C C . GLU B 1 80 ? -23.797 -29.828 -6.504 1 48.38 80 GLU B C 1
ATOM 2849 O O . GLU B 1 80 ? -22.734 -29.203 -6.359 1 48.38 80 GLU B O 1
ATOM 2854 N N . ARG B 1 81 ? -25.094 -29.266 -5.832 1 48.44 81 ARG B N 1
ATOM 2855 C CA . ARG B 1 81 ? -26.031 -28.172 -5.629 1 48.44 81 ARG B CA 1
ATOM 2856 C C . ARG B 1 81 ? -25.406 -27.047 -4.793 1 48.44 81 ARG B C 1
ATOM 2858 O O . ARG B 1 81 ? -26.094 -26.078 -4.445 1 48.44 81 ARG B O 1
ATOM 2865 N N . LYS B 1 82 ? -24.469 -27.438 -3.998 1 49.47 82 LYS B N 1
ATOM 2866 C CA . LYS B 1 82 ? -24.422 -26.297 -3.088 1 49.47 82 LYS B CA 1
ATOM 2867 C C . LYS B 1 82 ? -23.844 -25.062 -3.781 1 49.47 82 LYS B C 1
ATOM 2869 O O . LYS B 1 82 ? -22.875 -25.172 -4.543 1 49.47 82 LYS B O 1
ATOM 2874 N N . LYS B 1 83 ? -24.656 -24.078 -3.803 1 54.16 83 LYS B N 1
ATOM 2875 C CA . LYS B 1 83 ? -24.484 -22.703 -4.25 1 54.16 83 LYS B CA 1
ATOM 2876 C C . LYS B 1 83 ? -23.125 -22.156 -3.842 1 54.16 83 LYS B C 1
ATOM 2878 O O . LYS B 1 83 ? -22.938 -21.688 -2.717 1 54.16 83 LYS B O 1
ATOM 2883 N N . ASP B 1 84 ? -21.922 -22.75 -4.707 1 79.62 84 ASP B N 1
ATOM 2884 C CA . ASP B 1 84 ? -20.641 -22.141 -4.367 1 79.62 84 ASP B CA 1
ATOM 2885 C C . ASP B 1 84 ? -20.25 -21.094 -5.406 1 79.62 84 ASP B C 1
ATOM 2887 O O . ASP B 1 84 ? -21 -20.828 -6.355 1 79.62 84 ASP B O 1
ATOM 2891 N N . SER B 1 85 ? -19.312 -20.328 -5.168 1 83.19 85 SER B N 1
ATOM 2892 C CA . SER B 1 85 ? -18.844 -19.203 -5.961 1 83.19 85 SER B CA 1
ATOM 2893 C C . SER B 1 85 ? -18.406 -19.641 -7.355 1 83.19 85 SER B C 1
ATOM 2895 O O . SER B 1 85 ? -18.141 -18.797 -8.219 1 83.19 85 SER B O 1
ATOM 2897 N N . LEU B 1 86 ? -18.562 -21.062 -7.672 1 92.19 86 LEU B N 1
ATOM 2898 C CA . LEU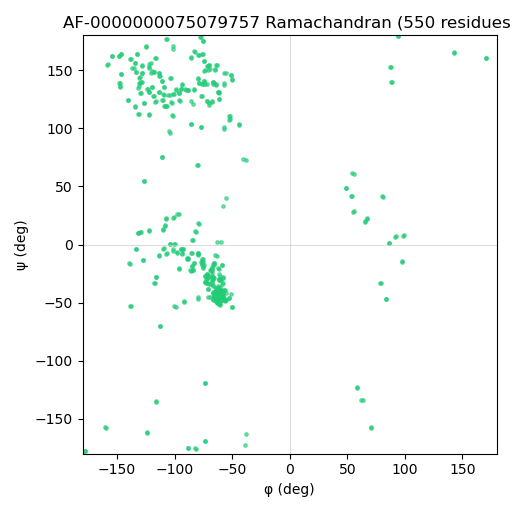 B 1 86 ? -18.078 -21.594 -8.945 1 92.19 86 LEU B CA 1
ATOM 2899 C C . LEU B 1 86 ? -19.234 -22.062 -9.812 1 92.19 86 LEU B C 1
ATOM 2901 O O . LEU B 1 86 ? -19.047 -22.344 -11 1 92.19 86 LEU B O 1
ATOM 2905 N N . SER B 1 87 ? -20.438 -22.125 -9.281 1 92.25 87 SER B N 1
ATOM 2906 C CA . SER B 1 87 ? -21.594 -22.703 -9.961 1 92.25 87 SER B CA 1
ATOM 2907 C C . SER B 1 87 ? -21.891 -21.969 -11.258 1 92.25 87 SER B C 1
ATOM 2909 O O . SER B 1 87 ? -22.25 -22.594 -12.258 1 92.25 87 SER B O 1
ATOM 2911 N N . GLU B 1 88 ? -21.766 -20.656 -11.18 1 94.5 88 GLU B N 1
ATOM 2912 C CA . GLU B 1 88 ? -22.078 -19.859 -12.359 1 94.5 88 GLU B CA 1
ATOM 2913 C C . GLU B 1 88 ? -21.172 -20.234 -13.531 1 94.5 88 GLU B C 1
ATOM 2915 O O . GLU B 1 88 ? -21.609 -20.219 -14.688 1 94.5 88 GLU B O 1
ATOM 2920 N N . ILE B 1 89 ? -19.953 -20.531 -13.25 1 96.12 89 ILE B N 1
ATOM 2921 C CA . ILE B 1 89 ? -19.031 -20.953 -14.297 1 96.12 89 ILE B CA 1
ATOM 2922 C C . ILE B 1 89 ? -19.438 -22.344 -14.812 1 96.12 89 ILE B C 1
ATOM 2924 O O . ILE B 1 89 ? -19.5 -22.562 -16.031 1 96.12 89 ILE B O 1
ATOM 2928 N N . LEU B 1 90 ? -19.734 -23.25 -13.914 1 94.69 90 LEU B N 1
ATOM 2929 C CA . LEU B 1 90 ? -20 -24.656 -14.242 1 94.69 90 LEU B CA 1
ATOM 2930 C C . LEU B 1 90 ? -21.312 -24.781 -15.023 1 94.69 90 LEU B C 1
ATOM 2932 O O . LEU B 1 90 ? -21.516 -25.75 -15.75 1 94.69 90 LEU B O 1
ATOM 2936 N N . GLU B 1 91 ? -22.172 -23.797 -14.883 1 94.31 91 GLU B N 1
ATOM 2937 C CA . GLU B 1 91 ? -23.469 -23.828 -15.539 1 94.31 91 GLU B CA 1
ATOM 2938 C C . GLU B 1 91 ? -23.484 -22.953 -16.781 1 94.31 91 GLU B C 1
ATOM 2940 O O . GLU B 1 91 ? -24.469 -22.922 -17.516 1 94.31 91 GLU B O 1
ATOM 2945 N N . ALA B 1 92 ? -22.469 -22.266 -17.016 1 96.44 92 ALA B N 1
ATOM 2946 C CA . ALA B 1 92 ? -22.422 -21.312 -18.125 1 96.44 92 ALA B CA 1
ATOM 2947 C C . ALA B 1 92 ? -22.406 -22.047 -19.469 1 96.44 92 ALA B C 1
ATOM 2949 O O . ALA B 1 92 ? -21.828 -23.125 -19.594 1 96.44 92 ALA B O 1
ATOM 2950 N N . PRO B 1 93 ? -22.969 -21.391 -20.547 1 97.5 93 PRO B N 1
ATOM 2951 C CA . PRO B 1 93 ? -22.969 -22.016 -21.875 1 97.5 93 PRO B CA 1
ATOM 2952 C C . PRO B 1 93 ? -21.562 -22.156 -22.469 1 97.5 93 PRO B C 1
ATOM 2954 O O . PRO B 1 93 ? -21.328 -23.078 -23.266 1 97.5 93 PRO B O 1
ATOM 2957 N N . ASP B 1 94 ? -20.688 -21.266 -22.078 1 97.94 94 ASP B N 1
ATOM 2958 C CA . ASP B 1 94 ? -19.312 -21.328 -22.594 1 97.94 94 ASP B CA 1
ATOM 2959 C C . ASP B 1 94 ? -18.359 -21.953 -21.594 1 97.94 94 ASP B C 1
ATOM 2961 O O . ASP B 1 94 ? -17.156 -21.688 -21.594 1 97.94 94 ASP B O 1
ATOM 2965 N N . ARG B 1 95 ? -18.875 -22.75 -20.703 1 96.62 95 ARG B N 1
ATOM 2966 C CA . ARG B 1 95 ? -18.125 -23.422 -19.641 1 96.62 95 ARG B CA 1
ATOM 2967 C C . ARG B 1 95 ? -16.906 -24.141 -20.203 1 96.62 95 ARG B C 1
ATOM 2969 O O . ARG B 1 95 ? -15.789 -23.938 -19.734 1 96.62 95 ARG B O 1
ATOM 2976 N N . ASP B 1 96 ? -17.156 -24.984 -21.188 1 97.12 96 ASP B N 1
ATOM 2977 C CA . ASP B 1 96 ? -16.078 -25.844 -21.688 1 97.12 96 ASP B CA 1
ATOM 2978 C C . ASP B 1 96 ? -14.961 -25.016 -22.312 1 97.12 96 ASP B C 1
ATOM 2980 O O . ASP B 1 96 ? -13.781 -25.344 -22.156 1 97.12 96 ASP B O 1
ATOM 2984 N N . GLU B 1 97 ? -15.305 -23.984 -22.984 1 98.06 97 GLU B N 1
ATOM 2985 C CA . GLU B 1 97 ? -14.312 -23.078 -23.562 1 98.06 97 GLU B CA 1
ATOM 2986 C C . GLU B 1 97 ? -13.492 -22.391 -22.469 1 98.06 97 GLU B C 1
ATOM 2988 O O . GLU B 1 97 ? -12.266 -22.281 -22.578 1 98.06 97 GLU B O 1
ATOM 2993 N N . LEU B 1 98 ? -14.18 -21.922 -21.469 1 98.44 98 LEU B N 1
ATOM 2994 C CA . LEU B 1 98 ? -13.516 -21.234 -20.359 1 98.44 98 LEU B CA 1
ATOM 2995 C C . LEU B 1 98 ? -12.578 -22.188 -19.625 1 98.44 98 LEU B C 1
ATOM 2997 O O . LEU B 1 98 ? -11.445 -21.812 -19.297 1 98.44 98 LEU B O 1
ATOM 3001 N N . LEU B 1 99 ? -13.031 -23.375 -19.359 1 98.12 99 LEU B N 1
ATOM 3002 C CA . LEU B 1 99 ? -12.234 -24.344 -18.641 1 98.12 99 LEU B CA 1
ATOM 3003 C C . LEU B 1 99 ? -11.023 -24.781 -19.469 1 98.12 99 LEU B C 1
ATOM 3005 O O . LEU B 1 99 ? -9.93 -24.969 -18.922 1 98.12 99 LEU B O 1
ATOM 3009 N N . ASP B 1 100 ? -11.258 -24.969 -20.703 1 98.31 100 ASP B N 1
ATOM 3010 C CA . ASP B 1 100 ? -10.148 -25.328 -21.594 1 98.31 100 ASP B CA 1
ATOM 3011 C C . ASP B 1 100 ? -9.102 -24.219 -21.625 1 98.31 100 ASP B C 1
ATOM 3013 O O . ASP B 1 100 ? -7.902 -24.484 -21.562 1 98.31 100 ASP B O 1
ATOM 3017 N N . TRP B 1 101 ? -9.547 -23 -21.766 1 98.62 101 TRP B N 1
ATOM 3018 C CA . TRP B 1 101 ? -8.641 -21.859 -21.734 1 98.62 101 TRP B CA 1
ATOM 3019 C C . TRP B 1 101 ? -7.836 -21.844 -20.438 1 98.62 101 TRP B C 1
ATOM 3021 O O . TRP B 1 101 ? -6.613 -21.688 -20.469 1 98.62 101 TRP B O 1
ATOM 3031 N N . LEU B 1 102 ? -8.531 -22 -19.359 1 98.62 102 LEU B N 1
ATOM 3032 C CA . LEU B 1 102 ? -7.898 -21.938 -18.031 1 98.62 102 LEU B CA 1
ATOM 3033 C C . LEU B 1 102 ? -6.855 -23.047 -17.875 1 98.62 102 LEU B C 1
ATOM 3035 O O . LEU B 1 102 ? -5.754 -22.797 -17.391 1 98.62 102 LEU B O 1
ATOM 3039 N N . ARG B 1 103 ? -7.215 -24.203 -18.312 1 97.88 103 ARG B N 1
ATOM 3040 C CA . ARG B 1 103 ? -6.363 -25.375 -18.172 1 97.88 103 ARG B CA 1
ATOM 3041 C C . ARG B 1 103 ? -5.047 -25.188 -18.922 1 97.88 103 ARG B C 1
ATOM 3043 O O . ARG B 1 103 ? -4.055 -25.859 -18.625 1 97.88 103 ARG B O 1
ATOM 3050 N N . HIS B 1 104 ? -4.996 -24.312 -19.844 1 98.5 104 HIS B N 1
ATOM 3051 C CA . HIS B 1 104 ? -3.834 -24.125 -20.719 1 98.5 104 HIS B CA 1
ATOM 3052 C C . HIS B 1 104 ? -2.998 -22.938 -20.25 1 98.5 104 HIS B C 1
ATOM 3054 O O . HIS B 1 104 ? -2.021 -22.562 -20.906 1 98.5 104 HIS B O 1
ATOM 3060 N N . ARG B 1 105 ? -3.365 -22.266 -19.188 1 98.69 105 ARG B N 1
ATOM 3061 C CA . ARG B 1 105 ? -2.545 -21.188 -18.641 1 98.69 105 ARG B CA 1
ATOM 3062 C C . ARG B 1 105 ? -1.289 -21.75 -17.969 1 98.69 105 ARG B C 1
ATOM 3064 O O . ARG B 1 105 ? -1.288 -22.891 -17.484 1 98.69 105 ARG B O 1
ATOM 3071 N N . PRO B 1 106 ? -0.247 -20.969 -17.922 1 98.88 106 PRO B N 1
ATOM 3072 C CA . PRO B 1 106 ? 1.017 -21.469 -17.391 1 98.88 106 PRO B CA 1
ATOM 3073 C C . PRO B 1 106 ? 1.035 -21.5 -15.859 1 98.88 106 PRO B C 1
ATOM 3075 O O . PRO B 1 106 ? 0.181 -20.875 -15.219 1 98.88 106 PRO B O 1
ATOM 3078 N N . LEU B 1 107 ? 1.989 -22.25 -15.281 1 98.88 107 LEU B N 1
ATOM 3079 C CA . LEU B 1 107 ? 2.285 -22.25 -13.852 1 98.88 107 LEU B CA 1
ATOM 3080 C C . LEU B 1 107 ? 3.445 -21.312 -13.539 1 98.88 107 LEU B C 1
ATOM 3082 O O . LEU B 1 107 ? 3.652 -20.938 -12.383 1 98.88 107 LEU B O 1
ATOM 3086 N N . PHE B 1 108 ? 4.199 -21.031 -14.492 1 98.94 108 PHE B N 1
ATOM 3087 C CA . PHE B 1 108 ? 5.395 -20.203 -14.391 1 98.94 108 PHE B CA 1
ATOM 3088 C C . PHE B 1 108 ? 5.531 -19.281 -15.602 1 98.94 108 PHE B C 1
ATOM 3090 O O . PHE B 1 108 ? 5.414 -19.734 -16.734 1 98.94 108 PHE B O 1
ATOM 3097 N N . HIS B 1 109 ? 5.641 -17.984 -15.383 1 98.88 109 HIS B N 1
ATOM 3098 C CA . HIS B 1 109 ? 5.879 -17 -16.422 1 98.88 109 HIS B CA 1
ATOM 3099 C C . HIS B 1 109 ? 7.055 -16.094 -16.078 1 98.88 109 HIS B C 1
ATOM 3101 O O . HIS B 1 109 ? 7.336 -15.867 -14.891 1 98.88 109 HIS B O 1
ATOM 3107 N N . TYR B 1 110 ? 7.746 -15.68 -17.094 1 98.69 110 TYR B N 1
ATOM 3108 C CA . TYR B 1 110 ? 8.922 -14.867 -16.797 1 98.69 110 TYR B CA 1
ATOM 3109 C C . TYR B 1 110 ? 9.32 -14.023 -18 1 98.69 110 TYR B C 1
ATOM 3111 O O . TYR B 1 110 ? 8.867 -14.273 -19.125 1 98.69 110 TYR B O 1
ATOM 3119 N N . ASN B 1 111 ? 9.961 -12.969 -17.797 1 97.69 111 ASN B N 1
ATOM 3120 C CA . ASN B 1 111 ? 10.75 -12.242 -18.781 1 97.69 111 ASN B CA 1
ATOM 3121 C C . ASN B 1 111 ? 12.195 -12.055 -18.312 1 97.69 111 ASN B C 1
ATOM 3123 O O . ASN B 1 111 ? 12.664 -12.789 -17.453 1 97.69 111 ASN B O 1
ATOM 3127 N N . ASP B 1 112 ? 12.961 -11.164 -18.844 1 96.69 112 ASP B N 1
ATOM 3128 C CA . ASP B 1 112 ? 14.383 -11.016 -18.562 1 96.69 112 ASP B CA 1
ATOM 3129 C C . ASP B 1 112 ? 14.609 -10.531 -17.141 1 96.69 112 ASP B C 1
ATOM 3131 O O . ASP B 1 112 ? 15.656 -10.797 -16.547 1 96.69 112 ASP B O 1
ATOM 3135 N N . ASP B 1 113 ? 13.602 -9.914 -16.594 1 97.31 113 ASP B N 1
ATOM 3136 C CA . ASP B 1 113 ? 13.852 -9.211 -15.328 1 97.31 113 ASP B CA 1
ATOM 3137 C C . ASP B 1 113 ? 13.039 -9.828 -14.188 1 97.31 113 ASP B C 1
ATOM 3139 O O . ASP B 1 113 ? 13.453 -9.766 -13.031 1 97.31 113 ASP B O 1
ATOM 3143 N N . PHE B 1 114 ? 11.859 -10.438 -14.57 1 98.56 114 PHE B N 1
ATOM 3144 C CA . PHE B 1 114 ? 10.945 -10.859 -13.516 1 98.56 114 PHE B CA 1
ATOM 3145 C C . PHE B 1 114 ? 10.414 -12.258 -13.797 1 98.56 114 PHE B C 1
ATOM 3147 O O . PHE B 1 114 ? 10.312 -12.672 -14.953 1 98.56 114 PHE B O 1
ATOM 3154 N N . CYS B 1 115 ? 10.078 -12.945 -12.695 1 98.81 115 CYS B N 1
ATOM 3155 C CA . CYS B 1 115 ? 9.352 -14.203 -12.711 1 98.81 115 CYS B CA 1
ATOM 3156 C C . CYS B 1 115 ? 8.008 -14.07 -12 1 98.81 115 CYS B C 1
ATOM 3158 O O . CYS B 1 115 ? 7.879 -13.297 -11.047 1 98.81 115 CYS B O 1
ATOM 3160 N N . LEU B 1 116 ? 7.051 -14.82 -12.469 1 98.94 116 LEU B N 1
ATOM 3161 C CA . LEU B 1 116 ? 5.719 -14.828 -11.875 1 98.94 116 LEU B CA 1
ATOM 3162 C C . LEU B 1 116 ? 5.285 -16.25 -11.531 1 98.94 116 LEU B C 1
ATOM 3164 O O . LEU B 1 116 ? 5.316 -17.141 -12.383 1 98.94 116 LEU B O 1
ATOM 3168 N N . VAL B 1 117 ? 4.988 -16.469 -10.281 1 98.94 117 VAL B N 1
ATOM 3169 C CA . VAL B 1 117 ? 4.359 -17.688 -9.797 1 98.94 117 VAL B CA 1
ATOM 3170 C C . VAL B 1 117 ? 3.197 -17.344 -8.867 1 98.94 117 VAL B C 1
ATOM 3172 O O . VAL B 1 117 ? 3.078 -16.203 -8.414 1 98.94 117 VAL B O 1
ATOM 3175 N N . HIS B 1 118 ? 2.328 -18.328 -8.617 1 98.94 118 HIS B N 1
ATOM 3176 C CA . HIS B 1 118 ? 1.218 -18.031 -7.719 1 98.94 118 HIS B CA 1
ATOM 3177 C C . HIS B 1 118 ? 1.661 -18.094 -6.262 1 98.94 118 HIS B C 1
ATOM 3179 O O . HIS B 1 118 ? 1.361 -17.188 -5.484 1 98.94 118 HIS B O 1
ATOM 3185 N N . ALA B 1 119 ? 2.389 -19.094 -5.891 1 98.88 119 ALA B N 1
ATOM 3186 C CA . ALA B 1 119 ? 2.705 -19.281 -4.477 1 98.88 119 ALA B CA 1
ATOM 3187 C C . ALA B 1 119 ? 4.195 -19.062 -4.219 1 98.88 119 ALA B C 1
ATOM 3189 O O . ALA B 1 119 ? 4.59 -18.078 -3.59 1 98.88 119 ALA B O 1
ATOM 3190 N N . GLY B 1 120 ? 5.039 -20.047 -4.723 1 98.69 120 GLY B N 1
ATOM 3191 C CA . GLY B 1 120 ? 6.465 -19.891 -4.477 1 98.69 120 GLY B CA 1
ATOM 3192 C C . GLY B 1 120 ? 7.305 -20.984 -5.117 1 98.69 120 GLY B C 1
ATOM 3193 O O . GLY B 1 120 ? 6.785 -21.812 -5.871 1 98.69 120 GLY B O 1
ATOM 3194 N N . LEU B 1 121 ? 8.625 -20.891 -4.867 1 98.75 121 LEU B N 1
ATOM 3195 C CA . LEU B 1 121 ? 9.594 -21.875 -5.359 1 98.75 121 LEU B CA 1
ATOM 3196 C C . LEU B 1 121 ? 10.367 -22.5 -4.207 1 98.75 121 LEU B C 1
ATOM 3198 O O . LEU B 1 121 ? 10.836 -21.797 -3.314 1 98.75 121 LEU B O 1
ATOM 3202 N N . PRO B 1 122 ? 10.453 -23.797 -4.203 1 98.56 122 PRO B N 1
ATOM 3203 C CA . PRO B 1 122 ? 11.273 -24.422 -3.16 1 98.56 122 PRO B CA 1
ATOM 3204 C C . PRO B 1 122 ? 12.758 -24.062 -3.297 1 98.56 122 PRO B C 1
ATOM 3206 O O . PRO B 1 122 ? 13.234 -23.828 -4.406 1 98.56 122 PRO B O 1
ATOM 3209 N N . PRO B 1 123 ? 13.438 -24.031 -2.17 1 98.44 123 PRO B N 1
ATOM 3210 C CA . PRO B 1 123 ? 14.828 -23.578 -2.195 1 98.44 123 PRO B CA 1
ATOM 3211 C C . PRO B 1 123 ? 15.719 -24.422 -3.111 1 98.44 123 PRO B C 1
ATOM 3213 O O . PRO B 1 123 ? 16.766 -23.953 -3.559 1 98.44 123 PRO B O 1
ATOM 3216 N N . GLN B 1 124 ? 15.32 -25.562 -3.477 1 98.12 124 GLN B N 1
ATOM 3217 C CA . GLN B 1 124 ? 16.125 -26.5 -4.254 1 98.12 124 GLN B CA 1
ATOM 3218 C C . GLN B 1 124 ? 16.047 -26.188 -5.746 1 98.12 124 GLN B C 1
ATOM 3220 O O . GLN B 1 124 ? 16.812 -26.734 -6.543 1 98.12 124 GLN B O 1
ATOM 3225 N N . TRP B 1 125 ? 15.094 -25.406 -6.172 1 98.75 125 TRP B N 1
ATOM 3226 C CA . TRP B 1 125 ? 14.867 -25.172 -7.594 1 98.75 125 TRP B CA 1
ATOM 3227 C C . TRP B 1 125 ? 15.57 -23.906 -8.07 1 98.75 125 TRP B C 1
ATOM 3229 O O . TRP B 1 125 ? 15.375 -22.828 -7.496 1 98.75 125 TRP B O 1
ATOM 3239 N N . ASP B 1 126 ? 16.422 -23.969 -9.047 1 98.5 126 ASP B N 1
ATOM 3240 C CA . ASP B 1 126 ? 16.922 -22.812 -9.781 1 98.5 126 ASP B CA 1
ATOM 3241 C C . ASP B 1 126 ? 16 -22.5 -10.969 1 98.5 126 ASP B C 1
ATOM 3243 O O . ASP B 1 126 ? 14.938 -23.094 -11.117 1 98.5 126 ASP B O 1
ATOM 3247 N N . PHE B 1 127 ? 16.406 -21.531 -11.766 1 98.69 127 PHE B N 1
ATOM 3248 C CA . PHE B 1 127 ? 15.57 -21.094 -12.883 1 98.69 127 PHE B CA 1
ATOM 3249 C C . PHE B 1 127 ? 15.266 -22.25 -13.828 1 98.69 127 PHE B C 1
ATOM 3251 O O . PHE B 1 127 ? 14.117 -22.453 -14.203 1 98.69 127 PHE B O 1
ATOM 3258 N N . ASP B 1 128 ? 16.25 -23 -14.164 1 98.69 128 ASP B N 1
ATOM 3259 C CA . ASP B 1 128 ? 16.094 -24.078 -15.141 1 98.69 128 ASP B CA 1
ATOM 3260 C C . ASP B 1 128 ? 15.188 -25.172 -14.609 1 98.69 128 ASP B C 1
ATOM 3262 O O . ASP B 1 128 ? 14.305 -25.656 -15.32 1 98.69 128 ASP B O 1
ATOM 3266 N N . THR B 1 129 ? 15.477 -25.547 -13.391 1 98.69 129 THR B N 1
ATOM 3267 C CA . THR B 1 129 ? 14.625 -26.562 -12.781 1 98.69 129 THR B CA 1
ATOM 3268 C C . THR B 1 129 ? 13.18 -26.094 -12.695 1 98.69 129 THR B C 1
ATOM 3270 O O . THR B 1 129 ? 12.25 -26.844 -12.969 1 98.69 129 THR B O 1
ATOM 3273 N N . THR B 1 130 ? 12.992 -24.828 -12.312 1 98.88 130 THR B N 1
ATOM 3274 C CA . THR B 1 130 ? 11.664 -24.25 -12.234 1 98.88 130 THR B CA 1
ATOM 3275 C C . THR B 1 130 ? 10.945 -24.359 -13.578 1 98.88 130 THR B C 1
ATOM 3277 O O . THR B 1 130 ? 9.797 -24.797 -13.641 1 98.88 130 THR B O 1
ATOM 3280 N N . ARG B 1 131 ? 11.602 -24 -14.617 1 98.81 131 ARG B N 1
ATOM 3281 C CA . ARG B 1 131 ? 11.039 -24.031 -15.969 1 98.81 131 ARG B CA 1
ATOM 3282 C C . ARG B 1 131 ? 10.672 -25.453 -16.359 1 98.81 131 ARG B C 1
ATOM 3284 O O . ARG B 1 131 ? 9.586 -25.688 -16.906 1 98.81 131 ARG B O 1
ATOM 3291 N N . GLU B 1 132 ? 11.523 -26.344 -16.062 1 98.75 132 GLU B N 1
ATOM 3292 C CA . GLU B 1 132 ? 11.297 -27.75 -16.422 1 98.75 132 GLU B CA 1
ATOM 3293 C C . GLU B 1 132 ? 10.109 -28.328 -15.656 1 98.75 132 GLU B C 1
ATOM 3295 O O . GLU B 1 132 ? 9.273 -29.031 -16.234 1 98.75 132 GLU B O 1
ATOM 3300 N N . MET B 1 133 ? 10.102 -28.062 -14.383 1 98.75 133 MET B N 1
ATOM 3301 C CA . MET B 1 133 ? 9.023 -28.594 -13.555 1 98.75 133 MET B CA 1
ATOM 3302 C C . MET B 1 133 ? 7.684 -27.984 -13.953 1 98.75 133 MET B C 1
ATOM 3304 O O . MET B 1 133 ? 6.668 -28.672 -13.992 1 98.75 133 MET B O 1
ATOM 3308 N N . ALA B 1 134 ? 7.684 -26.688 -14.234 1 98.94 134 ALA B N 1
ATOM 3309 C CA . ALA B 1 134 ? 6.457 -26.047 -14.703 1 98.94 134 ALA B CA 1
ATOM 3310 C C . ALA B 1 134 ? 5.953 -26.703 -15.992 1 98.94 134 ALA B C 1
ATOM 3312 O O . ALA B 1 134 ? 4.77 -27.016 -16.109 1 98.94 134 ALA B O 1
ATOM 3313 N N . ALA B 1 135 ? 6.844 -26.906 -16.922 1 98.75 135 ALA B N 1
ATOM 3314 C CA . ALA B 1 135 ? 6.488 -27.516 -18.203 1 98.75 135 ALA B CA 1
ATOM 3315 C C . ALA B 1 135 ? 5.895 -28.906 -18 1 98.75 135 ALA B C 1
ATOM 3317 O O . ALA B 1 135 ? 4.926 -29.266 -18.672 1 98.75 135 ALA B O 1
ATOM 3318 N N . LEU B 1 136 ? 6.469 -29.625 -17.141 1 98.56 136 LEU B N 1
ATOM 3319 C CA . LEU B 1 136 ? 6.004 -30.984 -16.875 1 98.56 136 LEU B CA 1
ATOM 3320 C C . LEU B 1 136 ? 4.562 -30.969 -16.391 1 98.56 136 LEU B C 1
ATOM 3322 O O . LEU B 1 136 ? 3.725 -31.719 -16.891 1 98.56 136 LEU B O 1
ATOM 3326 N N . ALA B 1 137 ? 4.305 -30.203 -15.43 1 98.62 137 ALA B N 1
ATOM 3327 C CA . ALA B 1 137 ? 2.959 -30.125 -14.859 1 98.62 137 ALA B CA 1
ATOM 3328 C C . ALA B 1 137 ? 1.969 -29.547 -15.867 1 98.62 137 ALA B C 1
ATOM 3330 O O . ALA B 1 137 ? 0.824 -30 -15.953 1 98.62 137 ALA B O 1
ATOM 3331 N N . GLU B 1 138 ? 2.371 -28.5 -16.594 1 98.81 138 GLU B N 1
ATOM 3332 C CA . GLU B 1 138 ? 1.525 -27.906 -17.625 1 98.81 138 GLU B CA 1
ATOM 3333 C C . GLU B 1 138 ? 1.149 -28.938 -18.688 1 98.81 138 GLU B C 1
ATOM 3335 O O . GLU B 1 138 ? -0.006 -29 -19.109 1 98.81 138 GLU B O 1
ATOM 3340 N N . ASN B 1 139 ? 2.09 -29.734 -19.094 1 98.5 139 ASN B N 1
ATOM 3341 C CA . ASN B 1 139 ? 1.808 -30.781 -20.062 1 98.5 139 ASN B CA 1
ATOM 3342 C C . ASN B 1 139 ? 0.756 -31.75 -19.547 1 98.5 139 ASN B C 1
ATOM 3344 O O . ASN B 1 139 ? -0.112 -32.188 -20.297 1 98.5 139 ASN B O 1
ATOM 3348 N N . ALA B 1 140 ? 0.871 -32.094 -18.312 1 98.12 140 ALA B N 1
ATOM 3349 C CA . ALA B 1 140 ? -0.113 -33 -17.703 1 98.12 140 ALA B CA 1
ATOM 3350 C C . ALA B 1 140 ? -1.503 -32.375 -17.703 1 98.12 140 ALA B C 1
ATOM 3352 O O . ALA B 1 140 ? -2.498 -33.031 -17.969 1 98.12 140 ALA B O 1
ATOM 3353 N N . LEU B 1 141 ? -1.59 -31.094 -17.438 1 98.12 141 LEU B N 1
ATOM 3354 C CA . LEU B 1 141 ? -2.857 -30.375 -17.375 1 98.12 141 LEU B CA 1
ATOM 3355 C C . LEU B 1 141 ? -3.461 -30.219 -18.766 1 98.12 141 LEU B C 1
ATOM 3357 O O . LEU B 1 141 ? -4.68 -30.109 -18.906 1 98.12 141 LEU B O 1
ATOM 3361 N N . GLN B 1 142 ? -2.602 -30.188 -19.781 1 97.94 142 GLN B N 1
ATOM 3362 C CA . GLN B 1 142 ? -3.049 -29.953 -21.141 1 97.94 142 GLN B CA 1
ATOM 3363 C C . GLN B 1 142 ? -3.279 -31.266 -21.891 1 97.94 142 GLN B C 1
ATOM 3365 O O . GLN B 1 142 ? -3.814 -31.281 -23 1 97.94 142 GLN B O 1
ATOM 3370 N N . ASP B 1 143 ? -2.959 -32.344 -21.203 1 96.5 143 ASP B N 1
ATOM 3371 C CA . ASP B 1 143 ? -3.102 -33.688 -21.781 1 96.5 143 ASP B CA 1
ATOM 3372 C C . ASP B 1 143 ? -4.562 -34.125 -21.797 1 96.5 143 ASP B C 1
ATOM 3374 O O . ASP B 1 143 ? -5.402 -33.531 -21.125 1 96.5 143 ASP B O 1
ATOM 3378 N N . SER B 1 144 ? -4.875 -35.188 -22.594 1 95 144 SER B N 1
ATOM 3379 C CA . SER B 1 144 ? -6.23 -35.719 -22.672 1 95 144 SER B CA 1
ATOM 3380 C C . SER B 1 144 ? -6.656 -36.375 -21.359 1 95 144 SER B C 1
ATOM 3382 O O . SER B 1 144 ? -7.848 -36.406 -21.047 1 95 144 SER B O 1
ATOM 3384 N N . ASN B 1 145 ? -5.723 -36.844 -20.594 1 94.31 145 ASN B N 1
ATOM 3385 C CA . ASN B 1 145 ? -6.023 -37.531 -19.328 1 94.31 145 ASN B CA 1
ATOM 3386 C C . ASN B 1 145 ? -5.879 -36.594 -18.141 1 94.31 145 ASN B C 1
ATOM 3388 O O . ASN B 1 145 ? -5.566 -37.031 -17.031 1 94.31 145 ASN B O 1
ATOM 3392 N N . TYR B 1 146 ? -6.051 -35.312 -18.391 1 96 146 TYR B N 1
ATOM 3393 C CA . TYR B 1 146 ? -5.844 -34.312 -17.344 1 96 146 TYR B CA 1
ATOM 3394 C C . TYR B 1 146 ? -6.781 -34.531 -16.172 1 96 146 TYR B C 1
ATOM 3396 O O . TYR B 1 146 ? -6.453 -34.219 -15.031 1 96 146 TYR B O 1
ATOM 3404 N N . ALA B 1 147 ? -7.922 -35.062 -16.359 1 95.38 147 ALA B N 1
ATOM 3405 C CA . ALA B 1 147 ? -8.898 -35.281 -15.305 1 95.38 147 ALA B CA 1
ATOM 3406 C C . ALA B 1 147 ? -8.344 -36.188 -14.227 1 95.38 147 ALA B C 1
ATOM 3408 O O . ALA B 1 147 ? -8.578 -35.969 -13.031 1 95.38 147 ALA B O 1
ATOM 3409 N N . ASP B 1 148 ? -7.691 -37.219 -14.633 1 93.75 148 ASP B N 1
ATOM 3410 C CA . ASP B 1 148 ? -7.07 -38.156 -13.68 1 93.75 148 ASP B CA 1
ATOM 3411 C C . ASP B 1 148 ? -6.012 -37.438 -12.844 1 93.75 148 ASP B C 1
ATOM 3413 O O . ASP B 1 148 ? -5.926 -37.625 -11.633 1 93.75 148 ASP B O 1
ATOM 3417 N N . PHE B 1 149 ? -5.273 -36.688 -13.523 1 95.31 149 PHE B N 1
ATOM 3418 C CA . PHE B 1 149 ? -4.25 -35.906 -12.82 1 95.31 149 PHE B CA 1
ATOM 3419 C C . PHE B 1 149 ? -4.887 -34.969 -11.797 1 95.31 149 PHE B C 1
ATOM 3421 O O . PHE B 1 149 ? -4.418 -34.875 -10.656 1 95.31 149 PHE B O 1
ATOM 3428 N N . LEU B 1 150 ? -5.965 -34.25 -12.148 1 95.75 150 LEU B N 1
ATOM 3429 C CA . LEU B 1 150 ? -6.637 -33.312 -11.273 1 95.75 150 LEU B CA 1
ATOM 3430 C C . LEU B 1 150 ? -7.168 -34 -10.023 1 95.75 150 LEU B C 1
ATOM 3432 O O . LEU B 1 150 ? -7.188 -33.406 -8.945 1 95.75 150 LEU B O 1
ATOM 3436 N N . LYS B 1 151 ? -7.508 -35.188 -10.125 1 91.69 151 LYS B N 1
ATOM 3437 C CA . LYS B 1 151 ? -7.977 -35.969 -8.984 1 91.69 151 LYS B CA 1
ATOM 3438 C C . LYS B 1 151 ? -6.824 -36.312 -8.039 1 91.69 151 LYS B C 1
ATOM 3440 O O . LYS B 1 151 ? -6.996 -36.312 -6.82 1 91.69 151 LYS B O 1
ATOM 3445 N N . ASP B 1 152 ? -5.742 -36.469 -8.625 1 91.94 152 ASP B N 1
ATOM 3446 C CA . ASP B 1 152 ? -4.613 -37 -7.863 1 91.94 152 ASP B CA 1
ATOM 3447 C C . ASP B 1 152 ? -3.748 -35.875 -7.305 1 91.94 152 ASP B C 1
ATOM 3449 O O . ASP B 1 152 ? -2.842 -36.125 -6.504 1 91.94 152 ASP B O 1
ATOM 3453 N N . MET B 1 153 ? -4.023 -34.719 -7.684 1 92.38 153 MET B N 1
ATOM 3454 C CA . MET B 1 153 ? -3.104 -33.625 -7.355 1 92.38 153 MET B CA 1
ATOM 3455 C C . MET B 1 153 ? -3.254 -33.219 -5.895 1 92.38 153 MET B C 1
ATOM 3457 O O . MET B 1 153 ? -2.377 -32.531 -5.34 1 92.38 153 MET B O 1
ATOM 3461 N N . TYR B 1 154 ? -4.328 -33.625 -5.301 1 91.38 154 TYR B N 1
ATOM 3462 C CA . TYR B 1 154 ? -4.57 -33.219 -3.918 1 91.38 154 TYR B CA 1
ATOM 3463 C C . TYR B 1 154 ? -3.682 -34 -2.961 1 91.38 154 TYR B C 1
ATOM 3465 O O . TYR B 1 154 ? -3.486 -35.219 -3.133 1 91.38 154 TYR B O 1
ATOM 3473 N N . GLY B 1 155 ? -3.168 -33.312 -2.031 1 94.56 155 GLY B N 1
ATOM 3474 C CA . GLY B 1 155 ? -2.346 -33.938 -1.015 1 94.56 155 GLY B CA 1
ATOM 3475 C C . GLY B 1 155 ? -1.162 -33.094 -0.586 1 94.56 155 GLY B C 1
ATOM 3476 O O . GLY B 1 155 ? -0.747 -32.188 -1.312 1 94.56 155 GLY B O 1
ATOM 3477 N N . ASN B 1 156 ? -0.589 -33.5 0.536 1 96.81 156 ASN B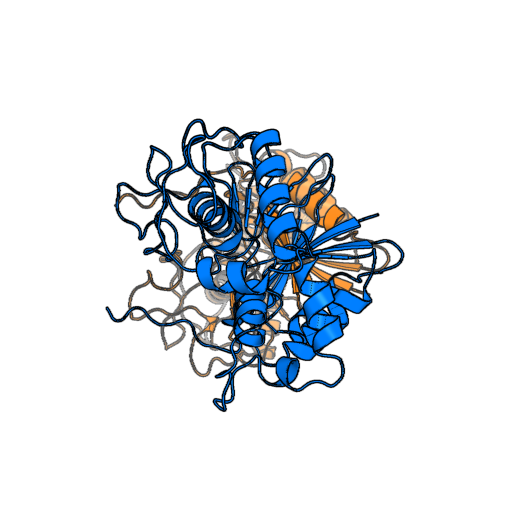 N 1
ATOM 3478 C CA . ASN B 1 156 ? 0.493 -32.719 1.113 1 96.81 156 ASN B CA 1
ATOM 3479 C C . ASN B 1 156 ? 1.837 -33.438 0.98 1 96.81 156 ASN B C 1
ATOM 3481 O O . ASN B 1 156 ? 2.857 -32.938 1.455 1 96.81 156 ASN B O 1
ATOM 3485 N N . LYS B 1 157 ? 1.777 -34.594 0.465 1 95.81 157 LYS B N 1
ATOM 3486 C CA . LYS B 1 157 ? 3 -35.375 0.275 1 95.81 157 LYS B CA 1
ATOM 3487 C C . LYS B 1 157 ? 3.213 -35.719 -1.198 1 95.81 157 LYS B C 1
ATOM 3489 O O . LYS B 1 157 ? 2.248 -35.906 -1.939 1 95.81 157 LYS B O 1
ATOM 3494 N N . PRO B 1 158 ? 4.398 -35.812 -1.638 1 97.88 158 PRO B N 1
ATOM 3495 C CA . PRO B 1 158 ? 5.625 -35.531 -0.89 1 97.88 158 PRO B CA 1
ATOM 3496 C C . PRO B 1 158 ? 5.816 -34.062 -0.6 1 97.88 158 PRO B C 1
ATOM 3498 O O . PRO B 1 158 ? 5.297 -33.219 -1.332 1 97.88 158 PRO B O 1
ATOM 3501 N N . ASN B 1 159 ? 6.555 -33.75 0.472 1 98.38 159 ASN B N 1
ATOM 3502 C CA . ASN B 1 159 ? 6.742 -32.344 0.863 1 98.38 159 ASN B CA 1
ATOM 3503 C C . ASN B 1 159 ? 8.219 -31.984 0.89 1 98.38 159 ASN B C 1
ATOM 3505 O O . ASN B 1 159 ? 8.594 -30.953 1.477 1 98.38 159 ASN B O 1
ATOM 3509 N N . LEU B 1 160 ? 8.984 -32.875 0.35 1 98.44 160 LEU B N 1
ATOM 3510 C CA . LEU B 1 160 ? 10.406 -32.594 0.153 1 98.44 160 LEU B CA 1
ATOM 3511 C C . LEU B 1 160 ? 10.836 -32.938 -1.264 1 98.44 160 LEU B C 1
ATOM 3513 O O . LEU B 1 160 ? 10.523 -34.031 -1.754 1 98.44 160 LEU B O 1
ATOM 3517 N N . TRP B 1 161 ? 11.617 -32.031 -1.847 1 98.25 161 TRP B N 1
ATOM 3518 C CA . TRP B 1 161 ? 12.039 -32.219 -3.23 1 98.25 161 TRP B CA 1
ATOM 3519 C C . TRP B 1 161 ? 13.086 -33.312 -3.33 1 98.25 161 TRP B C 1
ATOM 3521 O O . TRP B 1 161 ? 14 -33.375 -2.504 1 98.25 161 TRP B O 1
ATOM 3531 N N . SER B 1 162 ? 12.93 -34.125 -4.332 1 97.5 162 SER B N 1
ATOM 3532 C CA . SER B 1 162 ? 13.93 -35.094 -4.762 1 97.5 162 SER B CA 1
ATOM 3533 C C . SER B 1 162 ? 13.883 -35.312 -6.27 1 97.5 162 SER B C 1
ATOM 3535 O O . SER B 1 162 ? 12.805 -35.438 -6.848 1 97.5 162 SER B O 1
ATOM 3537 N N . PRO B 1 163 ? 15.07 -35.344 -6.922 1 95.31 163 PRO B N 1
ATOM 3538 C CA . PRO B 1 163 ? 15.078 -35.656 -8.359 1 95.31 163 PRO B CA 1
ATOM 3539 C C . PRO B 1 163 ? 14.562 -37.062 -8.672 1 95.31 163 PRO B C 1
ATOM 3541 O O . PRO B 1 163 ? 14.273 -37.344 -9.836 1 95.31 163 PRO B O 1
ATOM 3544 N N . GLN B 1 164 ? 14.383 -37.844 -7.664 1 96.56 164 GLN B N 1
ATOM 3545 C CA . GLN B 1 164 ? 13.953 -39.219 -7.859 1 96.56 164 GLN B CA 1
ATOM 3546 C C . GLN B 1 164 ? 12.438 -39.344 -7.887 1 96.56 164 GLN B C 1
ATOM 3548 O O . GLN B 1 164 ? 11.891 -40.375 -8.234 1 96.56 164 GLN B O 1
ATOM 3553 N N . LEU B 1 165 ? 11.781 -38.25 -7.484 1 97.31 165 LEU B N 1
ATOM 3554 C CA . LEU B 1 165 ? 10.328 -38.25 -7.559 1 97.31 165 LEU B CA 1
ATOM 3555 C C . LEU B 1 165 ? 9.859 -38.531 -8.984 1 97.31 165 LEU B C 1
A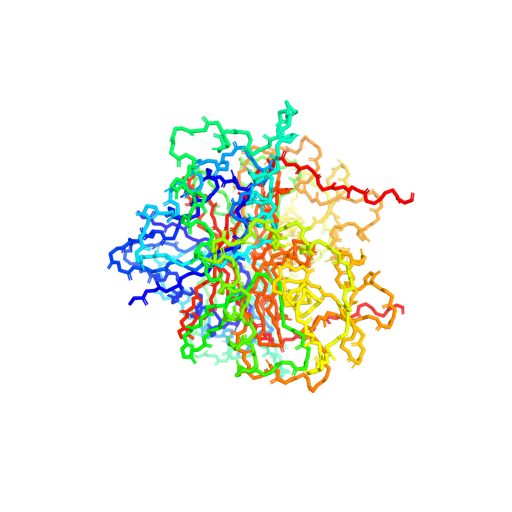TOM 3557 O O . LEU B 1 165 ? 10.43 -38.031 -9.945 1 97.31 165 LEU B O 1
ATOM 3561 N N . LYS B 1 166 ? 8.789 -39.406 -9.117 1 96.38 166 LYS B N 1
ATOM 3562 C CA . LYS B 1 166 ? 8.258 -39.75 -10.43 1 96.38 166 LYS B CA 1
ATOM 3563 C C . LYS B 1 166 ? 6.734 -39.781 -10.422 1 96.38 166 LYS B C 1
ATOM 3565 O O . LYS B 1 166 ? 6.113 -39.812 -9.359 1 96.38 166 LYS B O 1
ATOM 3570 N N . GLY B 1 167 ? 6.172 -39.656 -11.617 1 95.44 167 GLY B N 1
ATOM 3571 C CA . GLY B 1 167 ? 4.738 -39.844 -11.789 1 95.44 167 GLY B CA 1
ATOM 3572 C C . GLY B 1 167 ? 3.91 -38.812 -11.023 1 95.44 167 GLY B C 1
ATOM 3573 O O . GLY B 1 167 ? 4.207 -37.625 -11.062 1 95.44 167 GLY B O 1
ATOM 3574 N N . VAL B 1 168 ? 2.906 -39.375 -10.359 1 96 168 VAL B N 1
ATOM 3575 C CA . VAL B 1 168 ? 1.904 -38.531 -9.719 1 96 168 VAL B CA 1
ATOM 3576 C C . VAL B 1 168 ? 2.52 -37.812 -8.523 1 96 168 VAL B C 1
ATOM 3578 O O . VAL B 1 168 ? 2.18 -36.656 -8.234 1 96 168 VAL B O 1
ATOM 3581 N N . GLU B 1 169 ? 3.406 -38.469 -7.891 1 97.5 169 GLU B N 1
ATOM 3582 C CA . GLU B 1 169 ? 4.059 -37.875 -6.734 1 97.5 169 GLU B CA 1
ATOM 3583 C C . GLU B 1 169 ? 4.855 -36.625 -7.145 1 97.5 169 GLU B C 1
ATOM 3585 O O . GLU B 1 169 ? 4.824 -35.625 -6.453 1 97.5 169 GLU B O 1
ATOM 3590 N N . ARG B 1 170 ? 5.59 -36.75 -8.258 1 98.06 170 ARG B N 1
ATOM 3591 C CA . ARG B 1 170 ? 6.344 -35.625 -8.766 1 98.06 170 ARG B CA 1
ATOM 3592 C C . ARG B 1 170 ? 5.41 -34.469 -9.172 1 98.06 170 ARG B C 1
ATOM 3594 O O . ARG B 1 170 ? 5.637 -33.312 -8.812 1 98.06 170 ARG B O 1
ATOM 3601 N N . LEU B 1 171 ? 4.414 -34.844 -9.875 1 98.12 171 LEU B N 1
ATOM 3602 C CA . LEU B 1 171 ? 3.465 -33.844 -10.352 1 98.12 171 LEU B CA 1
ATOM 3603 C C . LEU B 1 171 ? 2.775 -33.125 -9.188 1 98.12 171 LEU B C 1
ATOM 3605 O O . LEU B 1 171 ? 2.605 -31.922 -9.203 1 98.12 171 LEU B O 1
ATOM 3609 N N . ARG B 1 172 ? 2.383 -33.875 -8.172 1 98.25 172 ARG B N 1
ATOM 3610 C CA . ARG B 1 172 ? 1.741 -33.312 -6.992 1 98.25 172 ARG B CA 1
ATOM 3611 C C . ARG B 1 172 ? 2.684 -32.344 -6.266 1 98.25 172 ARG B C 1
ATOM 3613 O O . ARG B 1 172 ? 2.273 -31.266 -5.844 1 98.25 172 ARG B O 1
ATOM 3620 N N . PHE B 1 173 ? 3.906 -32.75 -6.117 1 98.62 173 PHE B N 1
ATOM 3621 C CA . PHE B 1 173 ? 4.895 -31.875 -5.492 1 98.62 173 PHE B CA 1
ATOM 3622 C C . PHE B 1 173 ? 5.027 -30.562 -6.266 1 98.62 173 PHE B C 1
ATOM 3624 O O . PHE B 1 173 ? 5.066 -29.484 -5.668 1 98.62 173 PHE B O 1
ATOM 3631 N N . ILE B 1 174 ? 5.113 -30.703 -7.574 1 98.75 174 ILE B N 1
ATOM 3632 C CA . ILE B 1 174 ? 5.266 -29.547 -8.453 1 98.75 174 ILE B CA 1
ATOM 3633 C C . ILE B 1 174 ? 4.082 -28.594 -8.266 1 98.75 174 ILE B C 1
ATOM 3635 O O . ILE B 1 174 ? 4.266 -27.391 -8.055 1 98.75 174 ILE B O 1
ATOM 3639 N N . ILE B 1 175 ? 2.889 -29.078 -8.266 1 98.75 175 ILE B N 1
ATOM 3640 C CA . ILE B 1 175 ? 1.675 -28.281 -8.125 1 98.75 175 ILE B CA 1
ATOM 3641 C C . ILE B 1 175 ? 1.658 -27.594 -6.758 1 98.75 175 ILE B C 1
ATOM 3643 O O . ILE B 1 175 ? 1.332 -26.422 -6.648 1 98.75 175 ILE B O 1
ATOM 3647 N N . ASN B 1 176 ? 2 -28.344 -5.734 1 98.62 176 ASN B N 1
ATOM 3648 C CA . ASN B 1 176 ? 2.027 -27.797 -4.387 1 98.62 176 ASN B CA 1
ATOM 3649 C C . ASN B 1 176 ? 3.002 -26.625 -4.277 1 98.62 176 ASN B C 1
ATOM 3651 O O . ASN B 1 176 ? 2.709 -25.625 -3.621 1 98.62 176 ASN B O 1
ATOM 3655 N N . CYS B 1 177 ? 4.117 -26.719 -4.891 1 98.69 177 CYS B N 1
ATOM 3656 C CA . CYS B 1 177 ? 5.105 -25.641 -4.871 1 98.69 177 CYS B CA 1
ATOM 3657 C C . CYS B 1 177 ? 4.562 -24.391 -5.555 1 98.69 177 CYS B C 1
ATOM 3659 O O . CYS B 1 177 ? 4.562 -23.312 -4.969 1 98.69 177 CYS B O 1
ATOM 3661 N N . PHE B 1 178 ? 4.012 -24.562 -6.719 1 98.88 178 PHE B N 1
ATOM 3662 C CA . PHE B 1 178 ? 3.611 -23.438 -7.539 1 98.88 178 PHE B CA 1
ATOM 3663 C C . PHE B 1 178 ? 2.33 -22.797 -7.004 1 98.88 178 PHE B C 1
ATOM 3665 O O . PHE B 1 178 ? 2.057 -21.625 -7.254 1 98.88 178 PHE B O 1
ATOM 3672 N N . THR B 1 179 ? 1.533 -23.562 -6.16 1 98.81 179 THR B N 1
ATOM 3673 C CA . THR B 1 179 ? 0.199 -23 -5.969 1 98.81 179 THR B CA 1
ATOM 3674 C C . THR B 1 179 ? -0.176 -23 -4.488 1 98.81 179 THR B C 1
ATOM 3676 O O . THR B 1 179 ? -1.182 -22.406 -4.098 1 98.81 179 THR B O 1
ATOM 3679 N N . ARG B 1 180 ? 0.713 -23.578 -3.572 1 98.5 180 ARG B N 1
ATOM 3680 C CA . ARG B 1 180 ? 0.208 -23.719 -2.209 1 98.5 180 ARG B CA 1
ATOM 3681 C C . ARG B 1 180 ? 1.287 -23.375 -1.188 1 98.5 180 ARG B C 1
ATOM 3683 O O . ARG B 1 180 ? 0.992 -23.172 -0.007 1 98.5 180 ARG B O 1
ATOM 3690 N N . MET B 1 181 ? 2.5 -23.328 -1.59 1 98.38 181 MET B N 1
ATOM 3691 C CA . MET B 1 181 ? 3.564 -23.266 -0.591 1 98.38 181 MET B CA 1
ATOM 3692 C C . MET B 1 181 ? 3.633 -21.875 0.046 1 98.38 181 MET B C 1
ATOM 3694 O O . MET B 1 181 ? 3.297 -20.875 -0.593 1 98.38 181 MET B O 1
ATOM 3698 N N . ARG B 1 182 ? 4.059 -21.844 1.328 1 98.62 182 ARG B N 1
ATOM 3699 C CA . ARG B 1 182 ? 4.297 -20.625 2.102 1 98.62 182 ARG B CA 1
ATOM 3700 C C . ARG B 1 182 ? 5.574 -20.734 2.926 1 98.62 182 ARG B C 1
ATOM 3702 O O . ARG B 1 182 ? 6.484 -19.922 2.789 1 98.62 182 ARG B O 1
ATOM 3709 N N . TYR B 1 183 ? 5.637 -21.797 3.686 1 98.69 183 TYR B N 1
ATOM 3710 C CA . TYR B 1 183 ? 6.738 -22 4.617 1 98.69 183 TYR B CA 1
ATOM 3711 C C . TYR B 1 183 ? 7.465 -23.312 4.316 1 98.69 183 TYR B C 1
ATOM 3713 O O . TYR B 1 183 ? 6.879 -24.25 3.77 1 98.69 183 TYR B O 1
ATOM 3721 N N . CYS B 1 184 ? 8.75 -23.375 4.727 1 98.19 184 CYS B N 1
ATOM 3722 C CA . CYS B 1 184 ? 9.5 -24.625 4.75 1 98.19 184 CYS B CA 1
ATOM 3723 C C . CYS B 1 184 ? 10.617 -24.562 5.789 1 98.19 184 CYS B C 1
ATOM 3725 O O . CYS B 1 184 ? 10.859 -23.516 6.391 1 98.19 184 CYS B O 1
ATOM 3727 N N . ASP B 1 185 ? 11.125 -25.641 6.16 1 98 185 ASP B N 1
ATOM 3728 C CA . ASP B 1 185 ? 12.25 -25.641 7.086 1 98 185 ASP B CA 1
ATOM 3729 C C . ASP B 1 185 ? 13.57 -25.406 6.352 1 98 185 ASP B C 1
ATOM 3731 O O . ASP B 1 185 ? 13.578 -25.172 5.141 1 98 185 ASP B O 1
ATOM 3735 N N . ASP B 1 186 ? 14.656 -25.484 7.062 1 96.75 186 ASP B N 1
ATOM 3736 C CA . ASP B 1 186 ? 15.953 -25.109 6.516 1 96.75 186 ASP B CA 1
ATOM 3737 C C . ASP B 1 186 ? 16.391 -26.062 5.418 1 96.75 186 ASP B C 1
ATOM 3739 O O . ASP B 1 186 ? 17.25 -25.734 4.602 1 96.75 186 ASP B O 1
ATOM 3743 N N . ASN B 1 187 ? 15.812 -27.25 5.398 1 95.25 187 ASN B N 1
ATOM 3744 C CA . ASN B 1 187 ? 16.156 -28.25 4.391 1 95.25 187 ASN B CA 1
ATOM 3745 C C . ASN B 1 187 ? 15.227 -28.156 3.182 1 95.25 187 ASN B C 1
ATOM 3747 O O . ASN B 1 187 ? 15.398 -28.906 2.209 1 95.25 187 ASN B O 1
ATOM 3751 N N . GLY B 1 188 ? 14.258 -27.297 3.242 1 97.5 188 GLY B N 1
ATOM 3752 C CA . GLY B 1 188 ? 13.344 -27.109 2.131 1 97.5 188 GLY B CA 1
ATOM 3753 C C . GLY B 1 188 ? 12.102 -27.984 2.223 1 97.5 188 GLY B C 1
ATOM 3754 O O . GLY B 1 188 ? 11.383 -28.141 1.238 1 97.5 188 GLY B O 1
ATOM 3755 N N . LYS B 1 189 ? 11.969 -28.656 3.33 1 98.19 189 LYS B N 1
ATOM 3756 C CA . LYS B 1 189 ? 10.742 -29.422 3.531 1 98.19 189 LYS B CA 1
ATOM 3757 C C . LYS B 1 189 ? 9.539 -28.5 3.693 1 98.19 189 LYS B C 1
ATOM 3759 O O . LYS B 1 189 ? 9.461 -27.734 4.652 1 98.19 189 LYS B O 1
ATOM 3764 N N . LEU B 1 190 ? 8.562 -28.672 2.873 1 98.31 190 LEU B N 1
ATOM 3765 C CA . LEU B 1 190 ? 7.43 -27.75 2.795 1 98.31 190 LEU B CA 1
ATOM 3766 C C . LEU B 1 190 ? 6.438 -28.016 3.92 1 98.31 190 LEU B C 1
ATOM 3768 O O . LEU B 1 190 ? 6.176 -29.172 4.27 1 98.31 190 LEU B O 1
ATOM 3772 N N . ASP B 1 191 ? 5.844 -26.984 4.473 1 98.19 191 ASP B N 1
ATOM 3773 C CA . ASP B 1 191 ? 4.742 -27.047 5.43 1 98.19 191 ASP B CA 1
ATOM 3774 C C . ASP B 1 191 ? 3.447 -26.531 4.805 1 98.19 191 ASP B C 1
ATOM 3776 O O . ASP B 1 191 ? 3.396 -25.406 4.297 1 98.19 191 ASP B O 1
ATOM 3780 N N . PHE B 1 192 ? 2.451 -27.359 4.848 1 96.62 192 PHE B N 1
ATOM 3781 C CA . PHE B 1 192 ? 1.185 -26.953 4.242 1 96.62 192 PHE B CA 1
ATOM 3782 C C . PHE B 1 192 ? 0.132 -26.703 5.312 1 96.62 192 PHE B C 1
ATOM 3784 O O . PHE B 1 192 ? -1.054 -26.562 5.004 1 96.62 192 PHE B O 1
ATOM 3791 N N . ILE B 1 193 ? 0.518 -26.625 6.512 1 94.62 193 ILE B N 1
ATOM 3792 C CA . ILE B 1 193 ? -0.414 -26.484 7.625 1 94.62 193 ILE B CA 1
ATOM 3793 C C . ILE B 1 193 ? -0.495 -25.016 8.055 1 94.62 193 ILE B C 1
ATOM 3795 O O . ILE B 1 193 ? -1.587 -24.453 8.156 1 94.62 193 ILE B O 1
ATOM 3799 N N . HIS B 1 194 ? 0.626 -24.453 8.32 1 95.44 194 HIS B N 1
ATOM 3800 C CA . HIS B 1 194 ? 0.649 -23.078 8.812 1 95.44 194 HIS B CA 1
ATOM 3801 C C . HIS B 1 194 ? 0.403 -22.078 7.684 1 95.44 194 HIS B C 1
ATOM 3803 O O . HIS B 1 194 ? 1.115 -22.094 6.676 1 95.44 194 HIS B O 1
ATOM 3809 N N . ASN B 1 195 ? -0.528 -21.203 7.867 1 95 195 ASN B N 1
ATOM 3810 C CA . ASN B 1 195 ? -0.856 -20.266 6.801 1 95 195 ASN B CA 1
ATOM 3811 C C . ASN B 1 195 ? -0.923 -18.828 7.316 1 95 195 ASN B C 1
ATOM 3813 O O . ASN B 1 195 ? -1.366 -17.922 6.605 1 95 195 ASN B O 1
ATOM 3817 N N . GLY B 1 196 ? -0.502 -18.578 8.531 1 94.88 196 GLY B N 1
ATOM 3818 C CA . GLY B 1 196 ? -0.49 -17.25 9.125 1 94.88 196 GLY B CA 1
ATOM 3819 C C . GLY B 1 196 ? 0.662 -16.391 8.641 1 94.88 196 GLY B C 1
ATOM 3820 O O . GLY B 1 196 ? 1.488 -16.844 7.848 1 94.88 196 GLY B O 1
ATOM 3821 N N . PRO B 1 197 ? 0.688 -15.164 9.141 1 94.69 197 PRO B N 1
ATOM 3822 C CA . PRO B 1 197 ? 1.787 -14.273 8.766 1 94.69 197 PRO B CA 1
ATOM 3823 C C . PRO B 1 197 ? 3.102 -14.633 9.453 1 94.69 197 PRO B C 1
ATOM 3825 O O . PRO B 1 197 ? 3.094 -15.289 10.5 1 94.69 197 PRO B O 1
ATOM 3828 N N . PRO B 1 198 ? 4.238 -14.195 8.836 1 94.62 198 PRO B N 1
ATOM 3829 C CA . PRO B 1 198 ? 5.531 -14.422 9.484 1 94.62 198 PRO B CA 1
ATOM 3830 C C . PRO B 1 198 ? 5.555 -13.953 10.938 1 94.62 198 PRO B C 1
ATOM 3832 O O . PRO B 1 198 ? 4.984 -12.906 11.258 1 94.62 198 PRO B O 1
ATOM 3835 N N . GLY B 1 199 ? 6.242 -14.609 11.727 1 92.69 199 GLY B N 1
ATOM 3836 C CA . GLY B 1 199 ? 6.297 -14.312 13.148 1 92.69 199 GLY B CA 1
ATOM 3837 C C . GLY B 1 199 ? 5.367 -15.18 13.977 1 92.69 199 GLY B C 1
ATOM 3838 O O . GLY B 1 199 ? 5.508 -15.258 15.195 1 92.69 199 GLY B O 1
ATOM 3839 N N . THR B 1 200 ? 4.418 -15.898 13.359 1 93.75 200 THR B N 1
ATOM 3840 C CA . THR B 1 200 ? 3.434 -16.703 14.07 1 93.75 200 THR B CA 1
ATOM 3841 C C . THR B 1 200 ? 3.734 -18.188 13.906 1 93.75 200 THR B C 1
ATOM 3843 O O . THR B 1 200 ? 3.076 -19.031 14.516 1 93.75 200 THR B O 1
ATOM 3846 N N . GLN B 1 201 ? 4.656 -18.516 13.086 1 94.31 201 GLN B N 1
ATOM 3847 C CA . GLN B 1 201 ? 4.977 -19.906 12.781 1 94.31 201 GLN B CA 1
ATOM 3848 C C . GLN B 1 201 ? 5.902 -20.5 13.836 1 94.31 201 GLN B C 1
ATOM 3850 O O . GLN B 1 201 ? 6.477 -19.781 14.648 1 94.31 201 GLN B O 1
ATOM 3855 N N . SER B 1 202 ? 6.012 -21.844 13.805 1 95.88 202 SER B N 1
ATOM 3856 C CA . SER B 1 202 ? 6.973 -22.516 14.664 1 95.88 202 SER B CA 1
ATOM 3857 C C . SER B 1 202 ? 8.406 -22.125 14.32 1 95.88 202 SER B C 1
ATOM 3859 O O . SER B 1 202 ? 8.688 -21.734 13.188 1 95.88 202 SER B O 1
ATOM 3861 N N . LYS B 1 203 ? 9.312 -22.203 15.234 1 95.25 203 LYS B N 1
ATOM 3862 C CA . LYS B 1 203 ? 10.68 -21.719 15.133 1 95.25 203 LYS B CA 1
ATOM 3863 C C . LYS B 1 203 ? 11.43 -22.406 13.992 1 95.25 203 LYS B C 1
ATOM 3865 O O . LYS B 1 203 ? 12.344 -21.828 13.406 1 95.25 203 LYS B O 1
ATOM 3870 N N . ASN B 1 204 ? 11.023 -23.562 13.688 1 96.56 204 ASN B N 1
ATOM 3871 C CA . ASN B 1 204 ? 11.75 -24.312 12.68 1 96.56 204 ASN B CA 1
ATOM 3872 C C . ASN B 1 204 ? 11.297 -23.969 11.266 1 96.56 204 ASN B C 1
ATOM 3874 O O . ASN B 1 204 ? 11.875 -24.438 10.289 1 96.56 204 ASN B O 1
ATOM 3878 N N . LEU B 1 205 ? 10.297 -23.219 11.109 1 98.19 205 LEU B N 1
ATOM 3879 C CA . LEU B 1 205 ? 9.742 -22.844 9.812 1 98.19 205 LEU B CA 1
ATOM 3880 C C . LEU B 1 205 ? 10.133 -21.422 9.445 1 98.19 205 LEU B C 1
ATOM 3882 O O . LEU B 1 205 ? 10.164 -20.531 10.312 1 98.19 205 LEU B O 1
ATOM 3886 N N . LYS B 1 206 ? 10.383 -21.203 8.18 1 98.38 206 LYS B N 1
ATOM 3887 C CA . LYS B 1 206 ? 10.648 -19.891 7.613 1 98.38 206 LYS B CA 1
ATOM 3888 C C . LYS B 1 206 ? 9.852 -19.672 6.328 1 98.38 206 LYS B C 1
ATOM 3890 O O . LYS B 1 206 ? 9.555 -20.625 5.609 1 98.38 206 LYS B O 1
ATOM 3895 N N . PRO B 1 207 ? 9.5 -18.422 6.113 1 98.69 207 PRO B N 1
ATOM 3896 C CA . PRO B 1 207 ? 9.016 -18.172 4.754 1 98.69 207 PRO B CA 1
ATOM 3897 C C . PRO B 1 207 ? 9.961 -18.719 3.684 1 98.69 207 PRO B C 1
ATOM 3899 O O . PRO B 1 207 ? 11.18 -18.609 3.816 1 98.69 207 PRO B O 1
ATOM 3902 N N . TRP B 1 208 ? 9.391 -19.234 2.627 1 98.62 208 TRP B N 1
ATOM 3903 C CA . TRP B 1 208 ? 10.219 -19.922 1.64 1 98.62 208 TRP B CA 1
ATOM 3904 C C . TRP B 1 208 ? 11.289 -19 1.082 1 98.62 208 TRP B C 1
ATOM 3906 O O . TRP B 1 208 ? 12.406 -19.422 0.792 1 98.62 208 TRP B O 1
ATOM 3916 N N . PHE B 1 209 ? 11 -17.734 0.943 1 98.5 209 PHE B N 1
ATOM 3917 C CA . PHE B 1 209 ? 11.898 -16.781 0.302 1 98.5 209 PHE B CA 1
ATOM 3918 C C . PHE B 1 209 ? 13.008 -16.344 1.261 1 98.5 209 PHE B C 1
ATOM 3920 O O . PHE B 1 209 ? 13.922 -15.617 0.871 1 98.5 209 PHE B O 1
ATOM 3927 N N . GLU B 1 210 ? 12.961 -16.719 2.5 1 98 210 GLU B N 1
ATOM 3928 C CA . GLU B 1 210 ? 13.969 -16.328 3.486 1 98 210 GLU B CA 1
ATOM 3929 C C . GLU B 1 210 ? 15 -17.438 3.678 1 98 210 GLU B C 1
ATOM 3931 O O . GLU B 1 210 ? 15.969 -17.266 4.418 1 98 210 GLU B O 1
ATOM 3936 N N . ILE B 1 211 ? 14.789 -18.594 3.086 1 97.81 211 ILE B N 1
ATOM 3937 C CA . ILE B 1 211 ? 15.688 -19.719 3.27 1 97.81 211 ILE B CA 1
ATOM 3938 C C . ILE B 1 211 ? 17.078 -19.359 2.758 1 97.81 211 ILE B C 1
ATOM 3940 O O . ILE B 1 211 ? 17.234 -18.875 1.629 1 97.81 211 ILE B O 1
ATOM 3944 N N . ALA B 1 212 ? 18.031 -19.625 3.59 1 94.12 212 ALA B N 1
ATOM 3945 C CA . ALA B 1 212 ? 19.406 -19.297 3.244 1 94.12 212 ALA B CA 1
ATOM 3946 C C . ALA B 1 212 ? 19.891 -20.141 2.066 1 94.12 212 ALA B C 1
ATOM 3948 O O . ALA B 1 212 ? 19.594 -21.328 1.98 1 94.12 212 ALA B O 1
ATOM 3949 N N . ASN B 1 213 ? 20.578 -19.609 1.169 1 92.56 213 ASN B N 1
ATOM 3950 C CA . ASN B 1 213 ? 21.266 -20.266 0.053 1 92.56 213 ASN B CA 1
ATOM 3951 C C . ASN B 1 213 ? 20.266 -20.906 -0.908 1 92.56 213 ASN B C 1
ATOM 3953 O O . ASN B 1 213 ? 20.547 -21.953 -1.507 1 92.56 213 ASN B O 1
ATOM 3957 N N . ARG B 1 214 ? 19.047 -20.469 -0.853 1 97.38 214 ARG B N 1
ATOM 3958 C CA . ARG B 1 214 ? 18.125 -21 -1.845 1 97.38 214 ARG B CA 1
ATOM 3959 C C . ARG B 1 214 ? 18.641 -20.781 -3.26 1 97.38 214 ARG B C 1
ATOM 3961 O O . ARG B 1 214 ? 19.234 -19.734 -3.547 1 97.38 214 ARG B O 1
ATOM 3968 N N . LYS B 1 215 ? 18.375 -21.641 -4.18 1 98.38 215 LYS B N 1
ATOM 3969 C CA . LYS B 1 215 ? 18.953 -21.641 -5.523 1 98.38 215 LYS B CA 1
ATOM 3970 C C . LYS B 1 215 ? 18.312 -20.578 -6.402 1 98.38 215 LYS B C 1
ATOM 3972 O O . LYS B 1 215 ? 18.828 -20.25 -7.473 1 98.38 215 LYS B O 1
ATOM 3977 N N . ASN B 1 216 ? 17.203 -20.062 -5.957 1 98.5 216 ASN B N 1
ATOM 3978 C CA . ASN B 1 216 ? 16.484 -19.062 -6.75 1 98.5 216 ASN B CA 1
ATOM 3979 C C . ASN B 1 216 ? 16.609 -17.672 -6.145 1 98.5 216 ASN B C 1
ATOM 3981 O O . ASN B 1 216 ? 15.766 -16.797 -6.395 1 98.5 216 ASN B O 1
ATOM 3985 N N . ALA B 1 217 ? 17.609 -17.406 -5.348 1 97.88 217 ALA B N 1
ATOM 3986 C CA . ALA B 1 217 ? 17.766 -16.156 -4.621 1 97.88 217 ALA B CA 1
ATOM 3987 C C . ALA B 1 217 ? 18.047 -15 -5.578 1 97.88 217 ALA B C 1
ATOM 3989 O O . ALA B 1 217 ? 17.812 -13.836 -5.238 1 97.88 217 ALA B O 1
ATOM 3990 N N . ASP B 1 218 ? 18.547 -15.273 -6.77 1 97.5 218 ASP B N 1
ATOM 3991 C CA . ASP B 1 218 ? 18.906 -14.227 -7.715 1 97.5 218 ASP B CA 1
ATOM 3992 C C . ASP B 1 218 ? 17.734 -13.852 -8.602 1 97.5 218 ASP B C 1
ATOM 3994 O O . ASP B 1 218 ? 17.781 -12.875 -9.344 1 97.5 218 ASP B O 1
ATOM 3998 N N . LEU B 1 219 ? 16.688 -14.656 -8.57 1 98.38 219 LEU B N 1
ATOM 3999 C CA . LEU B 1 219 ? 15.5 -14.359 -9.359 1 98.38 219 LEU B CA 1
ATOM 4000 C C . LEU B 1 219 ? 14.641 -13.297 -8.68 1 98.38 219 LEU B C 1
ATOM 4002 O O . LEU B 1 219 ? 14.492 -13.297 -7.457 1 98.38 219 LEU B O 1
ATOM 4006 N N . ARG B 1 220 ? 14.078 -12.336 -9.445 1 98.44 220 ARG B N 1
ATOM 4007 C CA . ARG B 1 220 ? 13.031 -11.445 -8.969 1 98.44 220 ARG B CA 1
ATOM 4008 C C . ARG B 1 220 ? 11.656 -12.078 -9.133 1 98.44 220 ARG B C 1
ATOM 4010 O O . ARG B 1 220 ? 11.125 -12.141 -10.25 1 98.44 220 ARG B O 1
ATOM 4017 N N . ILE B 1 221 ? 11.117 -12.531 -8.039 1 98.88 221 ILE B N 1
ATOM 4018 C CA . ILE B 1 221 ? 9.93 -13.375 -8.094 1 98.88 221 ILE B CA 1
ATOM 4019 C C . ILE B 1 221 ? 8.719 -12.609 -7.578 1 98.88 221 ILE B C 1
ATOM 4021 O O . ILE B 1 221 ? 8.703 -12.156 -6.43 1 98.88 221 ILE B O 1
ATOM 4025 N N . VAL B 1 222 ? 7.73 -12.422 -8.383 1 98.94 222 VAL B N 1
ATOM 4026 C CA . VAL B 1 222 ? 6.434 -11.875 -8.008 1 98.94 222 VAL B CA 1
ATOM 4027 C C . VAL B 1 222 ? 5.445 -13.016 -7.75 1 98.94 222 VAL B C 1
ATOM 4029 O O . VAL B 1 222 ? 5.355 -13.953 -8.539 1 98.94 222 VAL B O 1
ATOM 4032 N N . PHE B 1 223 ? 4.758 -12.938 -6.59 1 98.94 223 PHE B N 1
ATOM 4033 C CA . PHE B 1 223 ? 3.824 -14.016 -6.305 1 98.94 223 PHE B CA 1
ATOM 4034 C C . PHE B 1 223 ? 2.611 -13.5 -5.543 1 98.94 223 PHE B C 1
ATOM 4036 O O . PHE B 1 223 ? 2.578 -12.336 -5.137 1 98.94 223 PHE B O 1
ATOM 4043 N N . GLY B 1 224 ? 1.518 -14.289 -5.484 1 98.75 224 GLY B N 1
ATOM 4044 C CA . GLY B 1 224 ? 0.317 -14.047 -4.699 1 98.75 224 GLY B CA 1
ATOM 4045 C C . GLY B 1 224 ? 0.081 -15.094 -3.629 1 98.75 224 GLY B C 1
ATOM 4046 O O . GLY B 1 224 ? 0.977 -15.391 -2.836 1 98.75 224 GLY B O 1
ATOM 4047 N N . HIS B 1 225 ? -1.107 -15.594 -3.461 1 98.44 225 HIS B N 1
ATOM 4048 C CA . HIS B 1 225 ? -1.481 -16.781 -2.705 1 98.44 225 HIS B CA 1
ATOM 4049 C C . HIS B 1 225 ? -1.523 -16.5 -1.209 1 98.44 225 HIS B C 1
ATOM 4051 O O . HIS B 1 225 ? -2.312 -17.094 -0.478 1 98.44 225 HIS B O 1
ATOM 4057 N N . TRP B 1 226 ? -0.703 -15.648 -0.695 1 98.25 226 TRP B N 1
ATOM 4058 C CA . TRP B 1 226 ? -0.449 -15.516 0.736 1 98.25 226 TRP B CA 1
ATOM 4059 C C . TRP B 1 226 ? -1 -14.195 1.267 1 98.25 226 TRP B C 1
ATOM 4061 O O . TRP B 1 226 ? -0.24 -13.336 1.723 1 98.25 226 TRP B O 1
ATOM 4071 N N . SER B 1 227 ? -2.326 -14.062 1.44 1 96.88 227 SER B N 1
ATOM 4072 C CA . SER B 1 227 ? -3.006 -12.828 1.826 1 96.88 227 SER B CA 1
ATOM 4073 C C . SER B 1 227 ? -2.643 -12.422 3.25 1 96.88 227 SER B C 1
ATOM 4075 O O . SER B 1 227 ? -2.619 -11.234 3.572 1 96.88 227 SER B O 1
ATOM 4077 N N . SER B 1 228 ? -2.35 -13.383 4.09 1 95.75 228 SER B N 1
ATOM 4078 C CA . SER B 1 228 ? -2.004 -13.047 5.469 1 95.75 228 SER B CA 1
ATOM 4079 C C . SER B 1 228 ? -0.629 -12.398 5.551 1 95.75 228 SER B C 1
ATOM 4081 O O . SER B 1 228 ? -0.312 -11.727 6.539 1 95.75 228 SER B O 1
ATOM 4083 N N . LEU B 1 229 ? 0.181 -12.695 4.59 1 96.75 229 LEU B N 1
ATOM 4084 C CA . LEU B 1 229 ? 1.433 -11.961 4.461 1 96.75 229 LEU B CA 1
ATOM 4085 C C . LEU B 1 229 ? 1.178 -10.531 3.986 1 96.75 229 LEU B C 1
ATOM 4087 O O . LEU B 1 229 ? 1.783 -9.586 4.496 1 96.75 229 LEU B O 1
ATOM 4091 N N . GLY B 1 230 ? 0.22 -10.375 3.074 1 97 230 GLY B N 1
ATOM 4092 C CA . GLY B 1 230 ? -0.01 -9.078 2.461 1 97 230 GLY B CA 1
ATOM 4093 C C . GLY B 1 230 ? 1.099 -8.664 1.514 1 97 230 GLY B C 1
ATOM 4094 O O . GLY B 1 230 ? 1.724 -9.508 0.87 1 97 230 GLY B O 1
ATOM 4095 N N . TYR B 1 231 ? 1.182 -7.375 1.296 1 97.38 231 TYR B N 1
ATOM 4096 C CA . TYR B 1 231 ? 2.273 -6.906 0.45 1 97.38 231 TYR B CA 1
ATOM 4097 C C . TYR B 1 231 ? 3.621 -7.141 1.12 1 97.38 231 TYR B C 1
ATOM 4099 O O . TYR B 1 231 ? 3.771 -6.914 2.324 1 97.38 231 TYR B O 1
ATOM 4107 N N . TYR B 1 232 ? 4.527 -7.543 0.334 1 97.06 232 TYR B N 1
ATOM 4108 C CA . TYR B 1 232 ? 5.891 -7.773 0.802 1 97.06 232 TYR B CA 1
ATOM 4109 C C . TYR B 1 232 ? 6.902 -7.473 -0.298 1 97.06 232 TYR B C 1
ATOM 4111 O O . TYR B 1 232 ? 6.68 -7.805 -1.465 1 97.06 232 TYR B O 1
ATOM 4119 N N . ARG B 1 233 ? 7.961 -6.863 0.046 1 96.44 233 ARG B N 1
ATOM 4120 C CA . ARG B 1 233 ? 9.133 -6.699 -0.81 1 96.44 233 ARG B CA 1
ATOM 4121 C C . ARG B 1 233 ? 10.414 -7 -0.044 1 96.44 233 ARG B C 1
ATOM 4123 O O . ARG B 1 233 ? 10.742 -6.312 0.929 1 96.44 233 ARG B O 1
ATOM 4130 N N . GLY B 1 234 ? 11.078 -7.906 -0.462 1 95.88 234 GLY B N 1
ATOM 4131 C CA . GLY B 1 234 ? 12.312 -8.352 0.156 1 95.88 234 GLY B CA 1
ATOM 4132 C C . GLY B 1 234 ? 12.836 -9.648 -0.425 1 95.88 234 GLY B C 1
ATOM 4133 O O . GLY B 1 234 ? 12.078 -10.422 -1.024 1 95.88 234 GLY B O 1
ATOM 4134 N N . ASN B 1 235 ? 14.07 -9.898 -0.229 1 97.38 235 ASN B N 1
ATOM 4135 C CA . ASN B 1 235 ? 14.688 -11.141 -0.68 1 97.38 235 ASN B CA 1
ATOM 4136 C C . ASN B 1 235 ? 14.484 -11.359 -2.176 1 97.38 235 ASN B C 1
ATOM 4138 O O . ASN B 1 235 ? 14.25 -12.484 -2.617 1 97.38 235 ASN B O 1
ATOM 4142 N N . ASN B 1 236 ? 14.352 -10.305 -2.949 1 97.31 236 ASN B N 1
ATOM 4143 C CA . ASN B 1 236 ? 14.125 -10.312 -4.391 1 97.31 236 ASN B CA 1
ATOM 4144 C C . ASN B 1 236 ? 12.75 -10.883 -4.738 1 97.31 236 ASN B C 1
ATOM 4146 O O . ASN B 1 236 ? 12.555 -11.414 -5.832 1 97.31 236 ASN B O 1
ATOM 4150 N N . CYS B 1 237 ? 11.906 -10.812 -3.756 1 98.44 237 CYS B N 1
ATOM 4151 C CA . CYS B 1 237 ? 10.547 -11.305 -3.963 1 98.44 237 CYS B CA 1
ATOM 4152 C C . CYS B 1 237 ? 9.523 -10.203 -3.697 1 98.44 237 CYS B C 1
ATOM 4154 O O . CYS B 1 237 ? 9.797 -9.266 -2.945 1 98.44 237 CYS B O 1
ATOM 4156 N N . TYR B 1 238 ? 8.406 -10.312 -4.348 1 98.56 238 TYR B N 1
ATOM 4157 C CA . TYR B 1 238 ? 7.281 -9.398 -4.191 1 98.56 238 TYR B CA 1
ATOM 4158 C C . TYR B 1 238 ? 5.98 -10.164 -3.992 1 98.56 238 TYR B C 1
ATOM 4160 O O . TYR B 1 238 ? 5.527 -10.875 -4.895 1 98.56 238 TYR B O 1
ATOM 4168 N N . CYS B 1 239 ? 5.438 -10.07 -2.844 1 98.75 239 CYS B N 1
ATOM 4169 C CA . CYS B 1 239 ? 4.094 -10.602 -2.65 1 98.75 239 CYS B CA 1
ATOM 4170 C C . CYS B 1 239 ? 3.037 -9.531 -2.93 1 98.75 239 CYS B C 1
ATOM 4172 O O . CYS B 1 239 ? 3.115 -8.422 -2.4 1 98.75 239 CYS B O 1
ATOM 4174 N N . ILE B 1 240 ? 2.02 -9.906 -3.699 1 98.75 240 ILE B N 1
ATOM 4175 C CA . ILE B 1 240 ? 1.069 -8.859 -4.074 1 98.75 240 ILE B CA 1
ATOM 4176 C C . ILE B 1 240 ? -0.353 -9.328 -3.77 1 98.75 240 ILE B C 1
ATOM 4178 O O . ILE B 1 240 ? -1.319 -8.773 -4.297 1 98.75 240 ILE B O 1
ATOM 4182 N N . ASP B 1 241 ? -0.488 -10.461 -3.039 1 98.62 241 ASP B N 1
ATOM 4183 C CA . ASP B 1 241 ? -1.794 -10.781 -2.473 1 98.62 241 ASP B CA 1
ATOM 4184 C C . ASP B 1 241 ? -2.086 -9.93 -1.242 1 98.62 241 ASP B C 1
ATOM 4186 O O . ASP B 1 241 ? -1.676 -10.266 -0.131 1 98.62 241 ASP B O 1
ATOM 4190 N N . THR B 1 242 ? -2.889 -8.922 -1.485 1 97.94 242 THR B N 1
ATOM 4191 C CA . THR B 1 242 ? -3.105 -7.953 -0.413 1 97.94 242 THR B CA 1
ATOM 4192 C C . THR B 1 242 ? -4.512 -8.094 0.159 1 97.94 242 THR B C 1
ATOM 4194 O O . THR B 1 242 ? -5.035 -7.152 0.764 1 97.94 242 THR B O 1
ATOM 4197 N N . GLY B 1 243 ? -5.184 -9.219 -0.13 1 97.44 243 GLY B N 1
ATOM 4198 C CA . GLY B 1 243 ? -6.383 -9.617 0.587 1 97.44 243 GLY B CA 1
ATOM 4199 C C . GLY B 1 243 ? -7.633 -8.898 0.109 1 97.44 243 GLY B C 1
ATOM 4200 O O . GLY B 1 243 ? -8.469 -8.492 0.917 1 97.44 243 GLY B O 1
ATOM 4201 N N . CYS B 1 244 ? -7.801 -8.727 -1.164 1 97.06 244 CYS B N 1
ATOM 4202 C CA . CYS B 1 244 ? -8.977 -8.094 -1.742 1 97.06 244 CYS B CA 1
ATOM 4203 C C . CYS B 1 244 ? -10.258 -8.758 -1.243 1 97.06 244 CYS B C 1
ATOM 4205 O O . CYS B 1 244 ? -11.18 -8.07 -0.796 1 97.06 244 CYS B O 1
ATOM 4207 N N . LEU B 1 245 ? -10.273 -10.023 -1.245 1 95.88 245 LEU B N 1
ATOM 4208 C CA . LEU B 1 245 ? -11.422 -10.828 -0.853 1 95.88 245 LEU B CA 1
ATOM 4209 C C . LEU B 1 245 ? -11.844 -10.508 0.578 1 95.88 245 LEU B C 1
ATOM 4211 O O . LEU B 1 245 ? -13.031 -10.547 0.9 1 95.88 245 LEU B O 1
ATOM 4215 N N . TRP B 1 246 ? -10.945 -10.109 1.386 1 94.56 246 TRP B N 1
ATOM 4216 C CA . TRP B 1 246 ? -11.156 -10.016 2.826 1 94.56 246 TRP B CA 1
ATOM 4217 C C . TRP B 1 246 ? -11.359 -8.562 3.25 1 94.56 246 TRP B C 1
ATOM 4219 O O . TRP B 1 246 ? -11.445 -8.266 4.445 1 94.56 246 TRP B O 1
ATOM 4229 N N . GLY B 1 247 ? -11.328 -7.707 2.332 1 94.56 247 GLY B N 1
ATOM 4230 C CA . GLY B 1 247 ? -11.508 -6.301 2.658 1 94.56 247 GLY B CA 1
ATOM 4231 C C . GLY B 1 247 ? -10.203 -5.539 2.758 1 94.56 247 GLY B C 1
ATOM 4232 O O . GLY B 1 247 ? -10.172 -4.414 3.26 1 94.56 247 GLY B O 1
ATOM 4233 N N . GLY B 1 248 ? -9.164 -6.145 2.416 1 95.75 248 GLY B N 1
ATOM 4234 C CA . GLY B 1 248 ? -7.887 -5.453 2.301 1 95.75 248 GLY B CA 1
ATOM 4235 C C . GLY B 1 248 ? -7.801 -4.562 1.077 1 95.75 248 GLY B C 1
ATOM 4236 O O . GLY B 1 248 ? -8.602 -3.643 0.913 1 95.75 248 GLY B O 1
ATOM 4237 N N . ALA B 1 249 ? -6.859 -4.855 0.227 1 97.5 249 ALA B N 1
ATOM 4238 C CA . ALA B 1 249 ? -6.664 -4.098 -1.007 1 97.5 249 ALA B CA 1
ATOM 4239 C C . ALA B 1 249 ? -6.457 -5.031 -2.197 1 97.5 249 ALA B C 1
ATOM 4241 O O . ALA B 1 249 ? -6.258 -6.234 -2.02 1 97.5 249 ALA B O 1
ATOM 4242 N N . LEU B 1 250 ? -6.75 -4.535 -3.344 1 98.56 250 LEU B N 1
ATOM 4243 C CA . LEU B 1 250 ? -6.219 -5.141 -4.559 1 98.56 250 LEU B CA 1
ATOM 4244 C C . LEU B 1 250 ? -5.031 -4.344 -5.086 1 98.56 250 LEU B C 1
ATOM 4246 O O . LEU B 1 250 ? -5.113 -3.123 -5.238 1 98.56 250 LEU B O 1
ATOM 4250 N N . THR B 1 251 ? -3.938 -5.023 -5.363 1 98.75 251 THR B N 1
ATOM 4251 C CA . THR B 1 251 ? -2.674 -4.348 -5.629 1 98.75 251 THR B CA 1
ATOM 4252 C C . THR B 1 251 ? -2.121 -4.746 -6.992 1 98.75 251 THR B C 1
ATOM 4254 O O . THR B 1 251 ? -2.141 -5.922 -7.355 1 98.75 251 THR B O 1
ATOM 4257 N N . ALA B 1 252 ? -1.688 -3.74 -7.738 1 98.75 252 ALA B N 1
ATOM 4258 C CA . ALA B 1 252 ? -0.88 -3.914 -8.945 1 98.75 252 ALA B CA 1
ATOM 4259 C C . ALA B 1 252 ? 0.557 -3.455 -8.711 1 98.75 252 ALA B C 1
ATOM 4261 O O . ALA B 1 252 ? 0.792 -2.434 -8.055 1 98.75 252 ALA B O 1
ATOM 4262 N N . LEU B 1 253 ? 1.474 -4.211 -9.141 1 98.69 253 LEU B N 1
ATOM 4263 C CA . LEU B 1 253 ? 2.891 -3.863 -9.102 1 98.69 253 LEU B CA 1
ATOM 4264 C C . LEU B 1 253 ? 3.406 -3.529 -10.492 1 98.69 253 LEU B C 1
ATOM 4266 O O . LEU B 1 253 ? 3.322 -4.355 -11.406 1 98.69 253 LEU B O 1
ATOM 4270 N N . HIS B 1 254 ? 3.877 -2.348 -10.672 1 98.06 254 HIS B N 1
ATOM 4271 C CA . HIS B 1 254 ? 4.527 -1.995 -11.93 1 98.06 254 HIS B CA 1
ATOM 4272 C C . HIS B 1 254 ? 5.887 -2.674 -12.055 1 98.06 254 HIS B C 1
ATOM 4274 O O . HIS B 1 254 ? 6.742 -2.527 -11.18 1 98.06 254 HIS B O 1
ATOM 4280 N N . LEU B 1 255 ? 6.02 -3.395 -13.117 1 97.38 255 LEU B N 1
ATOM 4281 C CA . LEU B 1 255 ? 7.258 -4.129 -13.367 1 97.38 255 LEU B CA 1
ATOM 4282 C C . LEU B 1 255 ? 8.094 -3.436 -14.43 1 97.38 255 LEU B C 1
ATOM 4284 O O . LEU B 1 255 ? 7.883 -3.652 -15.633 1 97.38 255 LEU B O 1
ATOM 4288 N N . GLY B 1 256 ? 9.008 -2.664 -14.094 1 92.88 256 GLY B N 1
ATOM 4289 C CA . GLY B 1 256 ? 9.898 -1.942 -14.992 1 92.88 256 GLY B CA 1
ATOM 4290 C C . GLY B 1 256 ? 11.18 -1.483 -14.312 1 92.88 256 GLY B C 1
ATOM 4291 O O . GLY B 1 256 ? 11.641 -2.109 -13.352 1 92.88 256 GLY B O 1
ATOM 4292 N N . GLU B 1 257 ? 11.734 -0.489 -14.938 1 87.19 257 GLU B N 1
ATOM 4293 C CA . GLU B 1 257 ? 12.922 0.094 -14.32 1 87.19 257 GLU B CA 1
ATOM 4294 C C . GLU B 1 257 ? 12.641 0.552 -12.891 1 87.19 257 GLU B C 1
ATOM 4296 O O . GLU B 1 257 ? 13.469 0.376 -12 1 87.19 257 GLU B O 1
ATOM 4301 N N . SER B 1 258 ? 11.461 1.086 -12.797 1 88.62 258 SER B N 1
ATOM 4302 C CA . SER B 1 258 ? 10.992 1.416 -11.461 1 88.62 258 SER B CA 1
ATOM 4303 C C . SER B 1 258 ? 9.859 0.488 -11.031 1 88.62 258 SER B C 1
ATOM 4305 O O . SER B 1 258 ? 8.914 0.256 -11.789 1 88.62 258 SER B O 1
ATOM 4307 N N . VAL B 1 259 ? 10.078 -0.018 -9.859 1 94.88 259 VAL B N 1
ATOM 4308 C CA . VAL B 1 259 ? 9.047 -0.881 -9.305 1 94.88 259 VAL B CA 1
ATOM 4309 C C . VAL B 1 259 ? 8.258 -0.117 -8.242 1 94.88 259 VAL B C 1
ATOM 4311 O O . VAL B 1 259 ? 8.836 0.426 -7.297 1 94.88 259 VAL B O 1
ATOM 4314 N N . PHE B 1 260 ? 6.91 -0.025 -8.461 1 95.94 260 PHE B N 1
ATOM 4315 C CA . PHE B 1 260 ? 6.043 0.636 -7.488 1 95.94 260 PHE B CA 1
ATOM 4316 C C . PHE B 1 260 ? 4.656 0.004 -7.484 1 95.94 260 PHE B C 1
ATOM 4318 O O . PHE B 1 260 ? 4.289 -0.703 -8.43 1 95.94 260 PHE B O 1
ATOM 4325 N N . ARG B 1 261 ? 3.928 0.244 -6.445 1 97.06 261 ARG B N 1
ATOM 4326 C CA . ARG B 1 261 ? 2.629 -0.411 -6.34 1 97.06 261 ARG B CA 1
ATOM 4327 C C . ARG B 1 261 ? 1.494 0.604 -6.438 1 97.06 261 ARG B C 1
ATOM 4329 O O . ARG B 1 261 ? 1.644 1.753 -6.012 1 97.06 261 ARG B O 1
ATOM 4336 N N . VAL B 1 262 ? 0.451 0.212 -7.02 1 97.62 262 VAL B N 1
ATOM 4337 C CA . VAL B 1 262 ? -0.846 0.88 -7.043 1 97.62 262 VAL B CA 1
ATOM 4338 C C . VAL B 1 262 ? -1.891 0.003 -6.355 1 97.62 262 VAL B C 1
ATOM 4340 O O . VAL B 1 262 ? -2.061 -1.165 -6.715 1 97.62 262 VAL B O 1
ATOM 4343 N N . SER B 1 263 ? -2.541 0.518 -5.363 1 98 263 SER B N 1
ATOM 4344 C CA . SER B 1 263 ? -3.496 -0.286 -4.609 1 98 263 SER B CA 1
ATOM 4345 C C . SER B 1 263 ? -4.828 0.442 -4.453 1 98 263 SER B C 1
ATOM 4347 O O . SER B 1 263 ? -4.855 1.654 -4.23 1 98 263 SER B O 1
ATOM 4349 N N . ILE B 1 264 ? -5.891 -0.262 -4.59 1 97.06 264 ILE B N 1
ATOM 4350 C CA . ILE B 1 264 ? -7.219 0.231 -4.234 1 97.06 264 ILE B CA 1
ATOM 4351 C C . ILE B 1 264 ? -7.738 -0.517 -3.01 1 97.06 264 ILE B C 1
ATOM 4353 O O . ILE B 1 264 ? -7.473 -1.71 -2.844 1 97.06 264 ILE B O 1
ATOM 4357 N N . ASP B 1 265 ? -8.406 0.206 -2.127 1 94.81 265 ASP B N 1
ATOM 4358 C CA . ASP B 1 265 ? -9.031 -0.444 -0.981 1 94.81 265 ASP B CA 1
ATOM 4359 C C . ASP B 1 265 ? -10.297 -1.195 -1.399 1 94.81 265 ASP B C 1
ATOM 4361 O O . ASP B 1 265 ? -11.062 -0.715 -2.238 1 94.81 265 ASP B O 1
ATOM 4365 N N . CYS B 1 266 ? -10.438 -2.297 -0.812 1 94.88 266 CYS B N 1
ATOM 4366 C CA . CYS B 1 266 ? -11.57 -3.137 -1.185 1 94.88 266 CYS B CA 1
ATOM 4367 C C . CYS B 1 266 ? -12.562 -3.262 -0.034 1 94.88 266 CYS B C 1
ATOM 4369 O O . CYS B 1 266 ? -12.172 -3.197 1.135 1 94.88 266 CYS B O 1
ATOM 4371 N N . GLU B 1 267 ? -13.773 -3.385 -0.378 1 88.94 267 GLU B N 1
ATOM 4372 C CA . GLU B 1 267 ? -14.82 -3.508 0.635 1 88.94 267 GLU B CA 1
ATOM 4373 C C . GLU B 1 267 ? -14.797 -4.891 1.282 1 88.94 267 GLU B C 1
ATOM 4375 O O . GLU B 1 267 ? -15.188 -5.043 2.441 1 88.94 267 GLU B O 1
ATOM 4380 N N . GLY B 1 268 ? -14.328 -5.809 0.55 1 88.88 268 GLY B N 1
ATOM 4381 C CA . GLY B 1 268 ? -14.336 -7.18 1.041 1 88.88 268 GLY B CA 1
ATOM 4382 C C . GLY B 1 268 ? -15.633 -7.91 0.738 1 88.88 268 GLY B C 1
ATOM 4383 O O . GLY B 1 268 ? -16.688 -7.289 0.58 1 88.88 268 GLY B O 1
ATOM 4384 N N . VAL B 1 269 ? -15.5 -9.164 0.631 1 86.38 269 VAL B N 1
ATOM 4385 C CA . VAL B 1 269 ? -16.641 -10.031 0.394 1 86.38 269 VAL B CA 1
ATOM 4386 C C . VAL B 1 269 ? -16.812 -10.992 1.567 1 86.38 269 VAL B C 1
ATOM 4388 O O . VAL B 1 269 ? -17.938 -11.344 1.937 1 86.38 269 VAL B O 1
ATOM 4391 N N . LEU B 1 270 ? -15.688 -11.344 2.129 1 85.06 270 LEU B N 1
ATOM 4392 C CA . LEU B 1 270 ? -15.656 -12.258 3.266 1 85.06 270 LEU B CA 1
ATOM 4393 C C . LEU B 1 270 ? -14.844 -11.672 4.414 1 85.06 270 LEU B C 1
ATOM 4395 O O . LEU B 1 270 ? -14.047 -10.75 4.211 1 85.06 270 LEU B O 1
ATOM 4399 N N . LYS B 1 271 ? -15.125 -12.062 5.59 1 80.56 271 LYS B N 1
ATOM 4400 C CA . LYS B 1 271 ? -14.32 -11.695 6.754 1 80.56 271 LYS B CA 1
ATOM 4401 C C . LYS B 1 271 ? -13.266 -12.758 7.051 1 80.56 271 LYS B C 1
ATOM 4403 O O . LYS B 1 271 ? -13.539 -13.961 6.977 1 80.56 271 LYS B O 1
ATOM 4408 N N . PRO B 1 272 ? -12.109 -12.305 7.371 1 70.75 272 PRO B N 1
ATOM 4409 C CA . PRO B 1 272 ? -11.086 -13.305 7.676 1 70.75 272 PRO B CA 1
ATOM 4410 C C . PRO B 1 272 ? -11.422 -14.141 8.906 1 70.75 272 PRO B C 1
ATOM 4412 O O . PRO B 1 272 ? -12.086 -13.648 9.828 1 70.75 272 PRO B O 1
ATOM 4415 N N . ARG B 1 273 ? -11.211 -15.469 8.875 1 61.62 273 ARG B N 1
ATOM 4416 C CA . ARG B 1 273 ? -11.477 -16.328 10.023 1 61.62 273 ARG B CA 1
ATOM 4417 C C . ARG B 1 273 ? -10.688 -15.875 11.242 1 61.62 273 ARG B C 1
ATOM 4419 O O . ARG B 1 273 ? -9.492 -15.586 11.148 1 61.62 273 ARG B O 1
ATOM 4426 N N . GLN B 1 274 ? -11.227 -15.133 12.242 1 53.5 274 GLN B N 1
ATOM 4427 C CA . GLN B 1 274 ? -10.594 -14.766 13.508 1 53.5 274 GLN B CA 1
ATOM 4428 C C . GLN B 1 274 ? -10.031 -15.992 14.211 1 53.5 274 GLN B C 1
ATOM 4430 O O . GLN B 1 274 ? -10.695 -17.031 14.305 1 53.5 274 GLN B O 1
ATOM 4435 N N . LYS B 1 275 ? -8.727 -16.156 14.305 1 40.91 275 LYS B N 1
ATOM 4436 C CA . LYS B 1 275 ? -8.289 -17.203 15.219 1 40.91 275 LYS B CA 1
ATOM 4437 C C . LYS B 1 275 ? -8.922 -17.031 16.594 1 40.91 275 LYS B C 1
ATOM 4439 O O . LYS B 1 275 ? -8.961 -15.922 17.141 1 40.91 275 LYS B O 1
ATOM 4444 N N . LYS B 1 276 ? -9.945 -17.953 17.016 1 34.97 276 LYS B N 1
ATOM 4445 C CA . LYS B 1 276 ? -10.297 -18.047 18.422 1 34.97 276 LYS B CA 1
ATOM 4446 C C . LYS B 1 276 ? -9.047 -18.078 19.297 1 34.97 276 LYS B C 1
ATOM 4448 O O . LYS B 1 276 ? -8.148 -18.891 19.078 1 34.97 276 LYS B O 1
ATOM 4453 N N . SER B 1 277 ? -8.711 -16.875 19.984 1 28.19 277 SER B N 1
ATOM 4454 C CA . SER B 1 277 ? -7.898 -17.156 21.172 1 28.19 277 SER B CA 1
ATOM 4455 C C . SER B 1 277 ? -8.328 -18.453 21.828 1 28.19 277 SER B C 1
ATOM 4457 O O . SER B 1 277 ? -9.516 -18.781 21.875 1 28.19 277 SER B O 1
#

InterPro domains:
  IPR004617 Bis(5'-nucleosyl)-tetraphosphatase, symmetrical [MF_00199] (1-268)
  IPR004617 Bis(5'-nucleosyl)-tetraphosphatase, symmetrical [PIRSF000903] (1-260)
  IPR004617 Bis(5'-nucleosyl)-tetraphosphatase, symmetrical [TIGR00668] (1-256)
  IPR004617 Bis(5'-nucleosyl)-tetraphosphatase, symmetrical [cd07422] (3-255)
  IPR004843 Calcineurin-like, phosphoesterase domain [PF00149] (1-152)
  IPR006186 Serine/threonine-specific protein phosphatase/bis(5-nucleosyl)-tetraphosphatase [PR00114] (2-29)
  IPR006186 Serine/threonine-specific protein phosphatase/bis(5-nucleosyl)-tetraphosphatase [PR00114] (32-59)
  IPR006186 Serine/threonine-specific protein phosphatase/bis(5-nucleosyl)-tetraphosphatase [PR00114] (173-189)
  IPR029052 Metallo-dependent phosphatase-like [G3DSA:3.60.21.10] (1-267)
  IPR029052 Metallo-dependent phosphatase-like [SSF56300] (1-254)

Sequence (554 aa):
MSIYAIGDIQGCYDDLLRLLDALRFNERSDQIWFAGDLVNRGPKSLETLRFVRSLGSSAVTVLGNHDLHLLATACSIRSERKKDSLSEILEAPDRDELLDWLRHRPLFHYNDDFCLVHAGLPPQWDFDTTREMAALAENALQDSNYADFLKDMYGNKPNLWSPQLKGVERLRFIINCFTRMRYCDDNGKLDFIHNGPPGTQSKNLKPWFEIANRKNADLRIVFGHWSSLGYYRGNNCYCIDTGCLWGGALTALHLGESVFRVSIDCEGVLKPRQKKSMSIYAIGDIQGCYDDLLRLLDALRFNERSDQIWFAGDLVNRGPKSLETLRFVRSLGSSAVTVLGNHDLHLLATACSIRSERKKDSLSEILEAPDRDELLDWLRHRPLFHYNDDFCLVHAGLPPQWDFDTTREMAALAENALQDSNYADFLKDMYGNKPNLWSPQLKGVERLRFIINCFTRMRYCDDNGKLDFIHNGPPGTQSKNLKPWFEIANRKNADLRIVFGHWSSLGYYRGNNCYCIDTGCLWGGALTALHLGESVFRVSIDCEGVLKPRQKKS

Nearest PDB structures (foldseek):
  2dfj-assembly1_B  TM=9.562E-01  e=1.352E-31  Shigella flexneri 2a
  2qjc-assembly1_A  TM=8.671E-01  e=3.032E-12  Trypanosoma brucei
  1g5b-assembly2_B  TM=6.813E-01  e=9.167E-09  Lambdavirus lambda
  1wao-assembly4_4  TM=5.946E-01  e=5.514E-06  Homo sapiens
  4ja7-assembly1_A  TM=5.644E-01  e=2.118E-06  Rattus norvegicus

Radius of gyration: 26.52 Å; Cα contacts (8 Å, |Δi|>4): 1187; chains: 2; bounding box: 53×80×55 Å

Solvent-accessible surface area (backbone atoms only — not comparable to full-atom values): 28676 Å² total; per-residue (Å²): 120,54,36,32,36,30,25,41,39,19,4,40,38,70,59,50,52,52,44,39,58,73,64,60,67,40,72,90,54,30,34,37,39,35,21,14,22,51,29,42,80,21,87,30,15,50,62,30,53,53,50,57,59,69,46,48,89,28,38,47,49,28,45,15,52,47,42,51,46,52,56,36,46,71,66,42,86,77,61,67,79,71,89,48,44,51,48,66,38,73,68,36,95,58,28,68,60,52,50,53,55,56,46,65,39,41,46,59,47,70,62,97,72,42,34,40,29,6,25,44,66,54,37,85,36,30,70,67,52,45,53,51,48,32,49,53,44,42,50,47,48,62,37,94,62,20,62,62,51,50,68,57,43,69,69,75,61,55,37,57,89,56,93,80,53,53,71,66,50,34,45,20,33,47,50,39,29,28,29,60,38,53,29,17,32,90,86,37,40,50,41,86,76,72,70,70,32,89,90,72,63,61,90,68,50,38,53,43,73,68,45,80,84,27,53,45,58,84,46,36,37,37,21,14,75,44,40,61,60,20,65,46,78,53,68,49,30,32,34,30,9,30,28,25,51,48,32,38,22,45,32,33,36,37,58,58,99,62,63,37,37,39,36,30,77,31,85,39,78,45,73,71,85,71,78,79,125,122,54,35,32,36,30,25,41,39,20,4,41,38,70,60,51,52,52,44,39,58,74,64,61,67,40,71,90,54,29,33,38,38,35,22,13,20,51,28,43,81,21,88,30,16,48,62,31,51,53,51,56,59,70,45,48,89,27,38,47,49,28,45,15,52,46,41,51,46,52,56,35,46,72,65,41,87,79,60,66,81,71,89,48,44,50,49,65,38,74,68,38,94,58,27,69,59,53,51,52,55,57,46,64,39,40,46,58,48,70,63,97,73,43,34,40,28,6,26,44,66,54,36,85,36,31,71,68,53,46,53,51,48,33,51,53,46,41,50,48,48,61,38,95,65,20,61,62,50,49,67,56,41,70,71,74,62,55,38,57,90,55,93,79,53,54,70,65,49,33,44,21,32,48,50,40,30,28,28,59,39,54,29,18,32,93,86,37,39,51,40,86,76,73,72,70,33,89,89,71,63,59,89,67,49,39,51,44,72,69,46,79,85,29,53,44,58,85,46,35,36,36,22,14,75,43,40,61,59,21,66,45,77,52,69,47,30,33,34,29,8,30,29,24,51,49,30,38,22,45,31,33,34,36,59,59,98,62,64,36,36,39,35,29,77,30,87,39,78,45,75,71,84,70,76,78,126

Secondary structure (DSSP, 8-state):
-EEEEE---TT-HHHHHHHHHHHT--TTTEEEEE-S--SSSSTTHHHHHHHHHHTGGGEEE---HHHHHHHHHHH-TT--S---TTHHHHTSTTHHHHHHHHHTS-S-EE-SS-EE-SS---TT--HHHHHHHHHHHHHHHHSTTHHHHHHHT--S---S--TT--HHHHHHHHHHHHHH--EE-TT--EESS--S-TTSS-TT-EEGGG-TT-TTTTS-EEE-S-TTT-SEEETTEEE----GGGTSEEEEEEESSS-EEEEEE---SS-------/-EEEEE---TT-HHHHHHHHHHHT--TTTEEEEE-S--SSSSTTHHHHHHHHHHTGGGEEE---HHHHHHHHHHH-TT--S---TTHHHHTSTTHHHHHHHHHTS-S-EE-SS-EE-SS---TT--HHHHHHHHHHHHHHHHSTTHHHHHHHT--S---S--TT--HHHHHHHHHHHHHH--EE-TT--EESS--S-TTSS-TT-EEGGG-TT-TTTTS-EEE-S-TTT-SEEETTEEE----GGGTSEEEEEEESSS-EEEEEE---SS-------

pLDDT: mean 94.46, std 10.55, range [27.44, 98.94]

Foldseek 3Di:
DWEKEWFACAQVVVQVVVLCVVVVDDLVPAAYEYQENQHWDYQHSVVSLVVQVVSPPRYAYAYAPNLLVLLQLLLDPPVDDDPTRNVCLSPDPCNVVSSLVSLQGWQWDDDPAAIHFAEAAFLADAPVNLVVLRVVLSCCSNDPVVNVLSVLLDDCPPQADDPPDDDSRSNNNSNCRRHQFFKDFLRRRTDRDDQAEPPPDDPRIDGRLPRPNRNHLPHQYEYENRCNNAFDDDSSYTYQNVPQQAFGWIKMWIDDPDTDIDIDTHHHDDHPDPPDD/DWEKEWFACAQVVVQVVVLCVVVVDDLVPAAYEYQENQHWDYQGSVVSLVVQVVSPPRYAYAYAPNLLVLLQLLLDPPVDDDPTRNVCLSPDPCNVVSNLVSLQGFQWDDDPAAIHFAEAAFLADAPVNLVVLRVVLSCCSNDPVVNVLSVLLDDCPPQADDPPDDDSRSNNNSNCRRHQFFKDFLRRRTDRPDQAEPPPDDPRIDGRLPRPNRNHLPHQYEYENRCNNAFDDDSSYTYQNVPQQAFGWIKMWIDDPDTDIDIDTHHHDDHDDPPDD